Protein AF-A0A349YG17-F1 (afdb_monomer_lite)

Structure (mmCIF, N/CA/C/O backbone):
data_AF-A0A349YG17-F1
#
_entry.id   AF-A0A349YG17-F1
#
loop_
_atom_site.group_PDB
_atom_site.id
_atom_site.type_symbol
_atom_site.label_atom_id
_atom_site.label_alt_id
_atom_site.label_comp_id
_atom_site.label_asym_id
_atom_site.label_entity_id
_atom_site.label_seq_id
_atom_site.pdbx_PDB_ins_code
_atom_site.Cartn_x
_atom_site.Cartn_y
_atom_site.Cartn_z
_atom_site.occupancy
_atom_site.B_iso_or_equiv
_atom_site.auth_seq_id
_atom_site.auth_comp_id
_atom_site.auth_asym_id
_atom_site.auth_atom_id
_atom_site.pdbx_PDB_model_num
ATOM 1 N N . GLU A 1 1 ? 19.999 -19.737 -16.855 1.00 50.22 1 GLU A N 1
ATOM 2 C CA . GLU A 1 1 ? 18.737 -19.005 -17.078 1.00 50.22 1 GLU A CA 1
ATOM 3 C C . GLU A 1 1 ? 17.569 -19.961 -16.965 1.00 50.22 1 GLU A C 1
ATOM 5 O O . GLU A 1 1 ? 17.723 -21.140 -17.280 1.00 50.22 1 GLU A O 1
ATOM 10 N N . ASP A 1 2 ? 16.441 -19.477 -16.455 1.00 50.28 2 ASP A N 1
ATOM 11 C CA . ASP A 1 2 ? 15.224 -20.271 -16.307 1.00 50.28 2 ASP A CA 1
ATOM 12 C C . ASP A 1 2 ? 14.523 -20.440 -17.665 1.00 50.28 2 ASP A C 1
ATOM 14 O O . ASP A 1 2 ? 13.767 -19.582 -18.131 1.00 50.28 2 ASP A O 1
ATOM 18 N N . THR A 1 3 ? 14.800 -21.577 -18.297 1.00 63.41 3 THR A N 1
ATOM 19 C CA . THR A 1 3 ? 14.234 -21.988 -19.592 1.00 63.41 3 THR A CA 1
ATOM 20 C C . THR A 1 3 ? 12.767 -22.418 -19.506 1.00 63.41 3 THR A C 1
ATOM 22 O O . THR A 1 3 ? 12.191 -22.796 -20.521 1.00 63.41 3 THR A O 1
ATOM 25 N N . SER A 1 4 ? 12.153 -22.372 -18.319 1.00 53.53 4 SER A N 1
ATOM 26 C CA . SER A 1 4 ? 10.727 -22.660 -18.125 1.00 53.53 4 SER A CA 1
ATOM 27 C C . SER A 1 4 ? 9.845 -21.405 -18.106 1.00 53.53 4 SER A C 1
ATOM 29 O O . SER A 1 4 ? 8.622 -21.505 -18.012 1.00 53.53 4 SER A O 1
ATOM 31 N N . SER A 1 5 ? 10.446 -20.215 -18.205 1.00 60.72 5 SER A N 1
ATOM 32 C CA . SER A 1 5 ? 9.716 -18.948 -18.145 1.00 60.72 5 SER A CA 1
ATOM 33 C C . SER A 1 5 ? 8.962 -18.624 -19.444 1.00 60.72 5 SER A C 1
ATOM 35 O O . SER A 1 5 ? 9.413 -18.929 -20.547 1.00 60.72 5 SER A O 1
ATOM 37 N N . TYR A 1 6 ? 7.830 -17.921 -19.324 1.00 65.69 6 TYR A N 1
ATOM 38 C CA . TYR A 1 6 ? 7.086 -17.402 -20.481 1.00 65.69 6 TYR A CA 1
ATOM 39 C C . TYR A 1 6 ? 7.947 -16.476 -21.355 1.00 65.69 6 TYR A C 1
ATOM 41 O O . TYR A 1 6 ? 7.890 -16.546 -22.580 1.00 65.69 6 TYR A O 1
ATOM 49 N N . LEU A 1 7 ? 8.799 -15.654 -20.729 1.00 70.00 7 LEU A N 1
ATOM 50 C CA . LEU A 1 7 ? 9.735 -14.780 -21.435 1.00 70.00 7 LEU A CA 1
ATOM 51 C C . LEU A 1 7 ? 10.699 -15.580 -22.318 1.00 70.00 7 LEU A C 1
ATOM 53 O O . LEU A 1 7 ? 10.923 -15.195 -23.461 1.00 70.00 7 LEU A O 1
ATOM 57 N N . TRP A 1 8 ? 11.229 -16.702 -21.820 1.00 76.81 8 TRP A N 1
ATOM 58 C CA . TRP A 1 8 ? 12.088 -17.584 -22.609 1.00 76.81 8 TRP A CA 1
ATOM 59 C C . TRP A 1 8 ? 11.361 -18.153 -23.829 1.00 76.81 8 TRP A C 1
ATOM 61 O O . TRP A 1 8 ? 11.921 -18.147 -24.923 1.00 76.81 8 TRP A O 1
ATOM 71 N N . GLU A 1 9 ? 10.114 -18.600 -23.670 1.00 78.50 9 GLU A N 1
ATOM 72 C CA . GLU A 1 9 ? 9.319 -19.115 -24.791 1.00 78.50 9 GLU A CA 1
ATOM 73 C C . GLU A 1 9 ? 9.061 -18.035 -25.854 1.00 78.50 9 GLU A C 1
ATOM 75 O O . GLU A 1 9 ? 9.296 -18.280 -27.040 1.00 78.50 9 GLU A O 1
ATOM 80 N N . VAL A 1 10 ? 8.677 -16.818 -25.448 1.00 81.81 10 VAL A N 1
ATOM 81 C CA . VAL A 1 10 ? 8.472 -15.686 -26.372 1.00 81.81 10 VAL A CA 1
ATOM 82 C C . VAL A 1 10 ? 9.779 -15.276 -27.053 1.00 81.81 10 VAL A C 1
ATOM 84 O O . VAL A 1 10 ? 9.805 -15.096 -28.270 1.00 81.81 10 VAL A O 1
ATOM 87 N N . TYR A 1 11 ? 10.876 -15.170 -26.299 1.00 84.75 11 TYR A N 1
ATOM 88 C CA . TYR A 1 11 ? 12.189 -14.803 -26.830 1.00 84.75 11 TYR A CA 1
ATOM 89 C C . TYR A 1 11 ? 12.686 -15.837 -27.844 1.00 84.75 11 TYR A C 1
ATOM 91 O O . TYR A 1 11 ? 13.105 -15.485 -28.945 1.00 84.75 11 TYR A O 1
ATOM 99 N N . LYS A 1 12 ? 12.589 -17.128 -27.509 1.00 88.25 12 LYS A N 1
ATOM 100 C CA . LYS A 1 12 ? 12.976 -18.246 -28.376 1.00 88.25 12 LYS A CA 1
ATOM 101 C C . LYS A 1 12 ? 12.141 -18.290 -29.651 1.00 88.25 12 LYS A C 1
ATOM 103 O O . LYS A 1 12 ? 12.699 -18.502 -30.727 1.00 88.25 12 LYS A O 1
ATOM 108 N N . GLU A 1 13 ? 10.826 -18.122 -29.549 1.00 89.94 13 GLU A N 1
ATOM 109 C CA . GLU A 1 13 ? 9.937 -18.114 -30.712 1.00 89.94 13 GLU A CA 1
ATOM 110 C C . GLU A 1 13 ? 10.196 -16.900 -31.608 1.00 89.94 13 GLU A C 1
ATOM 112 O O . GLU A 1 13 ? 10.384 -17.053 -32.815 1.00 89.94 13 GLU A O 1
ATOM 117 N N . GLY A 1 14 ? 10.299 -15.706 -31.025 1.00 90.69 14 GLY A N 1
ATOM 118 C CA . GLY A 1 14 ? 10.610 -14.496 -31.778 1.00 90.69 14 GLY A CA 1
ATOM 119 C C . GLY A 1 14 ? 11.984 -14.565 -32.451 1.00 90.69 14 GLY A C 1
ATOM 120 O O . GLY A 1 14 ? 12.108 -14.217 -33.625 1.00 90.69 14 GLY A O 1
ATOM 121 N N . ALA A 1 15 ? 13.002 -15.096 -31.764 1.00 90.69 15 ALA A N 1
ATOM 122 C CA . ALA A 1 15 ? 14.331 -15.301 -32.335 1.00 90.69 15 ALA A CA 1
ATOM 123 C C . ALA A 1 15 ? 14.301 -16.286 -33.514 1.00 90.69 15 ALA A C 1
ATOM 125 O O . ALA A 1 15 ? 14.905 -16.013 -34.551 1.00 90.69 15 ALA A O 1
ATOM 126 N N . LYS A 1 16 ? 13.558 -17.399 -33.405 1.00 93.56 16 LYS A N 1
ATOM 127 C CA . LYS A 1 16 ? 13.360 -18.337 -34.524 1.00 93.56 16 LYS A CA 1
ATOM 128 C C . LYS A 1 16 ? 12.712 -17.655 -35.724 1.00 93.56 16 LYS A C 1
ATOM 130 O O . LYS A 1 16 ? 13.217 -17.799 -36.832 1.00 93.56 16 LYS A O 1
ATOM 135 N N . ARG A 1 17 ? 11.625 -16.905 -35.517 1.00 93.44 17 ARG A N 1
ATOM 136 C CA . ARG A 1 17 ? 10.913 -16.199 -36.596 1.00 93.44 17 ARG A CA 1
ATOM 137 C C . ARG A 1 17 ? 11.796 -15.171 -37.289 1.00 93.44 17 ARG A C 1
ATOM 139 O O . ARG A 1 17 ? 11.882 -15.173 -38.515 1.00 93.44 17 ARG A O 1
ATOM 146 N N . MET A 1 18 ? 12.529 -14.381 -36.508 1.00 92.81 18 MET A N 1
ATOM 147 C CA . MET A 1 18 ? 13.508 -13.433 -37.032 1.00 92.81 18 MET A CA 1
ATOM 148 C C . MET A 1 18 ? 14.592 -14.146 -37.864 1.00 92.81 18 MET A C 1
ATOM 150 O O . MET A 1 18 ? 14.896 -13.714 -38.973 1.00 92.81 18 MET A O 1
ATOM 154 N N . MET A 1 19 ? 15.134 -15.277 -37.387 1.00 91.00 19 MET A N 1
ATOM 155 C CA . MET A 1 19 ? 16.120 -16.084 -38.130 1.00 91.00 19 MET A CA 1
ATOM 156 C C . MET A 1 19 ? 15.550 -16.720 -39.406 1.00 91.00 19 MET A C 1
ATOM 158 O O . MET A 1 19 ? 16.279 -16.904 -40.378 1.00 91.00 19 MET A O 1
ATOM 162 N N . MET A 1 20 ? 14.255 -17.042 -39.423 1.00 94.31 20 MET A N 1
ATOM 163 C CA . MET A 1 20 ? 13.541 -17.528 -40.609 1.00 94.31 20 MET A CA 1
ATOM 164 C C . MET A 1 20 ? 13.258 -16.419 -41.637 1.00 94.31 20 MET A C 1
ATOM 166 O O . MET A 1 20 ? 12.748 -16.715 -42.717 1.00 94.31 20 MET A O 1
ATOM 170 N N . GLY A 1 21 ? 13.599 -15.164 -41.329 1.00 91.12 21 GLY A N 1
ATOM 171 C CA . GLY A 1 21 ? 13.394 -14.015 -42.208 1.00 91.12 21 GLY A CA 1
ATOM 172 C C . GLY A 1 21 ? 11.992 -13.408 -42.130 1.00 91.12 21 GLY A C 1
ATOM 173 O O . GLY A 1 21 ? 11.621 -12.651 -43.027 1.00 91.12 21 GLY A O 1
ATOM 174 N N . ASP A 1 22 ? 11.209 -13.720 -41.091 1.00 91.38 22 ASP A N 1
ATOM 175 C CA . ASP A 1 22 ? 9.932 -13.051 -40.839 1.00 91.38 22 ASP A CA 1
ATOM 176 C C . ASP A 1 22 ? 10.193 -11.601 -40.404 1.00 91.38 22 ASP A C 1
ATOM 178 O O . ASP A 1 22 ? 10.648 -11.330 -39.293 1.00 91.38 22 ASP A O 1
ATOM 182 N N . ASN A 1 23 ? 9.906 -10.658 -41.302 1.00 89.50 23 ASN A N 1
ATOM 183 C CA . ASN A 1 23 ? 10.135 -9.230 -41.092 1.00 89.50 23 ASN A CA 1
ATOM 184 C C . ASN A 1 23 ? 9.124 -8.576 -40.135 1.00 89.50 23 ASN A C 1
ATOM 186 O O . ASN A 1 23 ? 9.255 -7.386 -39.848 1.00 89.50 23 ASN A O 1
ATOM 190 N N . THR A 1 24 ? 8.136 -9.327 -39.640 1.00 89.12 24 THR A N 1
ATOM 191 C CA . THR A 1 24 ? 7.209 -8.860 -38.600 1.00 89.12 24 THR A CA 1
ATOM 192 C C . THR A 1 24 ? 7.755 -9.059 -37.184 1.00 89.12 24 THR A C 1
ATOM 194 O O . THR A 1 24 ? 7.167 -8.551 -36.231 1.00 89.12 24 THR A O 1
ATOM 197 N N . TRP A 1 25 ? 8.897 -9.746 -37.037 1.00 84.50 25 TRP A N 1
ATOM 198 C CA . TRP A 1 25 ? 9.531 -10.030 -35.751 1.00 84.50 25 TRP A CA 1
ATOM 199 C C . TRP A 1 25 ? 10.947 -9.459 -35.678 1.00 84.50 25 TRP A C 1
ATOM 201 O O . TRP A 1 25 ? 11.779 -9.680 -36.556 1.00 84.50 25 TRP A O 1
ATOM 211 N N . PHE A 1 26 ? 11.241 -8.769 -34.576 1.00 84.81 26 PHE A N 1
ATOM 212 C CA . PHE A 1 26 ? 12.583 -8.317 -34.222 1.00 84.81 26 PHE A CA 1
ATOM 213 C C . PHE A 1 26 ? 12.843 -8.649 -32.754 1.00 84.81 26 PHE A C 1
ATOM 215 O O . PHE A 1 26 ? 12.084 -8.234 -31.879 1.00 84.81 26 PHE A O 1
ATOM 222 N N . VAL A 1 27 ? 13.905 -9.410 -32.491 1.00 86.25 27 VAL A N 1
ATOM 223 C CA . VAL A 1 27 ? 14.330 -9.782 -31.138 1.00 86.25 27 VAL A CA 1
ATOM 224 C C . VAL A 1 27 ? 15.799 -9.430 -30.985 1.00 86.25 27 VAL A C 1
ATOM 226 O O . VAL A 1 27 ? 16.644 -9.930 -31.724 1.00 86.25 27 VAL A O 1
ATOM 229 N N . ALA A 1 28 ? 16.104 -8.574 -30.019 1.00 83.25 28 ALA A N 1
ATOM 230 C CA . ALA A 1 28 ? 17.463 -8.184 -29.692 1.00 83.25 28 ALA A CA 1
ATOM 231 C C . ALA A 1 28 ? 17.589 -7.961 -28.187 1.00 83.25 28 ALA A C 1
ATOM 233 O O . ALA A 1 28 ? 16.645 -7.516 -27.536 1.00 83.25 28 ALA A O 1
ATOM 234 N N . ASP A 1 29 ? 18.770 -8.262 -27.659 1.00 80.56 29 ASP A N 1
ATOM 235 C CA . ASP A 1 29 ? 19.170 -7.842 -26.323 1.00 80.56 29 ASP A CA 1
ATOM 236 C C . ASP A 1 29 ? 19.837 -6.464 -26.445 1.00 80.56 29 ASP A C 1
ATOM 238 O O . ASP A 1 29 ? 20.913 -6.330 -27.033 1.00 80.56 29 ASP A O 1
ATOM 242 N N . ILE A 1 30 ? 19.133 -5.425 -25.995 1.00 83.50 30 ILE A N 1
ATOM 243 C CA . ILE A 1 30 ? 19.557 -4.028 -26.105 1.00 83.50 30 ILE A CA 1
ATOM 244 C C . ILE A 1 30 ? 19.577 -3.453 -24.695 1.00 83.50 30 ILE A C 1
ATOM 246 O O . ILE A 1 30 ? 18.525 -3.293 -24.081 1.00 83.50 30 ILE A O 1
ATOM 250 N N . ASN A 1 31 ? 20.769 -3.141 -24.189 1.00 89.00 31 ASN A N 1
ATOM 251 C CA . ASN A 1 31 ? 20.913 -2.362 -22.963 1.00 89.00 31 ASN A CA 1
ATOM 252 C C . ASN A 1 31 ? 20.860 -0.855 -23.272 1.00 89.00 31 ASN A C 1
ATOM 254 O O . ASN A 1 31 ? 20.869 -0.435 -24.431 1.00 89.00 31 ASN A O 1
ATOM 258 N N . CYS A 1 32 ? 20.827 -0.028 -22.231 1.00 89.00 32 CYS A N 1
ATOM 259 C CA . CYS A 1 32 ? 20.619 1.411 -22.321 1.00 89.00 32 CYS A CA 1
ATOM 260 C C . CYS A 1 32 ? 21.770 2.170 -22.988 1.00 89.00 32 CYS A C 1
ATOM 262 O O . CYS A 1 32 ? 21.540 3.271 -23.480 1.00 89.00 32 CYS A O 1
ATOM 264 N N . GLU A 1 33 ? 22.973 1.594 -23.082 1.00 87.94 33 GLU A N 1
ATOM 265 C CA . GLU A 1 33 ? 24.124 2.225 -23.748 1.00 87.94 33 GLU A CA 1
ATOM 266 C C . GLU A 1 33 ? 23.814 2.564 -25.214 1.00 87.94 33 GLU A C 1
ATOM 268 O O . GLU A 1 33 ? 24.210 3.611 -25.726 1.00 87.94 33 GLU A O 1
ATOM 273 N N . ILE A 1 34 ? 23.037 1.709 -25.887 1.00 87.75 34 ILE A N 1
ATOM 274 C CA . ILE A 1 34 ? 22.639 1.912 -27.282 1.00 87.75 34 ILE A CA 1
ATOM 275 C C . ILE A 1 34 ? 21.674 3.104 -27.436 1.00 87.75 34 ILE A C 1
ATOM 277 O O . ILE A 1 34 ? 21.980 3.996 -28.227 1.00 87.75 34 ILE A O 1
ATOM 281 N N . PRO A 1 35 ? 20.522 3.184 -26.737 1.00 88.56 35 PRO A N 1
ATOM 282 C CA . PRO A 1 35 ? 19.631 4.339 -26.832 1.00 88.56 35 PRO A CA 1
ATOM 283 C C . PRO A 1 35 ? 20.198 5.624 -26.202 1.00 88.56 35 PRO A C 1
ATOM 285 O O . PRO A 1 35 ? 19.742 6.705 -26.584 1.00 88.56 35 PRO A O 1
ATOM 288 N N . LEU A 1 36 ? 21.191 5.545 -25.304 1.00 90.88 36 LEU A N 1
ATOM 289 C CA . LEU A 1 36 ? 21.952 6.706 -24.811 1.00 90.88 36 LEU A CA 1
ATOM 290 C C . LEU A 1 36 ? 22.904 7.265 -25.880 1.00 90.88 36 LEU A C 1
ATOM 292 O O . LEU A 1 36 ? 23.055 8.483 -26.012 1.00 90.88 36 LEU A O 1
ATOM 296 N N . HIS A 1 37 ? 23.515 6.385 -26.678 1.00 91.31 37 HIS A N 1
ATOM 297 C CA . HIS A 1 37 ? 24.495 6.738 -27.708 1.00 91.31 37 HIS A CA 1
ATOM 298 C C . HIS A 1 37 ? 24.159 6.125 -29.081 1.00 91.31 37 HIS A C 1
ATOM 300 O O . HIS A 1 37 ? 24.981 5.407 -29.665 1.00 91.31 37 HIS A O 1
ATOM 306 N N . PRO A 1 38 ? 22.966 6.399 -29.644 1.00 91.38 38 PRO A N 1
ATOM 307 C CA . PRO A 1 38 ? 22.527 5.728 -30.854 1.00 91.38 38 PRO A CA 1
ATOM 308 C C . PRO A 1 38 ? 23.352 6.196 -32.050 1.00 91.38 38 PRO A C 1
ATOM 310 O O . PRO A 1 38 ? 23.789 7.346 -32.136 1.00 91.38 38 PRO A O 1
ATOM 313 N N . THR A 1 39 ? 23.516 5.308 -33.028 1.00 89.81 39 THR A N 1
ATOM 314 C CA . THR A 1 39 ? 24.112 5.655 -34.318 1.00 89.81 39 THR A CA 1
ATOM 315 C C . THR A 1 39 ? 23.145 5.352 -35.458 1.00 89.81 39 THR A C 1
ATOM 317 O O . THR A 1 39 ? 22.401 4.375 -35.423 1.00 89.81 39 THR A O 1
ATOM 320 N N . LYS A 1 40 ? 23.147 6.192 -36.496 1.00 89.94 40 LYS A N 1
ATOM 321 C CA . LYS A 1 40 ? 22.371 5.998 -37.727 1.00 89.94 40 LYS A CA 1
ATOM 322 C C . LYS A 1 40 ? 23.323 6.037 -38.918 1.00 89.94 40 LYS A C 1
ATOM 324 O O . LYS A 1 40 ? 23.915 7.072 -39.214 1.00 89.94 40 LYS A O 1
ATOM 329 N N . GLY A 1 41 ? 23.513 4.890 -39.576 1.00 89.62 41 GLY A N 1
ATOM 330 C CA . GLY A 1 41 ? 24.499 4.748 -40.656 1.00 89.62 41 GLY A CA 1
ATOM 331 C C . GLY A 1 41 ? 25.946 4.962 -40.188 1.00 89.62 41 GLY A C 1
ATOM 332 O O . GLY A 1 41 ? 26.735 5.573 -40.903 1.00 89.62 41 GLY A O 1
ATOM 333 N N . GLY A 1 42 ? 26.273 4.534 -38.961 1.00 89.12 42 GLY A N 1
ATOM 334 C CA . GLY A 1 42 ? 27.607 4.676 -38.361 1.00 89.12 42 GLY A CA 1
ATOM 335 C C . GLY A 1 42 ? 27.943 6.076 -37.832 1.00 89.12 42 GLY A C 1
ATOM 336 O O . GLY A 1 42 ? 29.052 6.289 -37.351 1.00 89.12 42 GLY A O 1
ATOM 337 N N . LYS A 1 43 ? 27.012 7.036 -37.901 1.00 92.00 43 LYS A N 1
ATOM 338 C CA . LYS A 1 43 ? 27.178 8.393 -37.351 1.00 92.00 43 LYS A CA 1
ATOM 339 C C . LYS A 1 43 ? 26.344 8.570 -36.079 1.00 92.00 43 LYS A C 1
ATOM 341 O O . LYS A 1 43 ? 25.241 8.023 -36.048 1.00 92.00 43 LYS A O 1
ATOM 346 N N . PRO A 1 44 ? 26.810 9.340 -35.075 1.00 92.19 44 PRO A N 1
ATOM 347 C CA . PRO A 1 44 ? 26.016 9.657 -33.888 1.00 92.19 44 PRO A CA 1
ATOM 348 C C . PRO A 1 44 ? 24.635 10.220 -34.246 1.00 92.19 44 PRO A C 1
ATOM 350 O O . PRO A 1 44 ? 24.504 11.023 -35.174 1.00 92.19 44 PRO A O 1
ATOM 353 N N . TYR A 1 45 ? 23.614 9.785 -33.517 1.00 92.56 45 TYR A N 1
ATOM 354 C CA . TYR A 1 45 ? 22.226 10.212 -33.656 1.00 92.56 45 TYR A CA 1
ATOM 355 C C . TYR A 1 45 ? 21.727 10.824 -32.340 1.00 92.56 45 TYR A C 1
ATOM 357 O O . TYR A 1 45 ? 22.381 10.702 -31.304 1.00 92.56 45 TYR A O 1
ATOM 365 N N . ALA A 1 46 ? 20.587 11.517 -32.380 1.00 90.38 46 ALA A N 1
ATOM 366 C CA . ALA A 1 46 ? 19.989 12.081 -31.174 1.00 90.38 46 ALA A CA 1
ATOM 367 C C . ALA A 1 46 ? 19.659 10.953 -30.172 1.00 90.38 46 ALA A C 1
ATOM 369 O O . ALA A 1 46 ? 19.045 9.968 -30.597 1.00 90.38 46 ALA A O 1
ATOM 370 N N . PRO A 1 47 ? 20.047 11.077 -28.885 1.00 89.69 47 PRO A N 1
ATOM 371 C CA . PRO A 1 47 ? 19.715 10.090 -27.862 1.00 89.69 47 PRO A CA 1
ATOM 372 C C . PRO A 1 47 ? 18.212 9.818 -27.810 1.00 89.69 47 PRO A C 1
ATOM 374 O O . PRO A 1 47 ? 17.403 10.745 -27.864 1.00 89.69 47 PRO A O 1
ATOM 377 N N . LEU A 1 48 ? 17.852 8.541 -27.711 1.00 88.00 48 LEU A N 1
ATOM 378 C CA . LEU A 1 48 ? 16.465 8.089 -27.549 1.00 88.00 48 LEU A CA 1
ATOM 379 C C . LEU A 1 48 ? 16.086 7.951 -26.068 1.00 88.00 48 LEU A C 1
ATOM 381 O O . LEU A 1 48 ? 14.909 7.882 -25.731 1.00 88.00 48 LEU A O 1
ATOM 385 N N . LEU A 1 49 ? 17.093 7.928 -25.197 1.00 87.88 49 LEU A N 1
ATOM 386 C CA . LEU A 1 49 ? 16.990 7.899 -23.747 1.00 87.88 49 LEU A CA 1
ATOM 387 C C . LEU A 1 49 ? 17.951 8.949 -23.185 1.00 87.88 49 LEU A C 1
ATOM 389 O O . LEU A 1 49 ? 19.044 9.137 -23.720 1.00 87.88 49 LEU A O 1
ATOM 393 N N . SER A 1 50 ? 17.560 9.650 -22.122 1.00 89.81 50 SER A N 1
ATOM 394 C CA . SER A 1 50 ? 18.461 10.580 -21.442 1.00 89.81 50 SER A CA 1
ATOM 395 C C . SER A 1 50 ? 19.172 9.892 -20.279 1.00 89.81 50 SER A C 1
ATOM 397 O O . SER A 1 50 ? 18.576 9.088 -19.563 1.00 89.81 50 SER A O 1
ATOM 399 N N . GLN A 1 51 ? 20.436 10.259 -20.049 1.00 90.62 51 GLN A N 1
ATOM 400 C CA . GLN A 1 51 ? 21.208 9.747 -18.910 1.00 90.62 51 GLN A CA 1
ATOM 401 C C . GLN A 1 51 ? 20.502 10.031 -17.579 1.00 90.62 51 GLN A C 1
ATOM 403 O O . GLN A 1 51 ? 20.459 9.180 -16.700 1.00 90.62 51 GLN A O 1
ATOM 408 N N . GLN A 1 52 ? 19.860 11.196 -17.471 1.00 90.25 52 GLN A N 1
ATOM 409 C CA . GLN A 1 52 ? 19.124 11.588 -16.276 1.00 90.25 52 GLN A CA 1
ATOM 410 C C . GLN A 1 52 ? 17.989 10.612 -15.928 1.00 90.25 52 GLN A C 1
ATOM 412 O O . GLN A 1 52 ? 17.787 10.329 -14.753 1.00 90.25 52 GLN A O 1
ATOM 417 N N . VAL A 1 53 ? 17.272 10.067 -16.920 1.00 89.00 53 VAL A N 1
ATOM 418 C CA . VAL A 1 53 ? 16.210 9.074 -16.671 1.00 89.00 53 VAL A CA 1
ATOM 419 C C . VAL A 1 53 ? 16.793 7.796 -16.065 1.00 89.00 53 VAL A C 1
ATOM 421 O O . VAL A 1 53 ? 16.215 7.260 -15.121 1.00 89.00 53 VAL A O 1
ATOM 424 N N . VAL A 1 54 ? 17.951 7.344 -16.556 1.00 89.62 54 VAL A N 1
ATOM 425 C CA . VAL A 1 54 ? 18.654 6.169 -16.017 1.00 89.62 54 VAL A CA 1
ATOM 426 C C . VAL A 1 54 ? 19.154 6.445 -14.599 1.00 89.62 54 VAL A C 1
ATOM 428 O O . VAL A 1 54 ? 18.895 5.655 -13.695 1.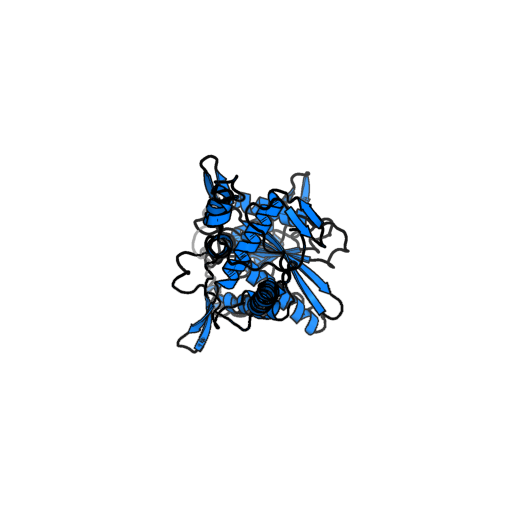00 89.62 54 VAL A O 1
ATOM 431 N N . ASP A 1 55 ? 19.807 7.585 -14.378 1.00 90.50 55 ASP A N 1
ATOM 432 C CA . ASP A 1 55 ? 20.364 7.965 -13.074 1.00 90.50 55 ASP A CA 1
ATOM 433 C C . ASP A 1 55 ? 19.272 8.121 -12.006 1.00 90.50 55 ASP A C 1
ATOM 435 O O . ASP A 1 55 ? 19.431 7.689 -10.860 1.00 90.50 55 ASP A O 1
ATOM 439 N N . ASP A 1 56 ? 18.145 8.730 -12.375 1.00 89.06 56 ASP A N 1
ATOM 440 C CA . ASP A 1 56 ? 17.008 8.901 -11.481 1.00 89.06 56 ASP A CA 1
ATOM 441 C C . ASP A 1 56 ? 16.331 7.550 -11.193 1.00 89.06 56 ASP A C 1
ATOM 443 O O . ASP A 1 56 ? 16.013 7.271 -10.035 1.00 89.06 56 ASP A O 1
ATOM 447 N N . ALA A 1 57 ? 16.194 6.671 -12.194 1.00 87.12 57 ALA A N 1
ATOM 448 C CA . ALA A 1 57 ? 15.697 5.311 -11.992 1.00 87.12 57 ALA A CA 1
ATOM 449 C C . ALA A 1 57 ? 16.605 4.502 -11.053 1.00 87.12 57 ALA A C 1
ATOM 451 O O . ALA A 1 57 ? 16.104 3.861 -10.131 1.00 87.12 57 ALA A O 1
ATOM 452 N N . MET A 1 58 ? 17.928 4.586 -11.230 1.00 89.38 58 MET A N 1
ATOM 453 C CA . MET A 1 58 ? 18.922 3.952 -10.356 1.00 89.38 58 MET A CA 1
ATOM 454 C C . MET A 1 58 ? 18.831 4.473 -8.918 1.00 89.38 58 MET A C 1
ATOM 456 O O . MET A 1 58 ? 18.916 3.693 -7.972 1.00 89.38 58 MET A O 1
ATOM 460 N N . ARG A 1 59 ? 18.606 5.782 -8.736 1.00 87.88 59 ARG A N 1
ATOM 461 C CA . ARG A 1 59 ? 18.438 6.396 -7.408 1.00 87.88 59 ARG A CA 1
ATOM 462 C C . ARG A 1 59 ? 17.151 5.951 -6.714 1.00 87.88 59 ARG A C 1
ATOM 464 O O . ARG A 1 59 ? 17.123 5.865 -5.488 1.00 87.88 59 ARG A O 1
ATOM 471 N N . VAL A 1 60 ? 16.078 5.732 -7.473 1.00 85.06 60 VAL A N 1
ATOM 472 C CA . VAL A 1 60 ? 14.773 5.328 -6.933 1.00 85.06 60 VAL A CA 1
ATOM 473 C C . VAL A 1 60 ? 14.732 3.831 -6.648 1.00 85.06 60 VAL A C 1
ATOM 475 O O . VAL A 1 60 ? 14.354 3.432 -5.551 1.00 85.06 60 VAL A O 1
ATOM 478 N N . ASN A 1 61 ? 15.106 3.008 -7.624 1.00 85.81 61 ASN A N 1
ATOM 479 C CA . ASN A 1 61 ? 15.063 1.558 -7.531 1.00 85.81 61 ASN A CA 1
ATOM 480 C C . ASN A 1 61 ? 16.184 0.940 -8.373 1.00 85.81 61 ASN A C 1
ATOM 482 O O . ASN A 1 61 ? 15.982 0.552 -9.524 1.00 85.81 61 ASN A O 1
ATOM 486 N N . GLU A 1 62 ? 17.361 0.823 -7.763 1.00 86.25 62 GLU A N 1
ATOM 487 C CA . GLU A 1 62 ? 18.561 0.265 -8.391 1.00 86.25 62 GLU A CA 1
ATOM 488 C C . GLU A 1 62 ? 18.315 -1.128 -8.991 1.00 86.25 62 GLU A C 1
ATOM 490 O O . GLU A 1 62 ? 18.697 -1.383 -10.128 1.00 86.25 62 GLU A O 1
ATOM 495 N N . TYR A 1 63 ? 17.622 -2.022 -8.278 1.00 80.50 63 TYR A N 1
ATOM 496 C CA . TYR A 1 63 ? 17.376 -3.388 -8.755 1.00 80.50 63 TYR A CA 1
ATOM 497 C C . TYR A 1 63 ? 16.520 -3.418 -10.022 1.00 80.50 63 TYR A C 1
ATOM 499 O O . TYR A 1 63 ? 16.833 -4.136 -10.974 1.00 80.50 63 TYR A O 1
ATOM 507 N N . LYS A 1 64 ? 15.440 -2.631 -10.047 1.00 82.94 64 LYS A N 1
ATOM 508 C CA . LYS A 1 64 ? 14.592 -2.495 -11.233 1.00 82.94 64 LYS A CA 1
ATOM 509 C C . LYS A 1 64 ? 15.355 -1.825 -12.373 1.00 82.94 64 LYS A C 1
ATOM 511 O O . LYS A 1 64 ? 15.282 -2.304 -13.497 1.00 82.94 64 LYS A O 1
ATOM 516 N N . ALA A 1 65 ? 16.119 -0.774 -12.087 1.00 86.12 65 ALA A N 1
ATOM 517 C CA . ALA A 1 65 ? 16.870 -0.038 -13.095 1.00 86.12 65 ALA A CA 1
ATOM 518 C C . ALA A 1 65 ? 17.993 -0.878 -13.728 1.00 86.12 65 ALA A C 1
ATOM 520 O O . ALA A 1 65 ? 18.123 -0.892 -14.948 1.00 86.12 65 ALA A O 1
ATOM 521 N N . LEU A 1 66 ? 18.750 -1.651 -12.944 1.00 87.75 66 LEU A N 1
ATOM 522 C CA . LEU A 1 66 ? 19.742 -2.598 -13.467 1.00 87.75 66 LEU A CA 1
ATOM 523 C C . LEU A 1 66 ? 19.101 -3.643 -14.387 1.00 87.75 66 LEU A C 1
ATOM 525 O O . LEU A 1 66 ? 19.657 -3.975 -15.433 1.00 87.75 66 LEU A O 1
ATOM 529 N N . ARG A 1 67 ? 17.908 -4.122 -14.026 1.00 84.81 67 ARG A N 1
ATOM 530 C CA . ARG A 1 67 ? 17.139 -5.070 -14.837 1.00 84.81 67 ARG A CA 1
ATOM 531 C C . ARG A 1 67 ? 16.630 -4.446 -16.136 1.00 84.81 67 ARG A C 1
ATOM 533 O O . ARG A 1 67 ? 16.749 -5.076 -17.175 1.00 84.81 67 ARG A O 1
ATOM 540 N N . GLU A 1 68 ? 16.042 -3.255 -16.075 1.00 83.44 68 GLU A N 1
ATOM 541 C CA . GLU A 1 68 ? 15.367 -2.621 -17.219 1.00 83.44 68 GLU A CA 1
ATOM 542 C C . GLU A 1 68 ? 16.320 -1.899 -18.168 1.00 83.44 68 GLU A C 1
ATOM 544 O O . GLU A 1 68 ? 16.103 -1.910 -19.375 1.00 83.44 68 GLU A O 1
ATOM 549 N N . TYR A 1 69 ? 17.366 -1.269 -17.637 1.00 87.94 69 TYR A N 1
ATOM 550 C CA . TYR A 1 69 ? 18.304 -0.481 -18.431 1.00 87.94 69 TYR A CA 1
ATOM 551 C C . TYR A 1 69 ? 19.566 -1.266 -18.775 1.00 87.94 69 TYR A C 1
ATOM 553 O O . TYR A 1 69 ? 20.058 -1.149 -19.890 1.00 87.94 69 TYR A O 1
ATOM 561 N N . TYR A 1 70 ? 20.089 -2.098 -17.875 1.00 88.25 70 TYR A N 1
ATOM 562 C CA . TYR A 1 70 ? 21.346 -2.820 -18.112 1.00 88.25 70 TYR A CA 1
ATOM 563 C C . TYR A 1 70 ? 21.161 -4.308 -18.434 1.00 88.25 70 TYR A C 1
ATOM 565 O O . TYR A 1 70 ? 22.154 -4.992 -18.676 1.00 88.25 70 TYR A O 1
ATOM 573 N N . ASN A 1 71 ? 19.920 -4.809 -18.450 1.00 84.50 71 ASN A N 1
ATOM 574 C CA . ASN A 1 71 ? 19.583 -6.228 -18.625 1.00 84.50 71 ASN A CA 1
ATOM 575 C C . ASN A 1 71 ? 20.286 -7.143 -17.606 1.00 84.50 71 ASN A C 1
ATOM 577 O O . ASN A 1 71 ? 20.558 -8.316 -17.860 1.00 84.50 71 ASN A O 1
ATOM 581 N N . ILE A 1 72 ? 20.574 -6.610 -16.415 1.00 83.31 72 ILE A N 1
ATOM 582 C CA . ILE A 1 72 ? 21.185 -7.354 -15.314 1.00 83.31 72 ILE A CA 1
ATOM 583 C C . ILE A 1 72 ? 20.061 -7.916 -14.446 1.00 83.31 72 ILE A C 1
ATOM 585 O O . ILE A 1 72 ? 19.494 -7.236 -13.589 1.00 83.31 72 ILE A O 1
ATOM 589 N N . PHE A 1 73 ? 19.726 -9.182 -14.685 1.00 72.06 73 PHE A N 1
ATOM 590 C CA . PHE A 1 73 ? 18.706 -9.884 -13.918 1.00 72.06 73 PHE A CA 1
ATOM 591 C C . PHE A 1 73 ? 19.262 -10.381 -12.582 1.00 72.06 73 PHE A C 1
ATOM 593 O O . PHE A 1 73 ? 20.245 -11.117 -12.510 1.00 72.06 73 PHE A O 1
ATOM 600 N N . ASP A 1 74 ? 18.581 -9.998 -11.510 1.00 65.50 74 ASP A N 1
ATOM 601 C CA . ASP A 1 74 ? 18.797 -10.517 -10.166 1.00 65.50 74 ASP A CA 1
ATOM 602 C C . ASP A 1 74 ? 18.265 -11.966 -10.048 1.00 65.50 74 ASP A C 1
ATOM 604 O O . ASP A 1 74 ? 17.162 -12.272 -10.505 1.00 65.50 74 ASP A O 1
ATOM 608 N N . THR A 1 75 ? 19.018 -12.858 -9.392 1.00 56.16 75 THR A N 1
ATOM 609 C CA . THR A 1 75 ? 18.566 -14.212 -9.004 1.00 56.16 75 THR A CA 1
ATOM 610 C C . THR A 1 75 ? 17.697 -14.224 -7.738 1.00 56.16 75 THR A C 1
ATOM 612 O O . THR A 1 75 ? 17.310 -15.288 -7.240 1.00 56.16 75 THR A O 1
ATOM 615 N N . THR A 1 76 ? 17.370 -13.055 -7.189 1.00 49.62 76 THR A N 1
ATOM 616 C CA . THR A 1 76 ? 16.590 -12.919 -5.956 1.00 49.62 76 THR A CA 1
ATOM 617 C C . THR A 1 76 ? 15.144 -13.285 -6.278 1.00 49.62 76 THR A C 1
ATOM 619 O O . THR A 1 76 ? 14.485 -12.692 -7.132 1.00 49.62 76 THR A O 1
ATOM 622 N N . GLY A 1 77 ? 14.688 -14.315 -5.572 1.00 51.75 77 GLY A N 1
ATOM 623 C CA . GLY A 1 77 ? 13.464 -15.045 -5.867 1.00 51.75 77 GLY A CA 1
ATOM 624 C C . GLY A 1 77 ? 13.631 -16.563 -5.774 1.00 51.75 77 GLY A C 1
ATOM 625 O O . GLY A 1 77 ? 12.658 -17.268 -6.014 1.00 51.75 77 GLY A O 1
ATOM 626 N N . GLY A 1 78 ? 14.830 -17.074 -5.436 1.00 57.38 78 GLY A N 1
ATOM 627 C CA . GLY A 1 78 ? 15.056 -18.507 -5.180 1.00 57.38 78 GLY A CA 1
ATOM 628 C C . GLY A 1 78 ? 14.009 -19.128 -4.241 1.00 57.38 78 GLY A C 1
ATOM 629 O O . GLY A 1 78 ? 13.302 -18.398 -3.559 1.00 57.38 78 GLY A O 1
ATOM 630 N N . ASN A 1 79 ? 13.935 -20.464 -4.187 1.00 61.03 79 ASN A N 1
ATOM 631 C CA . ASN A 1 79 ? 12.834 -21.272 -3.611 1.00 61.03 79 ASN A CA 1
ATOM 632 C C . ASN A 1 79 ? 12.239 -20.844 -2.249 1.00 61.03 79 ASN A C 1
ATOM 634 O O . ASN A 1 79 ? 11.142 -21.279 -1.912 1.00 61.03 79 ASN A O 1
ATOM 638 N N . ASP A 1 80 ? 12.942 -20.028 -1.469 1.00 77.06 80 ASP A N 1
ATOM 639 C CA . ASP A 1 80 ? 12.505 -19.522 -0.170 1.00 77.06 80 ASP A CA 1
ATOM 640 C C . ASP A 1 80 ? 11.839 -18.131 -0.220 1.00 77.06 80 ASP A C 1
ATOM 642 O O . ASP A 1 80 ? 11.518 -17.583 0.831 1.00 77.06 80 ASP A O 1
ATOM 646 N N . ALA A 1 81 ? 11.644 -17.506 -1.384 1.00 80.44 81 ALA A N 1
ATOM 647 C CA . ALA A 1 81 ? 10.929 -16.228 -1.484 1.00 80.44 81 ALA A CA 1
ATOM 648 C C . ALA A 1 81 ? 9.454 -16.367 -1.057 1.00 80.44 81 ALA A C 1
ATOM 650 O O . ALA A 1 81 ? 8.823 -17.390 -1.315 1.00 80.44 81 ALA A O 1
ATOM 651 N N . VAL A 1 82 ? 8.892 -15.337 -0.408 1.00 84.88 82 VAL A N 1
ATOM 652 C CA . VAL A 1 82 ? 7.471 -15.348 0.013 1.00 84.88 82 VAL A CA 1
ATOM 653 C C . VAL A 1 82 ? 6.531 -15.395 -1.187 1.00 84.88 82 VAL A C 1
ATOM 655 O O . VAL A 1 82 ? 5.525 -16.102 -1.161 1.00 84.88 82 VAL A O 1
ATOM 658 N N . VAL A 1 83 ? 6.872 -14.634 -2.224 1.00 87.50 83 VAL A N 1
ATOM 659 C CA . VAL A 1 83 ? 6.199 -14.594 -3.522 1.00 87.50 83 VAL A CA 1
ATOM 660 C C . VAL A 1 83 ? 7.282 -14.417 -4.580 1.00 87.50 83 VAL A C 1
ATOM 662 O O . VAL A 1 83 ? 8.268 -13.718 -4.352 1.00 87.50 83 VAL A O 1
ATOM 665 N N . ASN A 1 84 ? 7.118 -15.061 -5.735 1.00 85.31 84 ASN A N 1
ATOM 666 C CA . ASN A 1 84 ? 8.020 -14.880 -6.868 1.00 85.31 84 ASN A CA 1
ATOM 667 C C . ASN A 1 84 ? 7.489 -13.815 -7.844 1.00 85.31 84 ASN A C 1
ATOM 669 O O . ASN A 1 84 ? 6.310 -13.456 -7.844 1.00 85.31 84 ASN A O 1
ATOM 673 N N . ARG A 1 85 ? 8.369 -13.319 -8.716 1.00 85.25 85 ARG A N 1
ATOM 674 C CA . ARG A 1 85 ? 8.028 -12.257 -9.674 1.00 85.25 85 ARG A CA 1
ATOM 675 C C . ARG A 1 85 ? 6.921 -12.669 -10.646 1.00 85.25 85 ARG A C 1
ATOM 677 O O . ARG A 1 85 ? 6.076 -11.845 -10.972 1.00 85.25 85 ARG A O 1
ATOM 684 N N . THR A 1 86 ? 6.883 -13.939 -11.045 1.00 85.44 86 THR A N 1
ATOM 685 C CA . THR A 1 86 ? 5.842 -14.486 -11.925 1.00 85.44 86 THR A CA 1
ATOM 686 C C . THR A 1 86 ? 4.447 -14.340 -11.317 1.00 85.44 86 THR A C 1
ATOM 688 O O . THR A 1 86 ? 3.521 -13.959 -12.023 1.00 85.44 86 THR A O 1
ATOM 691 N N . ILE A 1 87 ? 4.288 -14.587 -10.012 1.00 89.50 87 ILE A N 1
ATOM 692 C CA . ILE A 1 87 ? 3.009 -14.415 -9.307 1.00 89.50 87 ILE A CA 1
ATOM 693 C C . ILE A 1 87 ? 2.615 -12.936 -9.232 1.00 89.50 87 ILE A C 1
ATOM 695 O O . ILE A 1 87 ? 1.438 -12.627 -9.407 1.00 89.50 87 ILE A O 1
ATOM 699 N N . ILE A 1 88 ? 3.570 -12.025 -8.996 1.00 91.25 88 ILE A N 1
ATOM 700 C CA . ILE A 1 88 ? 3.292 -10.579 -9.006 1.00 91.25 88 ILE A CA 1
ATOM 701 C C . ILE A 1 88 ? 2.810 -10.146 -10.392 1.00 91.25 88 ILE A C 1
ATOM 703 O O . ILE A 1 88 ? 1.725 -9.588 -10.490 1.00 91.25 88 ILE A O 1
ATOM 707 N N . MET A 1 89 ? 3.554 -10.483 -11.451 1.00 89.31 89 MET A N 1
ATOM 708 C CA . MET A 1 89 ? 3.203 -10.150 -12.840 1.00 89.31 89 MET A CA 1
ATOM 709 C C . MET A 1 89 ? 1.849 -10.737 -13.254 1.00 89.31 89 MET A C 1
ATOM 711 O O . MET A 1 89 ? 1.041 -10.054 -13.870 1.00 89.31 89 MET A O 1
ATOM 715 N N . ARG A 1 90 ? 1.557 -11.985 -12.867 1.00 91.06 90 ARG A N 1
ATOM 716 C CA . ARG A 1 90 ? 0.256 -12.634 -13.110 1.00 91.06 90 ARG A CA 1
ATOM 717 C C . ARG A 1 90 ? -0.910 -11.900 -12.434 1.00 91.06 90 ARG A C 1
ATOM 719 O O . ARG A 1 90 ? -2.051 -12.027 -12.871 1.00 91.06 90 ARG A O 1
ATOM 726 N N . ASN A 1 91 ? -0.634 -11.167 -11.359 1.00 95.19 91 ASN A N 1
ATOM 727 C CA . ASN A 1 91 ? -1.619 -10.401 -10.604 1.00 95.19 91 ASN A CA 1
ATOM 728 C C . ASN A 1 91 ? -1.649 -8.913 -10.947 1.00 95.19 91 ASN A C 1
ATOM 730 O O . ASN A 1 91 ? -2.391 -8.166 -10.305 1.00 95.19 91 ASN A O 1
ATOM 734 N N . GLU A 1 92 ? -0.889 -8.476 -11.947 1.00 94.88 92 GLU A N 1
ATOM 735 C CA . GLU A 1 92 ? -1.040 -7.131 -12.484 1.00 94.88 92 GLU A CA 1
ATOM 736 C C . GLU A 1 92 ? -2.323 -7.031 -13.322 1.00 94.88 92 GLU A C 1
ATOM 738 O O . GLU A 1 92 ? -2.706 -7.954 -14.042 1.00 94.88 92 GLU A O 1
ATOM 743 N N . GLU A 1 93 ? -3.014 -5.905 -13.193 1.00 93.25 93 GLU A N 1
ATOM 744 C CA . GLU A 1 93 ? -4.222 -5.567 -13.941 1.00 93.25 93 GLU A CA 1
ATOM 745 C C . GLU A 1 93 ? -4.153 -4.086 -14.317 1.00 93.25 93 GLU A C 1
ATOM 747 O O . GLU A 1 93 ? -3.697 -3.269 -13.522 1.00 93.25 93 GLU A O 1
ATOM 752 N N . GLU A 1 94 ? -4.606 -3.727 -15.516 1.00 92.50 94 GLU A N 1
ATOM 753 C CA . GLU A 1 94 ? -4.535 -2.358 -16.033 1.00 92.50 94 GLU A CA 1
ATOM 754 C C . GLU A 1 94 ? -5.523 -1.428 -15.311 1.00 92.50 94 GLU A C 1
ATOM 756 O O . GLU A 1 94 ? -6.713 -1.378 -15.626 1.00 92.50 94 GLU A O 1
ATOM 761 N N . TYR A 1 95 ? -5.029 -0.672 -14.329 1.00 94.25 95 TYR A N 1
ATOM 762 C CA . TYR A 1 95 ? -5.780 0.388 -13.660 1.00 94.25 95 TYR A CA 1
ATOM 763 C C . TYR A 1 95 ? -4.854 1.469 -13.088 1.00 94.25 95 TYR A C 1
ATOM 765 O O . TYR A 1 95 ? -3.676 1.226 -12.813 1.00 94.25 95 TYR A O 1
ATOM 773 N N . LEU A 1 96 ? -5.403 2.673 -12.900 1.00 94.38 96 LEU A N 1
ATOM 774 C CA . LEU A 1 96 ? -4.704 3.800 -12.280 1.00 94.38 96 LEU A CA 1
ATOM 775 C C . LEU A 1 96 ? -4.834 3.777 -10.754 1.00 94.38 96 LEU A C 1
ATOM 777 O O . LEU A 1 96 ? -5.826 3.259 -10.231 1.00 94.38 96 LEU A O 1
ATOM 781 N N . PRO A 1 97 ? -3.875 4.378 -10.027 1.00 96.06 97 PRO A N 1
ATOM 782 C CA . PRO A 1 97 ? -4.028 4.616 -8.602 1.00 96.06 97 PRO A CA 1
ATOM 783 C C . PRO A 1 97 ? -5.320 5.377 -8.286 1.00 96.06 97 PRO A C 1
ATOM 785 O O . PRO A 1 97 ? -5.702 6.308 -8.992 1.00 96.06 97 PRO A O 1
ATOM 788 N N . VAL A 1 98 ? -5.972 4.999 -7.190 1.00 96.56 98 VAL A N 1
ATOM 789 C CA . VAL A 1 98 ? -7.158 5.697 -6.675 1.00 96.56 98 VAL A CA 1
ATOM 790 C C . VAL A 1 98 ? -6.698 6.656 -5.582 1.00 96.56 98 VAL A C 1
ATOM 792 O O . VAL A 1 98 ? -5.767 6.338 -4.844 1.00 96.56 98 VAL A O 1
ATOM 795 N N . PHE A 1 99 ? -7.318 7.834 -5.485 1.00 96.75 99 PHE A N 1
ATOM 796 C CA . PHE A 1 99 ? -6.970 8.858 -4.484 1.00 96.75 99 PHE A CA 1
ATOM 797 C C . PHE A 1 99 ? -8.119 9.222 -3.542 1.00 96.75 99 PHE A C 1
ATOM 799 O O . PHE A 1 99 ? -7.863 9.778 -2.478 1.00 96.75 99 PHE A O 1
ATOM 806 N N . ALA A 1 100 ? -9.354 8.901 -3.921 1.00 96.56 100 ALA A N 1
ATOM 807 C CA . ALA A 1 100 ? -10.561 9.103 -3.135 1.00 96.56 100 ALA A CA 1
ATOM 808 C C . ALA A 1 100 ? -11.648 8.142 -3.629 1.00 96.56 100 ALA A C 1
ATOM 810 O O . ALA A 1 100 ? -11.577 7.628 -4.748 1.00 96.56 100 ALA A O 1
ATOM 811 N N . ASN A 1 101 ? -12.665 7.917 -2.806 1.00 95.25 101 ASN A N 1
ATOM 812 C CA . ASN A 1 101 ? -13.818 7.115 -3.182 1.00 95.25 101 ASN A CA 1
ATOM 813 C C . ASN A 1 101 ? -14.715 7.886 -4.161 1.00 95.25 101 ASN A C 1
ATOM 815 O O . ASN A 1 101 ? -15.152 9.003 -3.882 1.00 95.25 101 ASN A O 1
ATOM 819 N N . ASP A 1 102 ? -15.010 7.267 -5.301 1.00 94.25 102 ASP A N 1
ATOM 820 C CA . ASP A 1 102 ? -15.847 7.832 -6.364 1.00 94.25 102 ASP A CA 1
ATOM 821 C C . ASP A 1 102 ? -17.354 7.846 -6.028 1.00 94.25 102 ASP A C 1
ATOM 823 O O . ASP A 1 102 ? -18.138 8.467 -6.743 1.00 94.25 102 ASP A O 1
ATOM 827 N N . ASN A 1 103 ? -17.764 7.201 -4.928 1.00 92.62 103 ASN A N 1
ATOM 828 C CA . ASN A 1 103 ? -19.151 7.032 -4.481 1.00 92.62 103 ASN A CA 1
ATOM 829 C C . ASN A 1 103 ? -20.068 6.371 -5.528 1.00 92.62 103 ASN A C 1
ATOM 831 O O . ASN A 1 103 ? -21.279 6.589 -5.530 1.00 92.62 103 ASN A O 1
ATOM 835 N N . THR A 1 104 ? -19.501 5.560 -6.425 1.00 92.44 104 THR A N 1
ATOM 836 C CA . THR A 1 104 ? -20.249 4.884 -7.501 1.00 92.44 104 THR A CA 1
ATOM 837 C C . THR A 1 104 ? -20.995 3.636 -7.036 1.00 92.44 104 THR A C 1
ATOM 839 O O . THR A 1 104 ? -21.877 3.146 -7.740 1.00 92.44 104 THR A O 1
ATOM 842 N N . VAL A 1 105 ? -20.658 3.119 -5.855 1.00 90.75 105 VAL A N 1
ATOM 843 C CA . VAL A 1 105 ? -21.232 1.903 -5.267 1.00 90.75 105 VAL A CA 1
ATOM 844 C C . VAL A 1 105 ? -21.860 2.196 -3.910 1.00 90.75 105 VAL A C 1
ATOM 846 O O . VAL A 1 105 ? -21.534 3.195 -3.263 1.00 90.75 105 VAL A O 1
ATOM 849 N N . ALA A 1 106 ? -22.776 1.329 -3.475 1.00 88.44 106 ALA A N 1
ATOM 850 C CA . ALA A 1 106 ? -23.444 1.512 -2.196 1.00 88.44 106 ALA A CA 1
ATOM 851 C C . ALA A 1 106 ? -22.443 1.407 -1.026 1.00 88.44 106 ALA A C 1
ATOM 853 O O . ALA A 1 106 ? -21.494 0.617 -1.088 1.00 88.44 106 ALA A O 1
ATOM 854 N N . PRO A 1 107 ? -22.641 2.182 0.058 1.00 87.94 107 PRO A N 1
ATOM 855 C CA . PRO A 1 107 ? -21.786 2.108 1.233 1.00 87.94 107 PRO A CA 1
ATOM 856 C C . PRO A 1 107 ? -21.643 0.686 1.792 1.00 87.94 107 PRO A C 1
ATOM 858 O O . PRO A 1 107 ? -22.645 0.042 2.101 1.00 87.94 107 PRO A O 1
ATOM 861 N N . GLY A 1 108 ? -20.403 0.235 1.979 1.00 84.69 108 GLY A N 1
ATOM 862 C CA . GLY A 1 108 ? -20.056 -1.095 2.490 1.00 84.69 108 GLY A CA 1
ATOM 863 C C . GLY A 1 108 ? -19.833 -2.172 1.420 1.00 84.69 108 GLY A C 1
ATOM 864 O O . GLY A 1 108 ? -19.221 -3.191 1.732 1.00 84.69 108 GLY A O 1
ATOM 865 N N . ASP A 1 109 ? -20.241 -1.949 0.165 1.00 88.00 109 ASP A N 1
ATOM 866 C CA . ASP A 1 109 ? -19.985 -2.901 -0.935 1.00 88.00 109 ASP A CA 1
ATOM 867 C C . ASP A 1 109 ? -18.524 -2.850 -1.414 1.00 88.00 109 ASP A C 1
ATOM 869 O O . ASP A 1 109 ? -17.971 -3.835 -1.916 1.00 88.00 109 ASP A O 1
ATOM 873 N N . ARG A 1 110 ? -17.885 -1.690 -1.229 1.00 93.88 110 ARG A N 1
ATOM 874 C CA . ARG A 1 110 ? -16.461 -1.451 -1.457 1.00 93.88 110 ARG A CA 1
ATOM 875 C C . ARG A 1 110 ? -15.859 -0.854 -0.195 1.00 93.88 110 ARG A C 1
ATOM 877 O O . ARG A 1 110 ? -16.295 0.197 0.269 1.00 93.88 110 ARG A O 1
ATOM 884 N N . ILE A 1 111 ? -14.848 -1.529 0.336 1.00 95.56 111 ILE A N 1
ATOM 885 C CA . ILE A 1 111 ? -14.166 -1.139 1.568 1.00 95.56 111 ILE A CA 1
ATOM 886 C C . ILE A 1 111 ? -12.719 -0.792 1.230 1.00 95.56 111 ILE A C 1
ATOM 888 O O . ILE A 1 111 ? -12.035 -1.573 0.576 1.00 95.56 111 ILE A O 1
ATOM 892 N N . TYR A 1 112 ? -12.228 0.348 1.694 1.00 98.12 112 TYR A N 1
ATOM 893 C CA . TYR A 1 112 ? -10.824 0.723 1.611 1.00 98.12 112 TYR A CA 1
ATOM 894 C C . TYR A 1 112 ? -10.122 0.425 2.935 1.00 98.12 112 TYR A C 1
ATOM 896 O O . TYR A 1 112 ? -10.486 0.936 3.993 1.00 98.12 112 TYR A O 1
ATOM 904 N N . ALA A 1 113 ? -9.098 -0.415 2.863 1.00 97.38 113 ALA A N 1
ATOM 905 C CA . ALA A 1 113 ? -8.200 -0.722 3.958 1.00 97.38 113 ALA A CA 1
ATOM 906 C C . ALA A 1 113 ? -7.007 0.239 3.937 1.00 97.38 113 ALA A C 1
ATOM 908 O O . ALA A 1 113 ? -6.247 0.249 2.968 1.00 97.38 113 ALA A O 1
ATOM 909 N N . LEU A 1 114 ? -6.837 1.025 4.999 1.00 97.81 114 LEU A N 1
ATOM 910 C CA . LEU A 1 114 ? -5.689 1.906 5.208 1.00 97.81 114 LEU A CA 1
ATOM 911 C C . LEU A 1 114 ? -4.748 1.222 6.202 1.00 97.81 114 LEU A C 1
ATOM 913 O O . LEU A 1 114 ? -5.005 1.236 7.403 1.00 97.81 114 LEU A O 1
ATOM 917 N N . CYS A 1 115 ? -3.677 0.604 5.708 1.00 95.88 115 CYS A N 1
ATOM 918 C CA . CYS A 1 115 ? -2.665 -0.056 6.531 1.00 95.88 115 CYS A CA 1
ATOM 919 C C . CYS A 1 115 ? -1.496 0.901 6.767 1.00 95.88 115 CYS A C 1
ATOM 921 O O . CYS A 1 115 ? -0.784 1.251 5.826 1.00 95.88 115 CYS A O 1
ATOM 923 N N . PHE A 1 116 ? -1.326 1.326 8.015 1.00 94.25 116 PHE A N 1
ATOM 924 C CA . PHE A 1 116 ? -0.391 2.361 8.425 1.00 94.25 116 PHE A CA 1
ATOM 925 C C . PHE A 1 116 ? 0.703 1.802 9.338 1.00 94.25 116 PHE A C 1
ATOM 927 O O . PHE A 1 116 ? 0.416 1.313 10.433 1.00 94.25 116 PHE A O 1
ATOM 934 N N . ASP A 1 117 ? 1.951 1.926 8.894 1.00 91.25 117 ASP A N 1
ATOM 935 C CA . ASP A 1 117 ? 3.152 1.659 9.684 1.00 91.25 117 ASP A CA 1
ATOM 936 C C . ASP A 1 117 ? 3.843 2.994 10.018 1.00 91.25 117 ASP A C 1
ATOM 938 O O . ASP A 1 117 ? 4.518 3.577 9.158 1.00 91.25 117 ASP A O 1
ATOM 942 N N . PRO A 1 118 ? 3.585 3.563 11.213 1.00 89.50 118 PRO A N 1
ATOM 943 C CA . PRO A 1 118 ? 4.107 4.865 11.588 1.00 89.50 118 PRO A CA 1
ATOM 944 C C . PRO A 1 118 ? 5.574 4.808 12.023 1.00 89.50 118 PRO A C 1
ATOM 946 O O . PRO A 1 118 ? 5.934 4.141 12.994 1.00 89.50 118 PRO A O 1
ATOM 949 N N . ALA A 1 119 ? 6.390 5.677 11.432 1.00 86.88 119 ALA A N 1
ATOM 950 C CA . ALA A 1 119 ? 7.754 5.952 11.875 1.00 86.88 119 ALA A CA 1
ATOM 951 C C . ALA A 1 119 ? 7.964 7.449 12.151 1.00 86.88 119 ALA A C 1
ATOM 953 O O . ALA A 1 119 ? 7.362 8.306 11.506 1.00 86.88 119 ALA A O 1
ATOM 954 N N . LEU A 1 120 ? 8.820 7.777 13.125 1.00 76.75 120 LEU A N 1
ATOM 955 C CA . LEU A 1 120 ? 9.153 9.165 13.499 1.00 76.75 120 LEU A CA 1
ATOM 956 C C . LEU A 1 120 ? 10.636 9.519 13.322 1.00 76.75 120 LEU A C 1
ATOM 958 O O . LEU A 1 120 ? 10.999 10.679 13.505 1.00 76.75 120 LEU A O 1
ATOM 962 N N . MET A 1 121 ? 11.493 8.534 13.029 1.00 72.69 121 MET A N 1
ATOM 963 C CA . MET A 1 121 ? 12.953 8.693 13.019 1.00 72.69 121 MET A CA 1
ATOM 964 C C . MET A 1 121 ? 13.565 8.288 11.676 1.00 72.69 121 MET A C 1
ATOM 966 O O . MET A 1 121 ? 13.344 8.995 10.714 1.00 72.69 121 MET A O 1
ATOM 970 N N . SER A 1 122 ? 14.387 7.241 11.586 1.00 65.44 122 SER A N 1
ATOM 971 C CA . SER A 1 122 ? 15.130 6.900 10.359 1.00 65.44 122 SER A CA 1
ATOM 972 C C . SER A 1 122 ? 14.352 6.047 9.355 1.00 65.44 122 SER A C 1
ATOM 974 O O . SER A 1 122 ? 14.768 5.958 8.203 1.00 65.44 122 SER A O 1
ATOM 976 N N . ASP A 1 123 ? 13.268 5.410 9.792 1.00 70.12 123 ASP A N 1
ATOM 977 C CA . ASP A 1 123 ? 12.491 4.460 8.988 1.00 70.12 123 ASP A CA 1
ATOM 978 C C . ASP A 1 123 ? 11.363 5.166 8.228 1.00 70.12 123 ASP A C 1
ATOM 980 O O . ASP A 1 123 ? 10.933 6.253 8.623 1.00 70.12 123 ASP A O 1
ATOM 984 N N . ASN A 1 124 ? 10.879 4.582 7.127 1.00 83.94 124 ASN A N 1
ATOM 985 C CA . ASN A 1 124 ? 9.794 5.210 6.377 1.00 83.94 124 ASN A CA 1
ATOM 986 C C . ASN A 1 124 ? 8.482 5.088 7.148 1.00 83.94 124 ASN A C 1
ATOM 988 O O . ASN A 1 124 ? 8.211 4.071 7.775 1.00 83.94 124 ASN A O 1
ATOM 992 N N . SER A 1 125 ? 7.637 6.111 7.042 1.00 90.75 125 SER A N 1
ATOM 993 C CA . SER A 1 125 ? 6.273 6.054 7.560 1.00 90.75 125 SER A CA 1
ATOM 994 C C . SER A 1 125 ? 5.317 5.847 6.389 1.00 90.75 125 SER A C 1
ATOM 996 O O . SER A 1 125 ? 5.211 6.714 5.517 1.00 90.75 125 SER A O 1
ATOM 998 N N . ILE A 1 126 ? 4.682 4.676 6.314 1.00 94.56 126 ILE A N 1
ATOM 999 C CA . ILE A 1 126 ? 3.969 4.217 5.113 1.00 94.56 126 ILE A CA 1
ATOM 1000 C C . ILE A 1 126 ? 2.483 4.020 5.390 1.00 94.56 126 ILE A C 1
ATOM 1002 O O . ILE A 1 126 ? 2.111 3.289 6.301 1.00 94.56 126 ILE A O 1
ATOM 1006 N N . ILE A 1 127 ? 1.629 4.573 4.525 1.00 97.06 127 ILE A N 1
ATOM 1007 C CA . ILE A 1 127 ? 0.211 4.207 4.434 1.00 97.06 127 ILE A CA 1
ATOM 1008 C C . ILE A 1 127 ? -0.023 3.493 3.103 1.00 97.06 127 ILE A C 1
ATOM 1010 O O . ILE A 1 127 ? 0.043 4.108 2.037 1.00 97.06 127 ILE A O 1
ATOM 1014 N N . LEU A 1 128 ? -0.325 2.199 3.161 1.00 98.12 128 LEU A N 1
ATOM 1015 C CA . LEU A 1 128 ? -0.835 1.451 2.017 1.00 98.12 128 LEU A CA 1
ATOM 1016 C C . LEU A 1 128 ? -2.359 1.526 2.000 1.00 98.12 128 LEU A C 1
ATOM 1018 O O . LEU A 1 128 ? -3.001 1.377 3.039 1.00 98.12 128 LEU A O 1
ATOM 1022 N N . ILE A 1 129 ? -2.932 1.702 0.813 1.00 98.62 129 ILE A N 1
ATOM 1023 C CA . ILE A 1 129 ? -4.375 1.724 0.615 1.00 98.62 129 ILE A CA 1
ATOM 1024 C C . ILE A 1 129 ? -4.754 0.616 -0.356 1.00 98.62 129 ILE A C 1
ATOM 1026 O O . ILE A 1 129 ? -4.296 0.578 -1.503 1.00 98.62 129 ILE A O 1
ATOM 1030 N N . GLY A 1 130 ? -5.591 -0.296 0.123 1.00 98.25 130 GLY A N 1
ATOM 1031 C CA . GLY A 1 130 ? -6.130 -1.391 -0.666 1.00 98.25 130 GLY A CA 1
ATOM 1032 C C . GLY A 1 130 ? -7.650 -1.346 -0.707 1.00 98.25 130 GLY A C 1
ATOM 1033 O O . GLY A 1 130 ? -8.301 -1.091 0.296 1.00 98.25 130 GLY A O 1
ATOM 1034 N N . GLU A 1 131 ? -8.222 -1.603 -1.870 1.00 98.12 131 GLU A N 1
ATOM 1035 C CA . GLU A 1 131 ? -9.655 -1.775 -2.067 1.00 98.12 131 GLU A CA 1
ATOM 1036 C C . GLU A 1 131 ? -10.027 -3.248 -1.862 1.00 98.12 131 GLU A C 1
ATOM 1038 O O . GLU A 1 131 ? -9.365 -4.142 -2.388 1.00 98.12 131 GLU A O 1
ATOM 1043 N N . LEU A 1 132 ? -11.087 -3.504 -1.104 1.00 97.25 132 LEU A N 1
ATOM 1044 C CA . LEU A 1 132 ? -11.652 -4.815 -0.816 1.00 97.25 132 LEU A CA 1
ATOM 1045 C C . LEU A 1 132 ? -13.082 -4.846 -1.349 1.00 97.25 132 LEU A C 1
ATOM 1047 O O . LEU A 1 132 ? -13.927 -4.047 -0.942 1.00 97.25 132 LEU A O 1
ATOM 1051 N N . THR A 1 133 ? -13.356 -5.786 -2.248 1.00 95.31 133 THR A N 1
ATOM 1052 C CA . THR A 1 133 ? -14.681 -5.987 -2.848 1.00 95.31 133 THR A CA 1
ATOM 1053 C C . THR A 1 133 ? -15.045 -7.462 -2.840 1.00 95.31 133 THR A C 1
ATOM 1055 O O . THR A 1 133 ? -14.187 -8.335 -3.010 1.00 95.31 133 THR A O 1
ATOM 1058 N N . LYS A 1 134 ? -16.329 -7.763 -2.648 1.00 92.19 134 LYS A N 1
ATOM 1059 C CA . LYS A 1 134 ? -16.844 -9.130 -2.715 1.00 92.19 134 LYS A CA 1
ATOM 1060 C C . LYS A 1 134 ? -17.336 -9.423 -4.128 1.00 92.19 134 LYS A C 1
ATOM 1062 O O . LYS A 1 134 ? -18.235 -8.753 -4.622 1.00 92.19 134 LYS A O 1
ATOM 1067 N N . LYS A 1 135 ? -16.740 -10.424 -4.777 1.00 90.19 135 LYS A N 1
ATOM 1068 C CA . LYS A 1 135 ? -17.124 -10.875 -6.120 1.00 90.19 135 LYS A CA 1
ATOM 1069 C C . LYS A 1 135 ? -17.943 -12.156 -6.041 1.00 90.19 135 LYS A C 1
ATOM 1071 O O . LYS A 1 135 ? -17.591 -13.079 -5.299 1.00 90.19 135 LYS A O 1
ATOM 1076 N N . ASP A 1 136 ? -18.996 -12.234 -6.844 1.00 87.00 136 ASP A N 1
ATOM 1077 C CA . ASP A 1 136 ? -19.838 -13.425 -6.937 1.00 87.00 136 ASP A CA 1
ATOM 1078 C C . ASP A 1 136 ? -19.014 -14.655 -7.342 1.00 87.00 136 ASP A C 1
ATOM 1080 O O . ASP A 1 136 ? -18.158 -14.601 -8.225 1.00 87.00 136 ASP A O 1
ATOM 1084 N N . GLY A 1 137 ? -19.226 -15.771 -6.642 1.00 85.25 137 GLY A N 1
ATOM 1085 C CA . GLY A 1 137 ? -18.516 -17.036 -6.868 1.00 85.25 137 GLY A CA 1
ATOM 1086 C C . GLY A 1 137 ? -17.057 -17.086 -6.385 1.00 85.25 137 GLY A C 1
ATOM 1087 O O . GLY A 1 137 ? -16.553 -18.178 -6.135 1.00 85.25 137 GLY A O 1
ATOM 1088 N N . VAL A 1 138 ? -16.388 -15.943 -6.192 1.00 89.38 138 VAL A N 1
ATOM 1089 C CA . VAL A 1 138 ? -14.978 -15.869 -5.746 1.00 89.38 138 VAL A CA 1
ATOM 1090 C C . VAL A 1 138 ? -14.858 -15.486 -4.264 1.00 89.38 138 VAL A C 1
ATOM 1092 O O . VAL A 1 138 ? -13.929 -15.920 -3.571 1.00 89.38 138 VAL A O 1
ATOM 1095 N N . GLY A 1 139 ? -15.801 -14.694 -3.751 1.00 92.44 139 GLY A N 1
ATOM 1096 C CA . GLY A 1 139 ? -15.755 -14.087 -2.420 1.00 92.44 139 GLY A CA 1
ATOM 1097 C C . GLY A 1 139 ? -14.948 -12.785 -2.407 1.00 92.44 139 GLY A C 1
ATOM 1098 O O . GLY A 1 139 ? -14.812 -12.120 -3.431 1.00 92.44 139 GLY A O 1
ATOM 1099 N N . TRP A 1 140 ? -14.412 -12.409 -1.244 1.00 95.25 140 TRP A N 1
ATOM 1100 C CA . TRP A 1 140 ? -13.610 -11.188 -1.102 1.00 95.25 140 TRP A CA 1
ATOM 1101 C C . TRP A 1 140 ? -12.329 -11.224 -1.938 1.00 95.25 140 TRP A C 1
ATOM 1103 O O . TRP A 1 140 ? -11.569 -12.193 -1.880 1.00 95.25 140 TRP A O 1
ATOM 1113 N N . THR A 1 141 ? -12.076 -10.142 -2.662 1.00 97.19 141 THR A N 1
ATOM 1114 C CA . THR A 1 141 ? -10.856 -9.884 -3.432 1.00 97.19 141 THR A CA 1
ATOM 1115 C C . THR A 1 141 ? -10.289 -8.522 -3.058 1.00 97.19 141 THR A C 1
ATOM 1117 O O . THR A 1 141 ? -11.027 -7.652 -2.594 1.00 97.19 141 THR A O 1
ATOM 1120 N N . GLY A 1 142 ? -8.982 -8.356 -3.235 1.00 97.62 142 GLY A N 1
ATOM 1121 C CA . GLY A 1 142 ? -8.253 -7.136 -2.928 1.00 97.62 142 GLY A CA 1
ATOM 1122 C C . GLY A 1 142 ? -7.607 -6.513 -4.163 1.00 97.62 142 GLY A C 1
ATOM 1123 O O . GLY A 1 142 ? -7.195 -7.213 -5.087 1.00 97.62 142 GLY A O 1
ATOM 1124 N N . ARG A 1 143 ? -7.458 -5.194 -4.158 1.00 97.88 143 ARG A N 1
ATOM 1125 C CA . ARG A 1 143 ? -6.701 -4.437 -5.155 1.00 97.88 143 ARG A CA 1
ATOM 1126 C C . ARG A 1 143 ? -5.847 -3.395 -4.445 1.00 97.88 143 ARG A C 1
ATOM 1128 O O . ARG A 1 143 ? -6.373 -2.615 -3.662 1.00 97.88 143 ARG A O 1
ATOM 1135 N N . VAL A 1 144 ? -4.542 -3.357 -4.699 1.00 98.44 144 VAL A N 1
ATOM 1136 C CA . VAL A 1 144 ? -3.679 -2.284 -4.179 1.00 98.44 144 VAL A CA 1
ATOM 1137 C C . VAL A 1 144 ? -3.925 -1.037 -5.014 1.00 98.44 144 VAL A C 1
ATOM 1139 O O . VAL A 1 144 ? -3.666 -1.056 -6.216 1.00 98.44 144 VAL A O 1
ATOM 1142 N N . VAL A 1 145 ? -4.438 0.028 -4.400 1.00 97.62 145 VAL A N 1
ATOM 1143 C CA . VAL A 1 145 ? -4.856 1.237 -5.127 1.00 97.62 145 VAL A CA 1
ATOM 1144 C C . VAL A 1 145 ? -3.976 2.447 -4.849 1.00 97.62 145 VAL A C 1
ATOM 1146 O O . VAL A 1 145 ? -3.926 3.350 -5.679 1.00 97.62 145 VAL A O 1
ATOM 1149 N N . ASN A 1 146 ? -3.267 2.480 -3.720 1.00 98.00 146 ASN A N 1
ATOM 1150 C CA . ASN A 1 146 ? -2.326 3.552 -3.414 1.00 98.00 146 ASN A CA 1
ATOM 1151 C C . ASN A 1 146 ? -1.259 3.094 -2.410 1.00 98.00 146 ASN A C 1
ATOM 1153 O O . ASN A 1 146 ? -1.494 2.197 -1.601 1.00 98.00 146 ASN A O 1
ATOM 1157 N N . CYS A 1 147 ? -0.098 3.740 -2.433 1.00 97.44 147 CYS A N 1
ATOM 1158 C CA . CYS A 1 147 ? 0.952 3.573 -1.436 1.00 97.44 147 CYS A CA 1
ATOM 1159 C C . CYS A 1 147 ? 1.610 4.932 -1.199 1.00 97.44 147 CYS A C 1
ATOM 1161 O O . CYS A 1 147 ? 2.103 5.563 -2.132 1.00 97.44 147 CYS A O 1
ATOM 1163 N N . ILE A 1 148 ? 1.590 5.404 0.045 1.00 96.56 148 ILE A N 1
ATOM 1164 C CA . ILE A 1 148 ? 1.992 6.764 0.396 1.00 96.56 148 ILE A CA 1
ATOM 1165 C C . ILE A 1 148 ? 3.117 6.697 1.417 1.00 96.56 148 ILE A C 1
ATOM 1167 O O . ILE A 1 148 ? 2.919 6.223 2.533 1.00 96.56 148 ILE A O 1
ATOM 1171 N N . ASN A 1 149 ? 4.278 7.234 1.049 1.00 94.06 149 ASN A N 1
ATOM 1172 C CA . ASN A 1 149 ? 5.360 7.500 1.988 1.00 94.06 149 ASN A CA 1
ATOM 1173 C C . ASN A 1 149 ? 5.208 8.913 2.572 1.00 94.06 149 ASN A C 1
ATOM 1175 O O . ASN A 1 149 ? 5.206 9.901 1.827 1.00 94.06 149 ASN A O 1
ATOM 1179 N N . LEU A 1 150 ? 5.064 9.010 3.895 1.00 93.00 150 LEU A N 1
ATOM 1180 C CA . LEU A 1 150 ? 4.856 10.244 4.661 1.00 93.00 150 LEU A CA 1
ATOM 1181 C C . LEU A 1 150 ? 6.178 10.987 4.888 1.00 93.00 150 LEU A C 1
ATOM 1183 O O . LEU A 1 150 ? 6.596 11.268 6.013 1.00 93.00 150 LEU A O 1
ATOM 1187 N N . ILE A 1 151 ? 6.825 11.312 3.773 1.00 88.81 151 ILE A N 1
ATOM 1188 C CA . ILE A 1 151 ? 8.035 12.119 3.699 1.00 88.81 151 ILE A CA 1
ATOM 1189 C C . ILE A 1 151 ? 7.773 13.404 2.921 1.00 88.81 151 ILE A C 1
ATOM 1191 O O . ILE A 1 151 ? 7.068 13.425 1.907 1.00 88.81 151 ILE A O 1
ATOM 1195 N N . GLU A 1 152 ? 8.412 14.468 3.375 1.00 84.31 152 GLU A N 1
ATOM 1196 C CA . GLU A 1 152 ? 8.490 15.751 2.701 1.00 84.31 152 GLU A CA 1
ATOM 1197 C C . GLU A 1 152 ? 9.896 15.944 2.123 1.00 84.31 152 GLU A C 1
ATOM 1199 O O . GLU A 1 152 ? 10.901 15.569 2.733 1.00 84.31 152 GLU A O 1
ATOM 1204 N N . SER A 1 153 ? 9.970 16.526 0.927 1.00 81.31 153 SER A N 1
ATOM 1205 C CA . SER A 1 153 ? 11.226 17.009 0.357 1.00 81.31 153 SER A CA 1
ATOM 1206 C C . SER A 1 153 ? 11.439 18.457 0.773 1.00 81.31 153 SER A C 1
ATOM 1208 O O . SER A 1 153 ? 10.647 19.328 0.423 1.00 81.31 153 SER A O 1
ATOM 1210 N N . LEU A 1 154 ? 12.518 18.709 1.503 1.00 82.25 154 LEU A N 1
ATOM 1211 C CA . LEU A 1 154 ? 12.920 20.042 1.921 1.00 82.25 154 LEU A CA 1
ATOM 1212 C C . LEU A 1 154 ? 13.555 20.812 0.752 1.00 82.25 154 LEU A C 1
ATOM 1214 O O . LEU A 1 154 ? 14.042 20.231 -0.218 1.00 82.25 154 LEU A O 1
ATOM 1218 N N . ASN A 1 155 ? 13.621 22.140 0.874 1.00 81.75 155 ASN A N 1
ATOM 1219 C CA . ASN A 1 155 ? 14.191 23.024 -0.156 1.00 81.75 155 ASN A CA 1
ATOM 1220 C C . ASN A 1 155 ? 15.665 22.725 -0.490 1.00 81.75 155 ASN A C 1
ATOM 1222 O O . ASN A 1 155 ? 16.130 23.060 -1.576 1.00 81.75 155 ASN A O 1
ATOM 1226 N N . ASN A 1 156 ? 16.407 22.112 0.436 1.00 78.69 156 ASN A N 1
ATOM 1227 C CA . ASN A 1 156 ? 17.796 21.685 0.242 1.00 78.69 156 ASN A CA 1
ATOM 1228 C C . ASN A 1 156 ? 17.917 20.302 -0.436 1.00 78.69 156 ASN A C 1
ATOM 1230 O O . ASN A 1 156 ? 19.029 19.815 -0.617 1.00 78.69 156 ASN A O 1
ATOM 1234 N N . GLY A 1 157 ? 16.797 19.668 -0.797 1.00 73.75 157 GLY A N 1
ATOM 1235 C CA . GLY A 1 157 ? 16.744 18.334 -1.395 1.00 73.75 157 GLY A CA 1
ATOM 1236 C C . GLY A 1 157 ? 16.771 17.182 -0.387 1.00 73.75 157 GLY A C 1
ATOM 1237 O O . GLY A 1 157 ? 16.615 16.028 -0.789 1.00 73.75 157 GLY A O 1
ATOM 1238 N N . GLU A 1 158 ? 16.933 17.460 0.910 1.00 80.19 158 GLU A N 1
ATOM 1239 C CA . GLU A 1 158 ? 16.853 16.434 1.949 1.00 80.19 158 GLU A CA 1
ATOM 1240 C C . GLU A 1 158 ? 15.411 15.954 2.131 1.00 80.19 158 GLU A C 1
ATOM 1242 O O . GLU A 1 158 ? 14.445 16.695 1.937 1.00 80.19 158 GLU A O 1
ATOM 1247 N N . LYS A 1 159 ? 15.259 14.686 2.512 1.00 82.31 159 LYS A N 1
ATOM 1248 C CA . LYS A 1 159 ? 13.961 14.097 2.836 1.00 82.31 159 LYS A CA 1
ATOM 1249 C C . LYS A 1 159 ? 13.783 14.104 4.346 1.00 82.31 159 LYS A C 1
ATOM 1251 O O . LYS A 1 159 ? 14.655 13.630 5.070 1.00 82.31 159 LYS A O 1
ATOM 1256 N N . LYS A 1 160 ? 12.646 14.611 4.805 1.00 86.06 160 LYS A N 1
ATOM 1257 C CA . LYS A 1 160 ? 12.261 14.629 6.214 1.00 86.06 160 LYS A CA 1
ATOM 1258 C C . LYS A 1 160 ? 10.964 13.850 6.381 1.00 86.06 160 LYS A C 1
ATOM 1260 O O . LYS A 1 160 ? 10.012 14.069 5.640 1.00 86.06 160 LYS A O 1
ATOM 1265 N N . ILE A 1 161 ? 10.919 12.953 7.357 1.00 85.31 161 ILE A N 1
ATOM 1266 C CA . ILE A 1 161 ? 9.675 12.280 7.732 1.00 85.31 161 ILE A CA 1
ATOM 1267 C C . ILE A 1 161 ? 8.752 13.289 8.411 1.00 85.31 161 ILE A C 1
ATOM 1269 O O . ILE A 1 161 ? 9.198 14.109 9.221 1.00 85.31 161 ILE A O 1
ATOM 1273 N N . LEU A 1 162 ? 7.472 13.243 8.047 1.00 89.19 162 LEU A N 1
ATOM 1274 C CA . LEU A 1 162 ? 6.455 14.098 8.643 1.00 89.19 162 LEU A CA 1
ATOM 1275 C C . LEU A 1 162 ? 6.417 13.892 10.162 1.00 89.19 162 LEU A C 1
ATOM 1277 O O . LEU A 1 162 ? 6.613 12.789 10.670 1.00 89.19 162 LEU A O 1
ATOM 1281 N N . THR A 1 163 ? 6.155 14.952 10.913 1.00 88.75 163 THR A N 1
ATOM 1282 C CA . THR A 1 163 ? 5.930 14.855 12.358 1.00 88.75 163 THR A CA 1
ATOM 1283 C C . THR A 1 163 ? 4.665 14.047 12.654 1.00 88.75 163 THR A C 1
ATOM 1285 O O . THR A 1 163 ? 3.781 13.936 11.808 1.00 88.75 163 THR A O 1
ATOM 1288 N N . ALA A 1 164 ? 4.525 13.518 13.875 1.00 88.31 164 ALA A N 1
ATOM 1289 C CA . ALA A 1 164 ? 3.329 12.763 14.271 1.00 88.31 164 ALA A CA 1
ATOM 1290 C C . ALA A 1 164 ? 2.021 13.526 13.978 1.00 88.31 164 ALA A C 1
ATOM 1292 O O . ALA A 1 164 ? 1.043 12.932 13.535 1.00 88.31 164 ALA A O 1
ATOM 1293 N N . VAL A 1 165 ? 2.016 14.847 14.191 1.00 89.19 165 VAL A N 1
ATOM 1294 C CA . VAL A 1 165 ? 0.848 15.707 13.946 1.00 89.19 165 VAL A CA 1
ATOM 1295 C C . VAL A 1 165 ? 0.512 15.760 12.455 1.00 89.19 165 VAL A C 1
ATOM 1297 O O . VAL A 1 165 ? -0.617 15.458 12.082 1.00 89.19 165 VAL A O 1
ATOM 1300 N N . GLU A 1 166 ? 1.498 16.050 11.604 1.00 92.31 166 GLU A N 1
ATOM 1301 C CA . GLU A 1 166 ? 1.331 16.096 10.143 1.00 92.31 166 GLU A CA 1
ATOM 1302 C C . GLU A 1 166 ? 0.909 14.730 9.574 1.00 92.31 166 GLU A C 1
ATOM 1304 O O . GLU A 1 166 ? 0.058 14.649 8.688 1.00 92.31 166 GLU A O 1
ATOM 1309 N N . GLN A 1 167 ? 1.459 13.636 10.112 1.00 93.75 167 GLN A N 1
ATOM 1310 C CA . GLN A 1 167 ? 1.059 12.278 9.744 1.00 93.75 167 GLN A CA 1
ATOM 1311 C C . GLN A 1 167 ? -0.410 11.999 10.101 1.00 93.75 167 GLN A C 1
ATOM 1313 O O . GLN A 1 167 ? -1.145 11.460 9.274 1.00 93.75 167 GLN A O 1
ATOM 1318 N N . VAL A 1 168 ? -0.868 12.398 11.296 1.00 92.94 168 VAL A N 1
ATOM 1319 C CA . VAL A 1 168 ? -2.279 12.251 11.695 1.00 92.94 168 VAL A CA 1
ATOM 1320 C C . VAL A 1 168 ? -3.198 13.115 10.836 1.00 92.94 168 VAL A C 1
ATOM 1322 O O . VAL A 1 168 ? -4.271 12.655 10.452 1.00 92.94 168 VAL A O 1
ATOM 1325 N N . GLU A 1 169 ? -2.810 14.347 10.512 1.00 94.00 169 GLU A N 1
ATOM 1326 C CA . GLU A 1 169 ? -3.586 15.208 9.611 1.00 94.00 169 GLU A CA 1
ATOM 1327 C C . GLU A 1 169 ? -3.723 14.577 8.224 1.00 94.00 169 GLU A C 1
ATOM 1329 O O . GLU A 1 169 ? -4.825 14.515 7.670 1.00 94.00 169 GLU A O 1
ATOM 1334 N N . ARG A 1 170 ? -2.628 14.016 7.696 1.00 95.25 170 ARG A N 1
ATOM 1335 C CA . ARG A 1 170 ? -2.657 13.296 6.423 1.00 95.25 170 ARG A CA 1
ATOM 1336 C C . ARG A 1 170 ? -3.553 12.062 6.490 1.00 95.25 170 ARG A C 1
ATOM 1338 O O . ARG A 1 170 ? -4.336 11.849 5.566 1.00 95.25 170 ARG A O 1
ATOM 1345 N N . LEU A 1 171 ? -3.477 11.284 7.569 1.00 96.38 171 LEU A N 1
ATOM 1346 C CA . LEU A 1 171 ? -4.324 10.112 7.785 1.00 96.38 171 LEU A CA 1
ATOM 1347 C C . LEU A 1 171 ? -5.807 10.492 7.897 1.00 96.38 171 LEU A C 1
ATOM 1349 O O . LEU A 1 171 ? -6.636 9.852 7.259 1.00 96.38 171 LEU A O 1
ATOM 1353 N N . LYS A 1 172 ? -6.151 11.561 8.627 1.00 96.25 172 LYS A N 1
ATOM 1354 C CA . LYS A 1 172 ? -7.526 12.088 8.716 1.00 96.25 172 LYS A CA 1
ATOM 1355 C C . LYS A 1 172 ? -8.074 12.485 7.349 1.00 96.25 172 LYS A C 1
ATOM 1357 O O . LYS A 1 172 ? -9.210 12.144 7.037 1.00 96.25 172 LYS A O 1
ATOM 1362 N N . LYS A 1 173 ? -7.261 13.147 6.519 1.00 96.62 173 LYS A N 1
ATOM 1363 C CA . LYS A 1 173 ? -7.642 13.480 5.141 1.00 96.62 173 LYS A CA 1
ATOM 1364 C C . LYS A 1 173 ? -7.935 12.221 4.322 1.00 96.62 173 LYS A C 1
ATOM 1366 O O . LYS A 1 173 ? -8.995 12.130 3.725 1.00 96.62 173 LYS A O 1
ATOM 1371 N N . LEU A 1 174 ? -7.059 11.216 4.384 1.00 97.62 174 LEU A N 1
ATOM 1372 C CA . LEU A 1 174 ? -7.270 9.940 3.688 1.00 97.62 174 LEU A CA 1
ATOM 1373 C C . LEU A 1 174 ? -8.515 9.195 4.197 1.00 97.62 174 LEU A C 1
ATOM 1375 O O . LEU A 1 174 ? -9.258 8.636 3.398 1.00 97.62 174 LEU A O 1
ATOM 1379 N N . ILE A 1 175 ? -8.785 9.214 5.503 1.00 97.31 175 ILE A N 1
ATOM 1380 C CA . ILE A 1 175 ? -10.024 8.665 6.072 1.00 97.31 175 ILE A CA 1
ATOM 1381 C C . ILE A 1 175 ? -11.237 9.345 5.420 1.00 97.31 175 ILE A C 1
ATOM 1383 O O . ILE A 1 175 ? -12.129 8.670 4.919 1.00 97.31 175 ILE A O 1
ATOM 1387 N N . VAL A 1 176 ? -11.271 10.673 5.345 1.00 96.62 176 VAL A N 1
ATOM 1388 C CA . VAL A 1 176 ? -12.397 11.372 4.706 1.00 96.62 176 VAL A CA 1
ATOM 1389 C C . VAL A 1 176 ? -12.477 11.054 3.206 1.00 96.62 176 VAL A C 1
ATOM 1391 O O . VAL A 1 176 ? -13.538 10.644 2.730 1.00 96.62 176 VAL A O 1
ATOM 1394 N N . ASP A 1 177 ? -11.359 11.158 2.483 1.00 97.06 177 ASP A N 1
ATOM 1395 C CA . ASP A 1 177 ? -11.287 10.966 1.029 1.00 97.06 177 ASP A CA 1
ATOM 1396 C C . ASP A 1 177 ? -11.764 9.564 0.602 1.00 97.06 177 ASP A C 1
ATOM 1398 O O . ASP A 1 177 ? -12.546 9.423 -0.341 1.00 97.06 177 ASP A O 1
ATOM 1402 N N . TYR A 1 178 ? -11.329 8.509 1.300 1.00 97.75 178 TYR A N 1
ATOM 1403 C CA . TYR A 1 178 ? -11.675 7.122 0.959 1.00 97.75 178 TYR A CA 1
ATOM 1404 C C . TYR A 1 178 ? -12.978 6.637 1.594 1.00 97.75 178 TYR A C 1
ATOM 1406 O O . TYR A 1 178 ? -13.615 5.720 1.065 1.00 97.75 178 TYR A O 1
ATOM 1414 N N . ASN A 1 179 ? -13.432 7.251 2.688 1.00 95.88 179 ASN A N 1
ATOM 1415 C CA . ASN A 1 179 ? -14.785 6.985 3.156 1.00 95.88 179 ASN A CA 1
ATOM 1416 C C . ASN A 1 179 ? -15.824 7.514 2.154 1.00 95.88 179 ASN A C 1
ATOM 1418 O O . ASN A 1 179 ? -16.853 6.875 1.912 1.00 95.88 179 ASN A O 1
ATOM 1422 N N . GLY A 1 180 ? -15.545 8.679 1.565 1.00 93.56 180 GLY A N 1
ATOM 1423 C CA . GLY A 1 180 ? -16.488 9.390 0.719 1.00 93.56 180 GLY A CA 1
ATOM 1424 C C . GLY A 1 180 ? -17.725 9.801 1.518 1.00 93.56 180 GLY A C 1
ATOM 1425 O O . GLY A 1 180 ? -17.635 10.353 2.612 1.00 93.56 180 GLY A O 1
ATOM 1426 N N . THR A 1 181 ? -18.901 9.512 0.973 1.00 89.94 181 THR A N 1
ATOM 1427 C CA . THR A 1 181 ? -20.199 9.923 1.539 1.00 89.94 181 THR A CA 1
ATOM 1428 C C . THR A 1 181 ? -20.826 8.889 2.477 1.00 89.94 181 THR A C 1
ATOM 1430 O O . THR A 1 181 ? -21.948 9.080 2.950 1.00 89.94 181 THR A O 1
ATOM 1433 N N . ALA A 1 182 ? -20.129 7.784 2.758 1.00 90.69 182 ALA A N 1
ATOM 1434 C CA . ALA A 1 182 ? -20.680 6.716 3.578 1.00 90.69 182 ALA A CA 1
ATOM 1435 C C . ALA A 1 182 ? -20.863 7.144 5.046 1.00 90.69 182 ALA A C 1
ATOM 1437 O O . ALA A 1 182 ? -19.948 7.713 5.650 1.00 90.69 182 ALA A O 1
ATOM 1438 N N . PRO A 1 183 ? -22.023 6.841 5.658 1.00 87.69 183 PRO A N 1
ATOM 1439 C CA . PRO A 1 183 ? -22.239 7.118 7.071 1.00 87.69 183 PRO A CA 1
ATOM 1440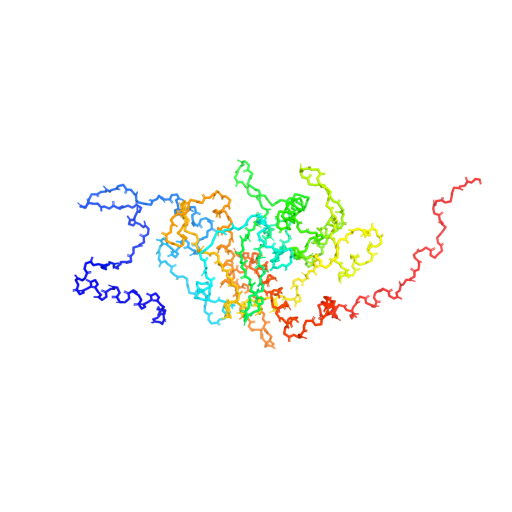 C C . PRO A 1 183 ? -21.321 6.244 7.931 1.00 87.69 183 PRO A C 1
ATOM 1442 O O . PRO A 1 183 ? -21.050 5.099 7.572 1.00 87.69 183 PRO A O 1
ATOM 1445 N N . GLU A 1 184 ? -20.883 6.778 9.074 1.00 86.06 184 GLU A N 1
ATOM 1446 C CA . GLU A 1 184 ? -20.130 6.040 10.107 1.00 86.06 184 GLU A CA 1
ATOM 1447 C C . GLU A 1 184 ? -18.904 5.285 9.573 1.00 86.06 184 GLU A C 1
ATOM 1449 O O . GLU A 1 184 ? -18.589 4.190 10.022 1.00 86.06 184 GLU A O 1
ATOM 1454 N N . TYR A 1 185 ? -18.212 5.860 8.592 1.00 93.38 185 TYR A N 1
ATOM 1455 C CA . TYR A 1 185 ? -17.007 5.274 8.007 1.00 93.38 185 TYR A CA 1
ATOM 1456 C C . TYR A 1 185 ? -17.179 3.866 7.407 1.00 93.38 185 TYR A C 1
ATOM 1458 O O . TYR A 1 185 ? -16.209 3.122 7.305 1.00 93.38 185 TYR A O 1
ATOM 1466 N N . LYS A 1 186 ? -18.393 3.481 6.978 1.00 90.75 186 LYS A N 1
ATOM 1467 C CA . LYS A 1 186 ? -18.691 2.123 6.467 1.00 90.75 186 LYS A CA 1
ATOM 1468 C C . LYS A 1 186 ? -17.823 1.659 5.297 1.00 90.75 186 LYS A C 1
ATOM 1470 O O . LYS A 1 186 ? -17.723 0.459 5.059 1.00 90.75 186 LYS A O 1
ATOM 1475 N N . ASN A 1 187 ? -17.224 2.589 4.560 1.00 94.12 187 ASN A N 1
ATOM 1476 C CA . ASN A 1 187 ? -16.337 2.274 3.446 1.00 94.12 187 ASN A CA 1
ATOM 1477 C C . ASN A 1 187 ? -14.880 2.080 3.883 1.00 94.12 187 ASN A C 1
ATOM 1479 O O . ASN A 1 187 ? -14.020 1.975 3.015 1.00 94.12 187 ASN A O 1
ATOM 1483 N N . LEU A 1 188 ? -14.570 2.061 5.182 1.00 95.25 188 LEU A N 1
ATOM 1484 C CA . LEU A 1 188 ? -13.200 2.028 5.679 1.00 95.25 188 LEU A CA 1
ATOM 1485 C C . LEU A 1 188 ? -12.930 0.911 6.674 1.00 95.25 188 LEU A C 1
ATOM 1487 O O . LEU A 1 188 ? -13.758 0.572 7.514 1.00 95.25 188 LEU A O 1
ATOM 1491 N N . ILE A 1 189 ? -11.683 0.454 6.640 1.00 95.06 189 ILE A N 1
ATOM 1492 C CA . ILE A 1 189 ? -11.018 -0.232 7.741 1.00 95.06 189 ILE A CA 1
ATOM 1493 C C . ILE A 1 189 ? -9.627 0.401 7.885 1.00 95.06 189 ILE A C 1
ATOM 1495 O O . ILE A 1 189 ? -8.889 0.516 6.910 1.00 95.06 189 ILE A O 1
ATOM 1499 N N . VAL A 1 190 ? -9.248 0.821 9.088 1.00 95.00 190 VAL A N 1
ATOM 1500 C CA . VAL A 1 190 ? -7.961 1.464 9.384 1.00 95.00 190 VAL A CA 1
ATOM 1501 C C . VAL A 1 190 ? -7.146 0.546 10.284 1.00 95.00 190 VAL A C 1
ATOM 1503 O O . VAL A 1 190 ? -7.582 0.177 11.369 1.00 95.00 190 VAL A O 1
ATOM 1506 N N . PHE A 1 191 ? -5.951 0.182 9.836 1.00 91.81 191 PHE A N 1
ATOM 1507 C CA . PHE A 1 191 ? -4.992 -0.630 10.578 1.00 91.81 191 PHE A CA 1
ATOM 1508 C C . PHE A 1 191 ? -3.786 0.229 10.924 1.00 91.81 191 PHE A C 1
ATOM 1510 O O . PHE A 1 191 ? -3.186 0.810 10.025 1.00 91.81 191 PHE A O 1
ATOM 1517 N N . ILE A 1 192 ? -3.410 0.282 12.200 1.00 90.94 192 ILE A N 1
ATOM 1518 C CA . ILE A 1 192 ? -2.209 0.999 12.647 1.00 90.94 192 ILE A CA 1
ATOM 1519 C C . ILE A 1 192 ? -1.307 0.033 13.406 1.00 90.94 192 ILE A C 1
ATOM 1521 O O . ILE A 1 192 ? -1.762 -0.662 14.319 1.00 90.94 192 ILE A O 1
ATOM 1525 N N . ASP A 1 193 ? -0.021 0.008 13.063 1.00 87.12 193 ASP A N 1
ATOM 1526 C CA . ASP A 1 193 ? 0.972 -0.673 13.888 1.00 87.12 193 ASP A CA 1
ATOM 1527 C C . ASP A 1 193 ? 1.315 0.189 15.121 1.00 87.12 193 ASP A C 1
ATOM 1529 O O . ASP A 1 193 ? 1.866 1.285 14.984 1.00 87.12 193 ASP A O 1
ATOM 1533 N N . PRO A 1 194 ? 1.018 -0.262 16.358 1.00 78.00 194 PRO A N 1
ATOM 1534 C CA . PRO A 1 194 ? 1.418 0.446 17.567 1.00 78.00 194 PRO A CA 1
ATOM 1535 C C . PRO A 1 194 ? 2.945 0.426 17.788 1.00 78.00 194 PRO A C 1
ATOM 1537 O O . PRO A 1 194 ? 3.450 1.157 18.647 1.00 78.00 194 PRO A O 1
ATOM 1540 N N . GLY A 1 195 ? 3.688 -0.399 17.046 1.00 74.56 195 GLY A N 1
ATOM 1541 C CA . GLY A 1 195 ? 5.120 -0.625 17.183 1.00 74.56 195 GLY A CA 1
ATOM 1542 C C . GLY A 1 195 ? 5.482 -1.372 18.471 1.00 74.56 195 GLY A C 1
ATOM 1543 O O . GLY A 1 195 ? 4.738 -1.402 19.454 1.00 74.56 195 GLY A O 1
ATOM 1544 N N . SER A 1 196 ? 6.683 -1.955 18.525 1.00 62.72 196 SER A N 1
ATOM 1545 C CA . SER A 1 196 ? 7.152 -2.682 19.720 1.00 62.72 196 SER A CA 1
ATOM 1546 C C . SER A 1 196 ? 7.339 -1.787 20.954 1.00 62.72 196 SER A C 1
ATOM 1548 O O . SER A 1 196 ? 7.333 -2.282 22.078 1.00 62.72 196 SER A O 1
ATOM 1550 N N . GLY A 1 197 ? 7.519 -0.477 20.749 1.00 61.22 197 GLY A N 1
ATOM 1551 C CA . GLY A 1 197 ? 7.630 0.532 21.809 1.00 61.22 197 GLY A CA 1
ATOM 1552 C C . GLY A 1 197 ? 6.311 1.221 22.174 1.00 61.22 197 GLY A C 1
ATOM 1553 O O . GLY A 1 197 ? 6.307 2.068 23.062 1.00 61.22 197 GLY A O 1
ATOM 1554 N N . GLY A 1 198 ? 5.204 0.898 21.494 1.00 63.56 198 GLY A N 1
ATOM 1555 C CA . GLY A 1 198 ? 3.907 1.544 21.710 1.00 63.56 198 GLY A CA 1
ATOM 1556 C C . GLY A 1 198 ? 3.796 2.974 21.166 1.00 63.56 198 GLY A C 1
ATOM 1557 O O . GLY A 1 198 ? 2.814 3.651 21.461 1.00 63.56 198 GLY A O 1
ATOM 1558 N N . GLY A 1 199 ? 4.776 3.444 20.387 1.00 68.62 199 GLY A N 1
ATOM 1559 C CA . GLY A 1 199 ? 4.768 4.783 19.788 1.00 68.62 199 GLY A CA 1
ATOM 1560 C C . GLY A 1 199 ? 3.594 5.012 18.832 1.00 68.62 199 GLY A C 1
ATOM 1561 O O . GLY A 1 199 ? 3.116 6.137 18.714 1.00 68.62 199 GLY A O 1
ATOM 1562 N N . GLY A 1 200 ? 3.067 3.948 18.222 1.00 71.62 200 GLY A N 1
ATOM 1563 C CA . GLY A 1 200 ? 1.901 4.022 17.350 1.00 71.62 200 GLY A CA 1
ATOM 1564 C C . GLY A 1 200 ? 0.571 4.252 18.093 1.00 71.62 200 GLY A C 1
ATOM 1565 O O . GLY A 1 200 ? -0.394 4.709 17.485 1.00 71.62 200 GLY A O 1
ATOM 1566 N N . HIS A 1 201 ? 0.509 4.040 19.418 1.00 82.12 201 HIS A N 1
ATOM 1567 C CA . HIS A 1 201 ? -0.703 4.349 20.198 1.00 82.12 201 HIS A CA 1
ATOM 1568 C C . HIS A 1 201 ? -1.050 5.842 20.176 1.00 82.12 201 HIS A C 1
ATOM 1570 O O . HIS A 1 201 ? -2.227 6.177 20.211 1.00 82.12 201 HIS A O 1
ATOM 1576 N N . ILE A 1 202 ? -0.057 6.729 20.032 1.00 87.19 202 ILE A N 1
ATOM 1577 C CA . ILE A 1 202 ? -0.291 8.178 19.910 1.00 87.19 202 ILE A CA 1
ATOM 1578 C C . ILE A 1 202 ? -1.243 8.497 18.752 1.00 87.19 202 ILE A C 1
ATOM 1580 O O . ILE A 1 202 ? -2.093 9.374 18.880 1.00 87.19 202 ILE A O 1
ATOM 1584 N N . TYR A 1 203 ? -1.130 7.782 17.631 1.00 89.69 203 TYR A N 1
ATOM 1585 C CA . TYR A 1 203 ? -1.993 8.009 16.474 1.00 89.69 203 TYR A CA 1
ATOM 1586 C C . TYR A 1 203 ? -3.434 7.593 16.784 1.00 89.69 203 TYR A C 1
ATOM 1588 O O . TYR A 1 203 ? -4.355 8.354 16.499 1.00 89.69 203 TYR A O 1
ATOM 1596 N N . SER A 1 204 ? -3.619 6.444 17.445 1.00 88.31 204 SER A N 1
ATOM 1597 C CA . SER A 1 204 ? -4.928 6.000 17.947 1.00 88.31 204 SER A CA 1
ATOM 1598 C C . SER A 1 204 ? -5.542 7.017 18.911 1.00 88.31 204 SER A C 1
ATOM 1600 O O . SER A 1 204 ? -6.689 7.427 18.743 1.00 88.31 204 SER A O 1
ATOM 1602 N N . ASP A 1 205 ? -4.749 7.499 19.872 1.00 88.38 205 ASP A N 1
ATOM 1603 C CA . ASP A 1 205 ? -5.193 8.442 20.901 1.00 88.38 205 ASP A CA 1
ATOM 1604 C C . ASP A 1 205 ? -5.711 9.757 20.306 1.00 88.38 205 ASP A C 1
ATOM 1606 O O . ASP A 1 205 ? -6.694 10.333 20.783 1.00 88.38 205 ASP A O 1
ATOM 1610 N N . ILE A 1 206 ? -5.073 10.235 19.235 1.00 91.19 206 ILE A N 1
ATOM 1611 C CA . ILE A 1 206 ? -5.505 11.448 18.534 1.00 91.19 206 ILE A CA 1
ATOM 1612 C C . ILE A 1 206 ? -6.734 11.172 17.653 1.00 91.19 206 ILE A C 1
ATOM 1614 O O . ILE A 1 206 ? -7.588 12.053 17.512 1.00 91.19 206 ILE A O 1
ATOM 1618 N N . LEU A 1 207 ? -6.853 9.977 17.065 1.00 93.75 207 LEU A N 1
ATOM 1619 C CA . LEU A 1 207 ? -7.994 9.594 16.225 1.00 93.75 207 LEU A CA 1
ATOM 1620 C C . LEU A 1 207 ? -9.288 9.384 17.018 1.00 93.75 207 LEU A C 1
ATOM 1622 O O . LEU A 1 207 ? -10.358 9.586 16.451 1.00 93.75 207 LEU A O 1
ATOM 1626 N N . MET A 1 208 ? -9.221 9.077 18.318 1.00 93.19 208 MET A N 1
ATOM 1627 C CA . MET A 1 208 ? -10.407 9.002 19.190 1.00 93.19 208 MET A CA 1
ATOM 1628 C C . MET A 1 208 ? -11.170 10.330 19.296 1.00 93.19 208 MET A C 1
ATOM 1630 O O . MET A 1 208 ? -12.358 10.354 19.628 1.00 93.19 208 MET A O 1
ATOM 1634 N N . GLN A 1 209 ? -10.506 11.450 19.007 1.00 93.56 209 GLN A N 1
ATOM 1635 C CA . GLN A 1 209 ? -11.110 12.774 19.061 1.00 93.56 209 GLN A CA 1
ATOM 1636 C C . GLN A 1 209 ? -11.838 13.104 17.756 1.00 93.56 209 GLN A C 1
ATOM 1638 O O . GLN A 1 209 ? -11.293 12.953 16.662 1.00 93.56 209 GLN A O 1
ATOM 1643 N N . ASN A 1 210 ? -13.048 13.654 17.882 1.00 94.75 210 ASN A N 1
ATOM 1644 C CA . ASN A 1 210 ? -13.741 14.276 16.756 1.00 94.75 210 ASN A CA 1
ATOM 1645 C C . ASN A 1 210 ? -12.868 15.380 16.152 1.00 94.75 210 ASN A C 1
ATOM 1647 O O . ASN A 1 210 ? -12.182 16.110 16.873 1.00 94.75 210 ASN A O 1
ATOM 1651 N N . PHE A 1 211 ? -12.934 15.542 14.838 1.00 95.00 211 PHE A N 1
ATOM 1652 C CA . PHE A 1 211 ? -12.131 16.528 14.127 1.00 95.00 211 PHE A CA 1
ATOM 1653 C C . PHE A 1 211 ? -12.964 17.294 13.105 1.00 95.00 211 PHE A C 1
ATOM 1655 O O . PHE A 1 211 ? -14.110 16.953 12.819 1.00 95.00 211 PHE A O 1
ATOM 1662 N N . VAL A 1 212 ? -12.388 18.385 12.612 1.00 94.38 212 VAL A N 1
ATOM 1663 C CA . VAL A 1 212 ? -12.969 19.227 11.571 1.00 94.38 212 VAL A CA 1
ATOM 1664 C C . VAL A 1 212 ? -12.026 19.181 10.382 1.00 94.38 212 VAL A C 1
ATOM 1666 O O . VAL A 1 212 ? -10.816 19.301 10.575 1.00 94.38 212 VAL A O 1
ATOM 1669 N N . ASP A 1 213 ? -12.559 18.950 9.188 1.00 91.69 213 ASP A N 1
ATOM 1670 C CA . ASP A 1 213 ? -11.757 18.952 7.965 1.00 91.69 213 ASP A CA 1
ATOM 1671 C C . ASP A 1 213 ? -11.513 20.372 7.421 1.00 91.69 213 ASP A C 1
ATOM 1673 O O . ASP A 1 213 ? -11.965 21.375 7.980 1.00 91.69 213 ASP A O 1
ATOM 1677 N N . GLU A 1 214 ? -10.783 20.458 6.307 1.00 89.19 214 GLU A N 1
ATOM 1678 C CA . GLU A 1 214 ? -10.455 21.724 5.638 1.00 89.19 214 GLU A CA 1
ATOM 1679 C C . GLU A 1 214 ? -11.687 22.491 5.119 1.00 89.19 214 GLU A C 1
ATOM 1681 O O . GLU A 1 214 ? -11.603 23.694 4.873 1.00 89.19 214 GLU A O 1
ATOM 1686 N N . TYR A 1 215 ? -12.841 21.826 5.010 1.00 91.44 215 TYR A N 1
ATOM 1687 C CA . TYR A 1 215 ? -14.110 22.404 4.568 1.00 91.44 215 TYR A CA 1
ATOM 1688 C C . TYR A 1 215 ? -15.035 22.784 5.734 1.00 91.44 215 TYR A C 1
ATOM 1690 O O . TYR A 1 215 ? -16.150 23.261 5.513 1.00 91.44 215 TYR A O 1
ATOM 1698 N N . GLY A 1 216 ? -14.594 22.602 6.983 1.00 92.62 216 GLY A N 1
ATOM 1699 C CA . GLY A 1 216 ? -15.390 22.902 8.172 1.00 92.62 216 GLY A CA 1
ATOM 1700 C C . GLY A 1 216 ? -16.400 21.811 8.548 1.00 92.62 216 GLY A C 1
ATOM 1701 O O . GLY A 1 216 ? -17.228 22.034 9.438 1.00 92.62 216 GLY A O 1
ATOM 1702 N N . ILE A 1 217 ? -16.351 20.639 7.908 1.00 92.38 217 ILE A N 1
ATOM 1703 C CA . ILE A 1 217 ? -17.242 19.512 8.198 1.00 92.38 217 ILE A CA 1
ATOM 1704 C C . ILE A 1 217 ? -16.726 18.778 9.435 1.00 92.38 217 ILE A C 1
ATOM 1706 O O . ILE A 1 217 ? -15.531 18.526 9.589 1.00 92.38 217 ILE A O 1
ATOM 1710 N N . LYS A 1 218 ? -17.645 18.453 10.350 1.00 94.38 218 LYS A N 1
ATOM 1711 C CA . LYS A 1 218 ? -17.340 17.715 11.580 1.00 94.38 218 LYS A CA 1
ATOM 1712 C C . LYS A 1 218 ? -17.382 16.217 11.325 1.00 94.38 218 LYS A C 1
ATOM 1714 O O . LYS A 1 218 ? -18.385 15.700 10.841 1.00 94.38 218 LYS A O 1
ATOM 1719 N N . HIS A 1 219 ? -16.337 15.543 11.774 1.00 94.88 219 HIS A N 1
ATOM 1720 C CA . HIS A 1 219 ? -16.120 14.112 11.632 1.00 94.88 219 HIS A CA 1
ATOM 1721 C C . HIS A 1 219 ? -15.993 13.467 13.012 1.00 94.88 219 HIS A C 1
ATOM 1723 O O . HIS A 1 219 ? -15.362 14.025 13.918 1.00 94.88 219 HIS A O 1
ATOM 1729 N N . PHE A 1 220 ? -16.627 12.308 13.197 1.00 95.12 220 PHE A N 1
ATOM 1730 C CA . PHE A 1 220 ? -16.537 11.559 14.451 1.00 95.12 220 PHE A CA 1
ATOM 1731 C C . PHE A 1 220 ? -15.162 10.898 14.596 1.00 95.12 220 PHE A C 1
ATOM 1733 O O . PHE A 1 220 ? -14.562 10.498 13.602 1.00 95.12 220 PHE A O 1
ATOM 1740 N N . GLY A 1 221 ? -14.658 10.780 15.823 1.00 95.00 221 GLY A N 1
ATOM 1741 C CA . GLY A 1 221 ? -13.427 10.036 16.094 1.00 95.00 221 GLY A CA 1
ATOM 1742 C C . GLY A 1 221 ? -13.571 8.536 15.815 1.00 95.00 221 GLY A C 1
ATOM 1743 O O . GLY A 1 221 ? -14.675 8.042 15.584 1.00 95.00 221 GLY A O 1
ATOM 1744 N N . LEU A 1 222 ? -12.460 7.808 15.874 1.00 94.94 222 LEU A N 1
ATOM 1745 C CA . LEU A 1 222 ? -12.385 6.352 15.734 1.00 94.94 222 LEU A CA 1
ATOM 1746 C C . LEU A 1 222 ? -11.807 5.741 17.009 1.00 94.94 222 LEU A C 1
ATOM 1748 O O . LEU A 1 222 ? -10.838 6.267 17.552 1.00 94.94 222 LEU A O 1
ATOM 1752 N N . ILE A 1 223 ? -12.368 4.628 17.473 1.00 92.06 223 ILE A N 1
ATOM 1753 C CA . ILE A 1 223 ? -11.871 3.914 18.650 1.00 92.06 223 ILE A CA 1
ATOM 1754 C C . ILE A 1 223 ? -11.773 2.415 18.378 1.00 92.06 223 ILE A C 1
ATOM 1756 O O . ILE A 1 223 ? -12.725 1.794 17.906 1.00 92.06 223 ILE A O 1
ATOM 1760 N N . ASP A 1 224 ? -10.623 1.842 18.720 1.00 90.50 224 ASP A N 1
ATOM 1761 C CA . ASP A 1 224 ? -10.429 0.397 18.775 1.00 90.50 224 ASP A CA 1
ATOM 1762 C C . ASP A 1 224 ? -10.855 -0.101 20.166 1.00 90.50 224 ASP A C 1
ATOM 1764 O O . ASP A 1 224 ? -10.244 0.255 21.169 1.00 90.50 224 ASP A O 1
ATOM 1768 N N . LEU A 1 225 ? -11.930 -0.886 20.266 1.00 87.38 225 LEU A N 1
ATOM 1769 C CA . LEU A 1 225 ? -12.364 -1.456 21.552 1.00 87.38 225 LEU A CA 1
ATOM 1770 C C . LEU A 1 225 ? -11.700 -2.794 21.879 1.00 87.38 225 LEU A C 1
ATOM 1772 O O . LEU A 1 225 ? -11.895 -3.326 22.974 1.00 87.38 225 LEU A O 1
ATOM 1776 N N . GLU A 1 226 ? -10.954 -3.351 20.938 1.00 83.00 226 GLU A N 1
ATOM 1777 C CA . GLU A 1 226 ? -10.220 -4.591 21.122 1.00 83.00 226 GLU A CA 1
ATOM 1778 C C . GLU A 1 226 ? -8.854 -4.317 21.772 1.00 83.00 226 GLU A C 1
ATOM 1780 O O . GLU A 1 226 ? -8.347 -5.143 22.537 1.00 83.00 226 GLU A O 1
ATOM 1785 N N . ASP A 1 227 ? -8.304 -3.116 21.569 1.00 84.69 227 ASP A N 1
ATOM 1786 C CA . ASP A 1 227 ? -7.183 -2.600 22.351 1.00 84.69 227 ASP A CA 1
ATOM 1787 C C . ASP A 1 227 ? -7.599 -2.274 23.797 1.00 84.69 227 ASP A C 1
ATOM 1789 O O . ASP A 1 227 ? -8.434 -1.407 24.068 1.00 84.69 227 ASP A O 1
ATOM 1793 N N . GLU A 1 228 ? -6.953 -2.936 24.764 1.00 82.69 228 GLU A N 1
ATOM 1794 C CA . GLU A 1 228 ? -7.274 -2.801 26.190 1.00 82.69 228 GLU A CA 1
ATOM 1795 C C . GLU A 1 228 ? -7.168 -1.351 26.693 1.00 82.69 228 GLU A C 1
ATOM 1797 O O . GLU A 1 228 ? -7.951 -0.944 27.554 1.00 82.69 228 GLU A O 1
ATOM 1802 N N . LYS A 1 229 ? -6.206 -0.563 26.189 1.00 83.19 229 LYS A N 1
ATOM 1803 C CA . LYS A 1 229 ? -6.026 0.831 26.627 1.00 83.19 229 LYS A CA 1
ATOM 1804 C C . LYS A 1 229 ? -7.157 1.709 26.110 1.00 83.19 229 LYS A C 1
ATOM 1806 O O . LYS A 1 229 ? -7.778 2.417 26.899 1.00 83.19 229 LYS A O 1
ATOM 1811 N N . SER A 1 230 ? -7.439 1.617 24.817 1.00 85.69 230 SER A N 1
ATOM 1812 C CA . SER A 1 230 ? -8.502 2.366 24.151 1.00 85.69 230 SER A CA 1
ATOM 1813 C C . SER A 1 230 ? -9.876 2.019 24.747 1.00 85.69 230 SER A C 1
ATOM 1815 O O . SER A 1 230 ? -10.645 2.914 25.101 1.00 85.69 230 SER A O 1
ATOM 1817 N N . ALA A 1 231 ? -10.150 0.738 25.024 1.00 87.31 231 ALA A N 1
ATOM 1818 C CA . ALA A 1 231 ? -11.389 0.291 25.668 1.00 87.31 231 ALA A CA 1
ATOM 1819 C C . ALA A 1 231 ? -11.629 0.917 27.058 1.00 87.31 231 ALA A C 1
ATOM 1821 O O . ALA A 1 231 ? -12.764 1.254 27.405 1.00 87.31 231 ALA A O 1
ATOM 1822 N N . LEU A 1 232 ? -10.574 1.126 27.858 1.00 87.69 232 LEU A N 1
ATOM 1823 C CA . LEU A 1 232 ? -10.684 1.794 29.165 1.00 87.69 232 LEU A CA 1
ATOM 1824 C C . LEU A 1 232 ? -11.103 3.266 29.040 1.00 87.69 232 LEU A C 1
ATOM 1826 O O . LEU A 1 232 ? -11.680 3.828 29.977 1.00 87.69 232 LEU A O 1
ATOM 1830 N N . GLU A 1 233 ? -10.819 3.891 27.900 1.00 86.88 233 GLU A N 1
ATOM 1831 C CA . GLU A 1 233 ? -11.091 5.302 27.642 1.00 86.88 233 GLU A CA 1
ATOM 1832 C C . GLU A 1 233 ? -12.425 5.547 26.930 1.00 86.88 233 GLU A C 1
ATOM 1834 O O . GLU A 1 233 ? -12.845 6.698 26.825 1.00 86.88 233 GLU A O 1
ATOM 1839 N N . GLN A 1 234 ? -13.141 4.497 26.517 1.00 88.19 234 GLN A N 1
ATOM 1840 C CA . GLN A 1 234 ? -14.374 4.582 25.724 1.00 88.19 234 GLN A CA 1
ATOM 1841 C C . GLN A 1 234 ? -15.402 5.591 26.265 1.00 88.19 234 GLN A C 1
ATOM 1843 O O . GLN A 1 234 ? -16.027 6.324 25.501 1.00 88.19 234 GLN A O 1
ATOM 1848 N N . ASN A 1 235 ? -15.566 5.678 27.589 1.00 90.38 235 ASN A N 1
ATOM 1849 C CA . ASN A 1 235 ? -16.521 6.605 28.209 1.00 90.38 235 ASN A CA 1
ATOM 1850 C C . ASN A 1 235 ? -16.165 8.089 27.998 1.00 90.38 235 ASN A C 1
ATOM 1852 O O . ASN A 1 235 ? -17.046 8.941 28.100 1.00 90.38 235 ASN A O 1
ATOM 1856 N N . LYS A 1 236 ? -14.894 8.412 27.720 1.00 91.19 236 LYS A N 1
ATOM 1857 C CA . LYS A 1 236 ? -14.444 9.774 27.389 1.00 91.19 236 LYS A CA 1
ATOM 1858 C C . LYS A 1 236 ? -14.817 10.166 25.956 1.00 91.19 236 LYS A C 1
ATOM 1860 O O . LYS A 1 236 ? -14.984 11.351 25.682 1.00 91.19 236 LYS A O 1
ATOM 1865 N N . PHE A 1 237 ? -14.978 9.182 25.071 1.00 92.19 237 PHE A N 1
ATOM 1866 C CA . PHE A 1 237 ? -15.211 9.369 23.639 1.00 92.19 237 PHE A CA 1
ATOM 1867 C C . PHE A 1 237 ? -16.498 8.654 23.187 1.00 92.19 237 PHE A C 1
ATOM 1869 O O . PHE A 1 237 ? -16.456 7.762 22.342 1.00 92.19 237 PHE A O 1
ATOM 1876 N N . PRO A 1 238 ? -17.678 9.032 23.720 1.00 89.81 238 PRO A N 1
ATOM 1877 C CA . PRO A 1 238 ? -18.930 8.309 23.471 1.00 89.81 238 PRO A CA 1
ATOM 1878 C C . PRO A 1 238 ? -19.406 8.360 22.011 1.00 89.81 238 PRO A C 1
ATOM 1880 O O . PRO A 1 238 ? -20.235 7.544 21.620 1.00 89.81 238 PRO A O 1
ATOM 1883 N N . LEU A 1 239 ? -18.905 9.322 21.230 1.00 91.44 239 LEU A N 1
ATOM 1884 C CA . LEU A 1 239 ? -19.235 9.515 19.817 1.00 91.44 239 LEU A CA 1
ATOM 1885 C C . LEU A 1 239 ? -18.219 8.871 18.865 1.00 91.44 239 LEU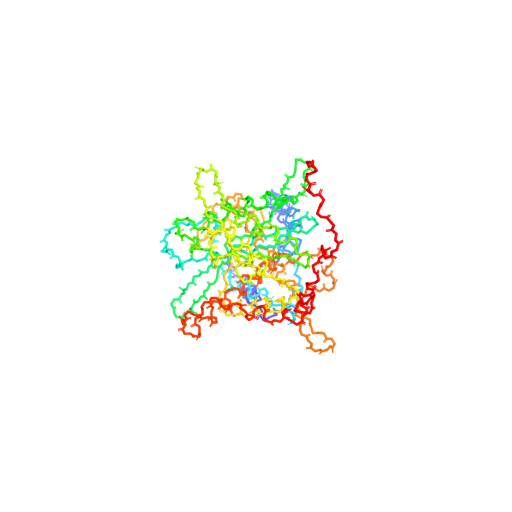 A C 1
ATOM 1887 O O . LEU A 1 239 ? -18.429 8.927 17.658 1.00 91.44 239 LEU A O 1
ATOM 1891 N N . ALA A 1 240 ? -17.121 8.307 19.378 1.00 92.88 240 ALA A N 1
ATOM 1892 C CA . ALA A 1 240 ? -16.136 7.658 18.526 1.00 92.88 240 ALA A CA 1
ATOM 1893 C C . ALA A 1 240 ? -16.734 6.387 17.905 1.00 92.88 240 ALA A C 1
ATOM 1895 O O . ALA A 1 240 ? -17.325 5.551 18.600 1.00 92.88 240 ALA A O 1
ATOM 1896 N N . VAL A 1 241 ? -16.583 6.266 16.589 1.00 92.94 241 VAL A N 1
ATOM 1897 C CA . VAL A 1 241 ? -17.043 5.124 15.803 1.00 92.94 241 VAL A CA 1
ATOM 1898 C C . VAL A 1 241 ? -16.159 3.920 16.117 1.00 92.94 241 VAL A C 1
ATOM 1900 O O . VAL A 1 241 ? -14.937 4.035 16.220 1.00 92.94 241 VAL A O 1
ATOM 1903 N N . ARG A 1 242 ? -16.804 2.772 16.308 1.00 90.38 242 ARG A N 1
ATOM 1904 C CA . ARG A 1 242 ? -16.183 1.489 16.664 1.00 90.38 242 ARG A CA 1
ATOM 1905 C C . ARG A 1 242 ? -15.979 0.654 15.403 1.00 90.38 242 ARG A C 1
ATOM 1907 O O . ARG A 1 242 ? -16.567 0.972 14.377 1.00 90.38 242 ARG A O 1
ATOM 1914 N N . ASP A 1 243 ? -15.195 -0.416 15.498 1.00 83.75 243 ASP A N 1
ATOM 1915 C CA . ASP A 1 243 ? -15.073 -1.457 14.458 1.00 83.75 243 ASP A CA 1
ATOM 1916 C C . ASP A 1 243 ? -14.486 -0.971 13.110 1.00 83.75 243 ASP A C 1
ATOM 1918 O O . ASP A 1 243 ? -14.563 -1.668 12.098 1.00 83.75 243 ASP A O 1
ATOM 1922 N N . VAL A 1 244 ? -13.888 0.229 13.100 1.00 91.25 244 VAL A N 1
ATOM 1923 C CA . VAL A 1 244 ? -13.218 0.840 11.936 1.00 91.25 244 VAL A CA 1
ATOM 1924 C C . VAL A 1 244 ? -11.706 0.874 12.138 1.00 91.25 244 VAL A C 1
ATOM 1926 O O . VAL A 1 244 ? -10.962 0.515 11.232 1.00 91.25 244 VAL A O 1
ATOM 1929 N N . LEU A 1 245 ? -11.242 1.324 13.308 1.00 92.31 245 LEU A N 1
ATOM 1930 C CA . LEU A 1 245 ? -9.824 1.382 13.661 1.00 92.31 245 LEU A CA 1
ATOM 1931 C C . LEU A 1 245 ? -9.421 0.119 14.414 1.00 92.31 245 LEU A C 1
ATOM 1933 O O . LEU A 1 245 ? -10.094 -0.266 15.366 1.00 92.31 245 LEU A O 1
ATOM 1937 N N . HIS A 1 246 ? -8.280 -0.450 14.037 1.00 89.31 246 HIS A N 1
ATOM 1938 C CA . HIS A 1 246 ? -7.687 -1.584 14.724 1.00 89.31 246 HIS A CA 1
ATOM 1939 C C . HIS A 1 246 ? -6.167 -1.443 14.881 1.00 89.31 246 HIS A C 1
ATOM 1941 O O . HIS A 1 246 ? -5.449 -1.123 13.926 1.00 89.31 246 HIS A O 1
ATOM 1947 N N . LEU A 1 247 ? -5.665 -1.738 16.080 1.00 86.19 247 LEU A N 1
ATOM 1948 C CA . LEU A 1 247 ? -4.243 -1.736 16.416 1.00 86.19 247 LEU A CA 1
ATOM 1949 C C . LEU A 1 247 ? -3.668 -3.157 16.405 1.00 86.19 247 LEU A C 1
ATOM 1951 O O . LEU A 1 247 ? -4.130 -4.031 17.137 1.00 86.19 247 LEU A O 1
ATOM 1955 N N . TYR A 1 248 ? -2.599 -3.385 15.634 1.00 73.38 248 TYR A N 1
ATOM 1956 C CA . TYR A 1 248 ? -1.980 -4.713 15.488 1.00 73.38 248 TYR A CA 1
ATOM 1957 C C . TYR A 1 248 ? -0.480 -4.706 15.738 1.00 73.38 248 TYR A C 1
ATOM 1959 O O . TYR A 1 248 ? 0.278 -4.157 14.952 1.00 73.38 248 TYR A O 1
ATOM 1967 N N . THR A 1 249 ? -0.019 -5.386 16.790 1.00 61.31 249 THR A N 1
ATOM 1968 C CA . THR A 1 249 ? 1.416 -5.436 17.113 1.00 61.31 249 THR A CA 1
ATOM 1969 C C . THR A 1 249 ? 2.186 -6.462 16.264 1.00 61.31 249 THR A C 1
ATOM 1971 O O . THR A 1 249 ? 1.978 -7.676 16.387 1.00 61.31 249 THR A O 1
ATOM 1974 N N . ALA A 1 250 ? 3.163 -5.983 15.486 1.00 50.69 250 ALA A N 1
ATOM 1975 C CA . ALA A 1 250 ? 3.975 -6.748 14.527 1.00 50.69 250 ALA A CA 1
ATOM 1976 C C . ALA A 1 250 ? 4.646 -8.025 15.050 1.00 50.69 250 ALA A C 1
ATOM 1978 O O . ALA A 1 250 ? 4.758 -9.029 14.340 1.00 50.69 250 ALA A O 1
ATOM 1979 N N . THR A 1 251 ? 5.161 -8.005 16.284 1.00 54.19 251 THR A N 1
ATOM 1980 C CA . THR A 1 251 ? 6.141 -9.014 16.726 1.00 54.19 251 THR A CA 1
ATOM 1981 C C . THR A 1 251 ? 5.544 -10.417 16.839 1.00 54.19 251 THR A C 1
ATOM 1983 O O . THR A 1 251 ? 6.281 -11.401 16.816 1.00 54.19 251 THR A O 1
ATOM 1986 N N . ARG A 1 252 ? 4.214 -10.520 16.949 1.00 59.75 252 ARG A N 1
ATOM 1987 C CA . ARG A 1 252 ? 3.500 -11.799 17.051 1.00 59.75 252 ARG A CA 1
ATOM 1988 C C . ARG A 1 252 ? 2.933 -12.289 15.719 1.00 59.75 252 ARG A C 1
ATOM 1990 O O . ARG A 1 252 ? 2.856 -13.499 15.534 1.00 59.75 252 ARG A O 1
ATOM 1997 N N . TYR A 1 253 ? 2.622 -11.389 14.784 1.00 69.31 253 TYR A N 1
ATOM 1998 C CA . TYR A 1 253 ? 1.837 -11.722 13.588 1.00 69.31 253 TYR A CA 1
ATOM 1999 C C . TYR A 1 253 ? 2.597 -11.653 12.269 1.00 69.31 253 TYR A C 1
ATOM 2001 O O . TYR A 1 253 ? 2.042 -12.054 11.250 1.00 69.31 253 TYR A O 1
ATOM 2009 N N . LYS A 1 254 ? 3.884 -11.270 12.264 1.00 80.25 254 LYS A N 1
ATOM 2010 C CA . LYS A 1 254 ? 4.703 -11.250 11.035 1.00 80.25 254 LYS A CA 1
ATOM 2011 C C . LYS A 1 254 ? 4.612 -12.567 10.246 1.00 80.25 254 LYS A C 1
ATOM 2013 O O . LYS A 1 254 ? 4.513 -12.552 9.025 1.00 80.25 254 LYS A O 1
ATOM 2018 N N . ASN A 1 255 ? 4.558 -13.710 10.934 1.00 84.44 255 ASN A N 1
ATOM 2019 C CA . ASN A 1 255 ? 4.383 -15.009 10.281 1.00 84.44 255 ASN A CA 1
ATOM 2020 C C . ASN A 1 255 ? 3.012 -15.215 9.631 1.00 84.44 255 ASN A C 1
ATOM 2022 O O . ASN A 1 255 ? 2.937 -15.785 8.544 1.00 84.44 255 ASN A O 1
ATOM 2026 N N . GLU A 1 256 ? 1.943 -14.763 10.279 1.00 86.94 256 GLU A N 1
ATOM 2027 C CA . GLU A 1 256 ? 0.595 -14.850 9.723 1.00 86.94 256 GLU A CA 1
ATOM 2028 C C . GLU A 1 256 ? 0.402 -13.871 8.565 1.00 86.94 256 GLU A C 1
ATOM 2030 O O . GLU A 1 256 ? -0.207 -14.233 7.562 1.00 86.94 256 GLU A O 1
ATOM 2035 N N . PHE A 1 257 ? 0.969 -12.667 8.671 1.00 90.62 257 PHE A N 1
ATOM 2036 C CA . PHE A 1 257 ? 0.886 -11.629 7.648 1.00 90.62 257 PHE A CA 1
ATOM 2037 C C . PHE A 1 257 ? 1.550 -12.093 6.354 1.00 90.62 257 PHE A C 1
ATOM 2039 O O . PHE A 1 257 ? 0.903 -12.175 5.314 1.00 90.62 257 PHE A O 1
ATOM 2046 N N . TYR A 1 258 ? 2.820 -12.499 6.419 1.00 91.94 258 TYR A N 1
ATOM 2047 C CA . TYR A 1 258 ? 3.523 -12.973 5.226 1.00 91.94 258 TYR A CA 1
ATOM 2048 C C . TYR A 1 258 ? 3.019 -14.340 4.740 1.00 91.94 258 TYR A C 1
ATOM 2050 O O . TYR A 1 258 ? 3.034 -14.597 3.540 1.00 91.94 258 TYR A O 1
ATOM 2058 N N . GLY A 1 259 ? 2.475 -15.186 5.623 1.00 91.31 259 GLY A N 1
ATOM 2059 C CA . GLY A 1 259 ? 1.733 -16.377 5.196 1.00 91.31 259 GLY A CA 1
ATOM 2060 C C . GLY A 1 259 ? 0.464 -16.037 4.399 1.00 91.31 259 GLY A C 1
ATOM 2061 O O . GLY A 1 259 ? 0.138 -16.724 3.425 1.00 91.31 259 GLY A O 1
ATOM 2062 N N . ALA A 1 260 ? -0.236 -14.959 4.772 1.00 93.38 260 ALA A N 1
ATOM 2063 C CA . ALA A 1 260 ? -1.375 -14.448 4.019 1.00 93.38 260 ALA A CA 1
ATOM 2064 C C . ALA A 1 260 ? -0.941 -13.859 2.671 1.00 93.38 260 ALA A C 1
ATOM 2066 O O . ALA A 1 260 ? -1.622 -14.112 1.684 1.00 93.38 260 ALA A O 1
ATOM 2067 N N . VAL A 1 261 ? 0.202 -13.167 2.595 1.00 95.56 261 VAL A N 1
ATOM 2068 C CA . VAL A 1 261 ? 0.761 -12.679 1.319 1.00 95.56 261 VAL A CA 1
ATOM 2069 C C . VAL A 1 261 ? 0.939 -13.825 0.325 1.00 95.56 261 VAL A C 1
ATOM 2071 O O . VAL A 1 261 ? 0.394 -13.755 -0.774 1.00 95.56 261 VAL A O 1
ATOM 2074 N N . THR A 1 262 ? 1.626 -14.905 0.718 1.00 92.50 262 THR A N 1
ATOM 2075 C CA . THR A 1 262 ? 1.798 -16.085 -0.146 1.00 92.50 262 THR A CA 1
ATOM 2076 C C . THR A 1 262 ? 0.444 -16.623 -0.606 1.00 92.50 262 THR A C 1
ATOM 2078 O O . THR A 1 262 ? 0.196 -16.733 -1.801 1.00 92.50 262 THR A O 1
ATOM 2081 N N . THR A 1 263 ? -0.476 -16.868 0.332 1.00 93.94 263 THR A N 1
ATOM 2082 C CA . THR A 1 263 ? -1.772 -17.495 0.025 1.00 93.94 263 THR A CA 1
ATOM 2083 C C . THR A 1 263 ? -2.649 -16.624 -0.882 1.00 93.94 263 THR A C 1
ATOM 2085 O O . THR A 1 263 ? -3.230 -17.125 -1.841 1.00 93.94 263 THR A O 1
ATOM 2088 N N . MET A 1 264 ? -2.778 -15.327 -0.582 1.00 96.25 264 MET A N 1
ATOM 2089 C CA . MET A 1 264 ? -3.670 -14.428 -1.319 1.00 96.25 264 MET A CA 1
ATOM 2090 C C . MET A 1 264 ? -3.142 -14.133 -2.729 1.00 96.25 264 MET A C 1
ATOM 2092 O O . MET A 1 264 ? -3.933 -14.081 -3.672 1.00 96.25 264 MET A O 1
ATOM 2096 N N . CYS A 1 265 ? -1.824 -13.990 -2.894 1.00 95.19 265 CYS A N 1
ATOM 2097 C CA . CYS A 1 265 ? -1.209 -13.785 -4.205 1.00 95.19 265 CYS A CA 1
ATOM 2098 C C . CYS A 1 265 ? -1.215 -15.072 -5.049 1.00 95.19 265 CYS A C 1
ATOM 2100 O O . CYS A 1 265 ? -1.549 -15.030 -6.231 1.00 95.19 265 CYS A O 1
ATOM 2102 N N . GLU A 1 266 ? -0.906 -16.236 -4.464 1.00 93.50 266 GLU A N 1
ATOM 2103 C CA . 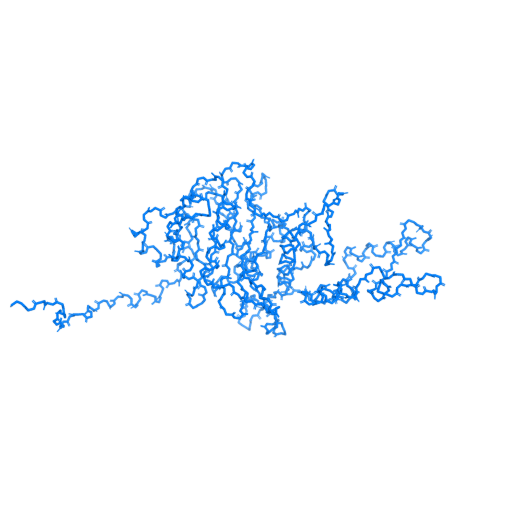GLU A 1 266 ? -0.930 -17.516 -5.192 1.00 93.50 266 GLU A CA 1
ATOM 2104 C C . GLU A 1 266 ? -2.327 -17.883 -5.706 1.00 93.50 266 GLU A C 1
ATOM 2106 O O . GLU A 1 266 ? -2.436 -18.485 -6.775 1.00 93.50 266 GLU A O 1
ATOM 2111 N N . GLN A 1 267 ? -3.377 -17.497 -4.974 1.00 94.75 267 GLN A N 1
ATOM 2112 C CA . GLN A 1 267 ? -4.783 -17.691 -5.351 1.00 94.75 267 GLN A CA 1
ATOM 2113 C C . GLN A 1 267 ? -5.344 -16.581 -6.254 1.00 94.75 267 GLN A C 1
ATOM 2115 O O . GLN A 1 267 ? -6.541 -16.570 -6.531 1.00 94.75 267 GLN A O 1
ATOM 2120 N N . ASP A 1 268 ? -4.507 -15.640 -6.693 1.00 95.31 268 ASP A N 1
ATOM 2121 C CA . ASP A 1 268 ? -4.882 -14.523 -7.566 1.00 95.31 268 ASP A CA 1
ATOM 2122 C C . ASP A 1 268 ? -5.980 -13.602 -7.008 1.00 95.31 268 ASP A C 1
ATOM 2124 O O . ASP A 1 268 ? -6.735 -12.971 -7.757 1.00 95.31 268 ASP A O 1
ATOM 2128 N N . LEU A 1 269 ? -6.060 -13.512 -5.677 1.00 96.75 269 LEU A N 1
ATOM 2129 C CA . LEU A 1 269 ? -7.079 -12.747 -4.955 1.00 96.75 269 LEU A CA 1
ATOM 2130 C C . LEU A 1 269 ? -6.699 -11.283 -4.738 1.00 96.75 269 LEU A C 1
ATOM 2132 O O . LEU A 1 269 ? -7.569 -10.498 -4.366 1.00 96.75 269 LEU A O 1
ATOM 2136 N N . VAL A 1 270 ? -5.431 -10.925 -4.941 1.00 97.44 270 VAL A N 1
ATOM 2137 C CA . VAL A 1 270 ? -4.922 -9.557 -4.810 1.00 97.44 270 VAL A CA 1
ATOM 2138 C C . VAL A 1 270 ? -4.399 -9.084 -6.154 1.00 97.44 270 VAL A C 1
ATOM 2140 O O . VAL A 1 270 ? -3.616 -9.792 -6.781 1.00 97.44 270 VAL A O 1
ATOM 2143 N N . LYS A 1 271 ? -4.824 -7.894 -6.580 1.00 97.69 271 LYS A N 1
ATOM 2144 C CA . LYS A 1 271 ? -4.384 -7.258 -7.826 1.00 97.69 271 LYS A CA 1
ATOM 2145 C C . LYS A 1 271 ? -3.486 -6.056 -7.571 1.00 97.69 271 LYS A C 1
ATOM 2147 O O . LYS A 1 271 ? -3.652 -5.354 -6.569 1.00 97.69 271 LYS A O 1
ATOM 2152 N N . PHE A 1 272 ? -2.549 -5.843 -8.487 1.00 97.00 272 PHE A N 1
ATOM 2153 C CA . PHE A 1 272 ? -1.617 -4.718 -8.494 1.00 97.00 272 PHE A CA 1
ATOM 2154 C C . PHE A 1 272 ? -1.777 -3.911 -9.786 1.00 97.00 272 PHE A C 1
ATOM 2156 O O . PHE A 1 272 ? -2.116 -4.500 -10.813 1.00 97.00 272 PHE A O 1
ATOM 2163 N N . PRO A 1 273 ? -1.500 -2.595 -9.777 1.00 94.88 273 PRO A N 1
ATOM 2164 C CA . PRO A 1 273 ? -1.422 -1.848 -11.020 1.00 94.88 273 PRO A CA 1
ATOM 2165 C C . PRO A 1 273 ? -0.208 -2.341 -11.821 1.00 94.88 273 PRO A C 1
ATOM 2167 O O . PRO A 1 273 ? 0.714 -2.931 -11.236 1.00 94.88 273 PRO A O 1
ATOM 2170 N N . PRO A 1 274 ? -0.164 -2.090 -13.135 1.00 90.38 274 PRO A N 1
ATOM 2171 C CA . PRO A 1 274 ? 0.985 -2.448 -13.952 1.00 90.38 274 PRO A CA 1
ATOM 2172 C C . PRO A 1 274 ? 2.245 -1.732 -13.466 1.00 90.38 274 PRO A C 1
ATOM 2174 O O . PRO A 1 274 ? 2.190 -0.637 -12.898 1.00 90.38 274 PRO A O 1
ATOM 2177 N N . SER A 1 275 ? 3.391 -2.372 -13.683 1.00 86.75 275 SER A N 1
ATOM 2178 C CA . SER A 1 275 ? 4.688 -1.786 -13.352 1.00 86.75 275 SER A CA 1
ATOM 2179 C C . SER A 1 275 ? 4.924 -0.481 -14.124 1.00 86.75 275 SER A C 1
ATOM 2181 O O . SER A 1 275 ? 4.761 -0.420 -15.340 1.00 86.75 275 SER A O 1
ATOM 2183 N N . TYR A 1 276 ? 5.354 0.565 -13.422 1.00 85.88 276 TYR A N 1
ATOM 2184 C CA . TYR A 1 276 ? 5.590 1.888 -13.992 1.00 85.88 276 TYR A CA 1
ATOM 2185 C C . TYR A 1 276 ? 7.022 2.033 -14.508 1.00 85.88 276 TYR A C 1
ATOM 2187 O O . TYR A 1 276 ? 7.987 1.963 -13.743 1.00 85.88 276 TYR A O 1
ATOM 2195 N N . SER A 1 277 ? 7.178 2.267 -15.808 1.00 80.94 277 SER A N 1
ATOM 2196 C CA . SER A 1 277 ? 8.480 2.560 -16.409 1.00 80.94 277 SER A CA 1
ATOM 2197 C C . SER A 1 277 ? 8.939 3.967 -16.033 1.00 80.94 277 SER A C 1
ATOM 2199 O O . SER A 1 277 ? 8.246 4.955 -16.285 1.00 80.94 277 SER A O 1
ATOM 2201 N N . PHE A 1 278 ? 10.121 4.070 -15.422 1.00 77.31 278 PHE A N 1
ATOM 2202 C CA . PHE A 1 278 ? 10.633 5.351 -14.943 1.00 77.31 278 PHE A CA 1
ATOM 2203 C C . PHE A 1 278 ? 10.817 6.342 -16.102 1.00 77.31 278 PHE A C 1
ATOM 2205 O O . PHE A 1 278 ? 11.376 5.999 -17.138 1.00 77.31 278 PHE A O 1
ATOM 2212 N N . GLY A 1 279 ? 10.339 7.575 -15.928 1.00 73.56 279 GLY A N 1
ATOM 2213 C CA . GLY A 1 279 ? 10.353 8.603 -16.973 1.00 73.56 279 GLY A CA 1
ATOM 2214 C C . GLY A 1 279 ? 9.176 8.544 -17.953 1.00 73.56 279 GLY A C 1
ATOM 2215 O O . GLY A 1 279 ? 9.002 9.496 -18.713 1.00 73.56 279 GLY A O 1
ATOM 2216 N N . SER A 1 280 ? 8.337 7.500 -17.909 1.00 82.12 280 SER A N 1
ATOM 2217 C CA . SER A 1 280 ? 7.114 7.464 -18.712 1.00 82.12 280 SER A CA 1
ATOM 2218 C C . SER A 1 280 ? 6.126 8.531 -18.246 1.00 82.12 280 SER A C 1
ATOM 2220 O O . SER A 1 280 ? 5.854 8.685 -17.054 1.00 82.12 280 SER A O 1
ATOM 2222 N N . GLN A 1 281 ? 5.556 9.272 -19.190 1.00 85.50 281 GLN A N 1
ATOM 2223 C CA . GLN A 1 281 ? 4.476 10.211 -18.892 1.00 85.50 281 GLN A CA 1
ATOM 2224 C C . GLN A 1 281 ? 3.102 9.549 -18.990 1.00 85.50 281 GLN A C 1
ATOM 2226 O O . GLN A 1 281 ? 2.141 10.113 -18.479 1.00 85.50 281 GLN A O 1
ATOM 2231 N N . ASN A 1 282 ? 3.030 8.345 -19.562 1.00 86.56 282 ASN A N 1
ATOM 2232 C CA . ASN A 1 282 ? 1.797 7.701 -19.985 1.00 86.56 282 ASN A CA 1
ATOM 2233 C C . ASN A 1 282 ? 1.763 6.249 -19.499 1.00 86.56 282 ASN A C 1
ATOM 2235 O O . ASN A 1 282 ? 2.807 5.623 -19.281 1.00 86.56 282 ASN A O 1
ATOM 2239 N N . LEU A 1 283 ? 0.563 5.695 -19.375 1.00 86.94 283 LEU A N 1
ATOM 2240 C CA . LEU A 1 283 ? 0.340 4.272 -19.160 1.00 86.94 283 LEU A CA 1
ATOM 2241 C C . LEU A 1 283 ? -0.686 3.759 -20.172 1.00 86.94 283 LEU A C 1
ATOM 2243 O O . LEU A 1 283 ? -1.659 4.446 -20.467 1.00 86.94 283 LEU A O 1
ATOM 2247 N N . THR A 1 284 ? -0.471 2.563 -20.716 1.00 84.88 284 THR A N 1
ATOM 2248 C CA . THR A 1 284 ? -1.463 1.930 -21.591 1.00 84.88 284 THR A CA 1
ATOM 2249 C C . THR A 1 284 ? -2.534 1.251 -20.745 1.00 84.88 284 THR A C 1
ATOM 2251 O O . THR A 1 284 ? -2.215 0.410 -19.909 1.00 84.88 284 THR A O 1
ATOM 2254 N N . ILE A 1 285 ? -3.796 1.618 -20.963 1.00 86.38 285 ILE A N 1
ATOM 2255 C CA . ILE A 1 285 ? -4.973 1.027 -20.320 1.00 86.38 285 ILE A CA 1
ATOM 2256 C C . ILE A 1 285 ? -5.972 0.671 -21.409 1.00 86.38 285 ILE A C 1
ATOM 2258 O O . ILE A 1 285 ? -6.401 1.533 -22.174 1.00 86.38 285 ILE A O 1
ATOM 2262 N N . ASN A 1 286 ? -6.348 -0.600 -21.490 1.00 86.44 286 ASN A N 1
ATOM 2263 C CA . ASN A 1 286 ? -7.243 -1.157 -22.498 1.00 86.44 286 ASN A CA 1
ATOM 2264 C C . ASN A 1 286 ? -6.837 -0.767 -23.934 1.00 86.44 286 ASN A C 1
ATOM 2266 O O . ASN A 1 286 ? -7.683 -0.474 -24.780 1.00 86.44 286 ASN A O 1
ATOM 2270 N N . GLY A 1 287 ? -5.526 -0.724 -24.200 1.00 83.94 287 GLY A N 1
ATOM 2271 C CA . GLY A 1 287 ? -4.959 -0.336 -25.497 1.00 83.94 287 GLY A CA 1
ATOM 2272 C C . GLY A 1 287 ? -4.952 1.169 -25.796 1.00 83.94 287 GLY A C 1
ATOM 2273 O O . GLY A 1 287 ? -4.639 1.548 -26.922 1.00 83.94 287 GLY A O 1
ATOM 2274 N N . GLN A 1 288 ? -5.287 2.027 -24.827 1.00 86.81 288 GLN A N 1
ATOM 2275 C CA . GLN A 1 288 ? -5.217 3.486 -24.953 1.00 86.81 288 GLN A CA 1
ATOM 2276 C C . GLN A 1 288 ? -4.114 4.057 -24.062 1.00 86.81 288 GLN A C 1
ATOM 2278 O O . GLN A 1 288 ? -3.977 3.652 -22.911 1.00 86.81 288 GLN A O 1
ATOM 2283 N N . GLU A 1 289 ? -3.345 5.018 -24.573 1.00 89.25 289 GLU A N 1
ATOM 2284 C CA . GLU A 1 289 ? -2.381 5.758 -23.757 1.00 89.25 289 GLU A CA 1
ATOM 2285 C C . GLU A 1 289 ? -3.097 6.809 -22.907 1.00 89.25 289 GLU A C 1
ATOM 2287 O O . GLU A 1 289 ? -3.806 7.673 -23.425 1.00 89.25 289 GLU A O 1
ATOM 2292 N N . VAL A 1 290 ? -2.890 6.738 -21.595 1.00 90.88 290 VAL A N 1
ATOM 2293 C CA . VAL A 1 290 ? -3.426 7.682 -20.616 1.00 90.88 290 VAL A CA 1
ATOM 2294 C C . VAL A 1 290 ? -2.275 8.469 -20.005 1.00 90.88 290 VAL A C 1
ATOM 2296 O O . VAL A 1 290 ? -1.348 7.874 -19.454 1.00 90.88 290 VAL A O 1
ATOM 2299 N N . ASP A 1 291 ? -2.334 9.797 -20.104 1.00 92.94 291 ASP A N 1
ATOM 2300 C CA . ASP A 1 291 ? -1.375 10.699 -19.463 1.00 92.94 291 ASP A CA 1
ATOM 2301 C C . ASP A 1 291 ? -1.486 10.602 -17.937 1.00 92.94 291 ASP A C 1
ATOM 2303 O O . ASP A 1 291 ? -2.568 10.720 -17.365 1.00 92.94 291 ASP A O 1
ATOM 2307 N N . LEU A 1 292 ? -0.346 10.435 -17.273 1.00 93.25 292 LEU A N 1
ATOM 2308 C CA . LEU A 1 292 ? -0.256 10.345 -15.824 1.00 93.25 292 LEU A CA 1
ATOM 2309 C C . LEU A 1 292 ? -0.033 11.728 -15.205 1.00 93.25 292 LEU A C 1
ATOM 2311 O O . LEU A 1 292 ? 0.819 12.521 -15.628 1.00 93.25 292 LEU A O 1
ATOM 2315 N N . THR A 1 293 ? -0.725 11.992 -14.109 1.00 94.31 293 THR A N 1
ATOM 2316 C CA . THR A 1 293 ? -0.435 13.100 -13.196 1.00 94.31 293 THR A CA 1
ATOM 2317 C C . THR A 1 293 ? 0.854 12.844 -12.405 1.00 94.31 293 THR A C 1
ATOM 2319 O O . THR A 1 293 ? 1.438 11.754 -12.414 1.00 94.31 293 THR A O 1
ATOM 2322 N N . LYS A 1 294 ? 1.362 13.871 -11.709 1.00 91.1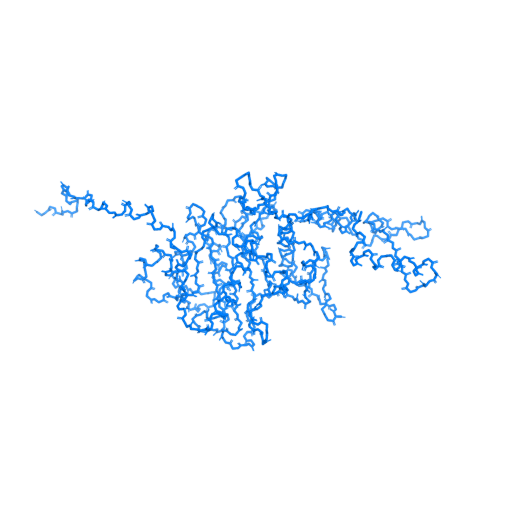9 294 LYS A N 1
ATOM 2323 C CA . LYS A 1 294 ? 2.556 13.715 -10.856 1.00 91.19 294 LYS A CA 1
ATOM 2324 C C . LYS A 1 294 ? 2.267 12.789 -9.676 1.00 91.19 294 LYS A C 1
ATOM 2326 O O . LYS A 1 294 ? 3.131 12.009 -9.283 1.00 91.19 294 LYS A O 1
ATOM 2331 N N . GLU A 1 295 ? 1.060 12.879 -9.144 1.00 92.44 295 GLU A N 1
ATOM 2332 C CA . GLU A 1 295 ? 0.555 12.122 -8.013 1.00 92.44 295 GLU A CA 1
ATOM 2333 C C . GLU A 1 295 ? 0.397 10.643 -8.379 1.00 92.44 295 GLU A C 1
ATOM 2335 O O . GLU A 1 295 ? 0.879 9.790 -7.636 1.00 92.44 295 GLU A O 1
ATOM 2340 N N . GLU A 1 296 ? -0.171 10.334 -9.551 1.00 94.69 296 GLU A N 1
ATOM 2341 C CA . GLU A 1 296 ? -0.278 8.960 -10.069 1.00 94.69 296 GLU A CA 1
ATOM 2342 C C . GLU A 1 296 ? 1.091 8.328 -10.284 1.00 94.69 296 GLU A C 1
ATOM 2344 O O . GLU A 1 296 ? 1.331 7.219 -9.810 1.00 94.69 296 GLU A O 1
ATOM 2349 N N . ARG A 1 297 ? 2.029 9.048 -10.916 1.00 93.31 297 ARG A N 1
ATOM 2350 C CA . ARG A 1 297 ? 3.410 8.562 -11.058 1.00 93.31 297 ARG A CA 1
ATOM 2351 C C . ARG A 1 297 ? 4.038 8.252 -9.706 1.00 93.31 297 ARG A C 1
ATOM 2353 O O . ARG A 1 297 ? 4.664 7.208 -9.549 1.00 93.31 297 ARG A O 1
ATOM 2360 N N . LYS A 1 298 ? 3.874 9.141 -8.721 1.00 92.25 298 LYS A N 1
ATOM 2361 C CA . LYS A 1 298 ? 4.423 8.935 -7.375 1.00 92.25 298 LYS A CA 1
ATOM 2362 C C . LYS A 1 298 ? 3.806 7.698 -6.716 1.00 92.25 298 LYS A C 1
ATOM 2364 O O . LYS A 1 298 ? 4.550 6.875 -6.197 1.00 92.25 298 LYS A O 1
ATOM 2369 N N . ALA A 1 299 ? 2.486 7.536 -6.784 1.00 95.31 299 ALA A N 1
ATOM 2370 C CA . ALA A 1 299 ? 1.794 6.373 -6.232 1.00 95.31 299 ALA A CA 1
ATOM 2371 C C . ALA A 1 299 ? 2.241 5.062 -6.901 1.00 95.31 299 ALA A C 1
ATOM 2373 O O . ALA A 1 299 ? 2.537 4.094 -6.206 1.00 95.31 299 ALA A O 1
ATOM 2374 N N . LEU A 1 300 ? 2.362 5.037 -8.233 1.00 95.38 300 LEU A N 1
ATOM 2375 C CA . LEU A 1 300 ? 2.848 3.865 -8.965 1.00 95.38 300 LEU A CA 1
ATOM 2376 C C . LEU A 1 300 ? 4.294 3.507 -8.596 1.00 95.38 300 LEU A C 1
ATOM 2378 O O . LEU A 1 300 ? 4.592 2.335 -8.384 1.00 95.38 300 LEU A O 1
ATOM 2382 N N . ILE A 1 301 ? 5.179 4.502 -8.458 1.00 93.69 301 ILE A N 1
ATOM 2383 C CA . ILE A 1 301 ? 6.560 4.288 -7.997 1.00 93.69 301 ILE A CA 1
ATOM 2384 C C . ILE A 1 301 ? 6.572 3.653 -6.601 1.00 93.69 301 ILE A C 1
ATOM 2386 O O . ILE A 1 301 ? 7.296 2.686 -6.377 1.00 93.69 301 ILE A O 1
ATOM 2390 N N . GLU A 1 302 ? 5.775 4.167 -5.664 1.00 95.31 302 GLU A N 1
ATOM 2391 C CA . GLU A 1 302 ? 5.700 3.628 -4.300 1.00 95.31 302 GLU A CA 1
ATOM 2392 C C . GLU A 1 302 ? 5.133 2.198 -4.275 1.00 95.31 302 GLU A C 1
ATOM 2394 O O . GLU A 1 302 ? 5.627 1.352 -3.529 1.00 95.31 302 GLU A O 1
ATOM 2399 N N . ILE A 1 303 ? 4.146 1.893 -5.125 1.00 96.88 303 ILE A N 1
ATOM 2400 C CA . ILE A 1 303 ? 3.606 0.535 -5.281 1.00 96.88 303 ILE A CA 1
ATOM 2401 C C . ILE A 1 303 ? 4.650 -0.412 -5.892 1.00 96.88 303 ILE A C 1
ATOM 2403 O O . ILE A 1 303 ? 4.768 -1.554 -5.454 1.00 96.88 303 ILE A O 1
ATOM 2407 N N . ASP A 1 304 ? 5.443 0.036 -6.861 1.00 94.12 304 ASP A N 1
ATOM 2408 C CA . ASP A 1 304 ? 6.511 -0.783 -7.440 1.00 94.12 304 ASP A CA 1
ATOM 2409 C C . ASP A 1 304 ? 7.657 -1.032 -6.455 1.00 94.12 304 ASP A C 1
ATOM 2411 O O . ASP A 1 304 ? 8.188 -2.142 -6.395 1.00 94.12 304 ASP A O 1
ATOM 2415 N N . LEU A 1 305 ? 8.011 -0.037 -5.636 1.00 93.44 305 LEU A N 1
ATOM 2416 C CA . LEU A 1 305 ? 8.935 -0.230 -4.517 1.00 93.44 305 LEU A CA 1
ATOM 2417 C C . LEU A 1 305 ? 8.385 -1.265 -3.533 1.00 93.44 305 LEU A C 1
ATOM 2419 O O . LEU A 1 305 ? 9.115 -2.169 -3.137 1.00 93.44 305 LEU A O 1
ATOM 2423 N N . MET A 1 306 ? 7.090 -1.196 -3.210 1.00 95.81 306 MET A N 1
ATOM 2424 C CA . MET A 1 306 ? 6.425 -2.201 -2.380 1.00 95.81 306 MET A CA 1
ATOM 2425 C C . MET A 1 306 ? 6.530 -3.607 -2.986 1.00 95.81 306 MET A C 1
ATOM 2427 O O . MET A 1 306 ? 6.908 -4.538 -2.275 1.00 95.81 306 MET A O 1
ATOM 2431 N N . LYS A 1 307 ? 6.268 -3.776 -4.291 1.00 93.81 307 LYS A N 1
ATOM 2432 C CA . LYS A 1 307 ? 6.414 -5.076 -4.971 1.00 93.81 307 LYS A CA 1
ATOM 2433 C C . LYS A 1 307 ? 7.838 -5.624 -4.829 1.00 93.81 307 LYS A C 1
ATOM 2435 O O . LYS A 1 307 ? 8.004 -6.797 -4.502 1.00 93.81 307 LYS A O 1
ATOM 2440 N N . GLU A 1 308 ? 8.864 -4.802 -5.049 1.00 90.38 308 GLU A N 1
ATOM 2441 C CA . GLU A 1 308 ? 10.260 -5.248 -4.923 1.00 90.38 308 GLU A CA 1
ATOM 2442 C C . GLU A 1 308 ? 10.651 -5.545 -3.461 1.00 90.38 308 GLU A C 1
ATOM 2444 O O . GLU A 1 308 ? 11.366 -6.519 -3.211 1.00 90.38 308 GLU A O 1
ATOM 2449 N N . GLU A 1 309 ? 10.136 -4.789 -2.482 1.00 91.69 309 GLU A N 1
ATOM 2450 C CA . GLU A 1 309 ? 10.297 -5.119 -1.058 1.00 91.69 309 GLU A CA 1
ATOM 2451 C C . GLU A 1 309 ? 9.679 -6.493 -0.748 1.00 91.69 309 GLU A C 1
ATOM 2453 O O . GLU A 1 309 ? 10.355 -7.346 -0.172 1.00 91.69 309 GLU A O 1
ATOM 2458 N N . VAL A 1 310 ? 8.454 -6.774 -1.210 1.00 92.19 310 VAL A N 1
ATOM 2459 C CA . VAL A 1 310 ? 7.787 -8.079 -1.024 1.00 92.19 310 VAL A CA 1
ATOM 2460 C C . VAL A 1 310 ? 8.598 -9.226 -1.635 1.00 92.19 310 VAL A C 1
ATOM 2462 O O . VAL A 1 310 ? 8.785 -10.255 -0.983 1.00 92.19 310 VAL A O 1
ATOM 2465 N N . LEU A 1 311 ? 9.127 -9.047 -2.851 1.00 89.12 311 LEU A N 1
ATOM 2466 C CA . LEU A 1 311 ? 9.979 -10.038 -3.526 1.00 89.12 311 LEU A CA 1
ATOM 2467 C C . LEU A 1 311 ? 11.291 -10.312 -2.774 1.00 89.12 311 LEU A C 1
ATOM 2469 O O . LEU A 1 311 ? 11.900 -11.372 -2.939 1.00 89.12 311 LEU A O 1
ATOM 2473 N N . SER A 1 312 ? 11.744 -9.365 -1.951 1.00 88.12 312 SER A N 1
ATOM 2474 C CA . SER A 1 312 ? 12.979 -9.493 -1.182 1.00 88.12 312 SER A CA 1
ATOM 2475 C C . SER A 1 312 ? 12.814 -10.258 0.138 1.00 88.12 312 SER A C 1
ATOM 2477 O O . SER A 1 312 ? 13.811 -10.734 0.692 1.00 88.12 312 SER A O 1
ATOM 2479 N N . ILE A 1 313 ? 11.581 -10.428 0.632 1.00 89.69 313 ILE A N 1
ATOM 2480 C CA . ILE A 1 313 ? 11.304 -11.176 1.863 1.00 89.69 313 ILE A CA 1
ATOM 2481 C C . ILE A 1 313 ? 11.459 -12.678 1.612 1.00 89.69 313 ILE A C 1
ATOM 2483 O O . ILE A 1 313 ? 10.911 -13.239 0.659 1.00 89.69 313 ILE A O 1
ATOM 2487 N N . LYS A 1 314 ? 12.183 -13.357 2.511 1.00 88.12 314 LYS A N 1
ATOM 2488 C CA . LYS A 1 314 ? 12.394 -14.808 2.467 1.00 88.12 314 LYS A CA 1
ATOM 2489 C C . LYS A 1 314 ? 11.782 -15.516 3.667 1.00 88.12 314 LYS A C 1
ATOM 2491 O O . LYS A 1 314 ? 11.778 -15.014 4.792 1.00 88.12 314 LYS A O 1
ATOM 2496 N N . ARG A 1 315 ? 11.323 -16.737 3.417 1.00 86.88 315 ARG A N 1
ATOM 2497 C CA . ARG A 1 315 ? 10.949 -17.751 4.391 1.00 86.88 315 ARG A CA 1
ATOM 2498 C C . ARG A 1 315 ? 12.209 -18.454 4.892 1.00 86.88 315 ARG A C 1
ATOM 2500 O O . ARG A 1 315 ? 12.796 -19.284 4.212 1.00 86.88 315 ARG A O 1
ATOM 2507 N N . ILE A 1 316 ? 12.608 -18.159 6.118 1.00 85.00 316 ILE A N 1
ATOM 2508 C CA . ILE A 1 316 ? 13.786 -18.731 6.768 1.00 85.00 316 ILE A CA 1
ATOM 2509 C C . ILE A 1 316 ? 13.325 -19.796 7.764 1.00 85.00 316 ILE A C 1
ATOM 2511 O O . ILE A 1 316 ? 12.540 -19.514 8.671 1.00 85.00 316 ILE A O 1
ATOM 2515 N N . LYS A 1 317 ? 13.817 -21.028 7.616 1.00 82.12 317 LYS A N 1
ATOM 2516 C CA . LYS A 1 317 ? 13.667 -22.067 8.644 1.00 82.12 317 LYS A CA 1
ATOM 2517 C C . LYS A 1 317 ? 14.749 -21.875 9.704 1.00 82.12 317 LYS A C 1
ATOM 2519 O O . LYS A 1 317 ? 15.930 -21.830 9.376 1.00 82.12 317 LYS A O 1
ATOM 2524 N N . THR A 1 318 ? 14.351 -21.743 10.964 1.00 79.81 318 THR A N 1
ATOM 2525 C CA . THR A 1 318 ? 15.290 -21.675 12.089 1.00 79.81 318 THR A CA 1
ATOM 2526 C C . THR A 1 318 ? 15.821 -23.065 12.434 1.00 79.81 318 THR A C 1
ATOM 2528 O O . THR A 1 318 ? 15.219 -24.075 12.069 1.00 79.81 318 THR A O 1
ATOM 2531 N N . GLU A 1 319 ? 16.919 -23.128 13.190 1.00 76.94 319 GLU A N 1
ATOM 2532 C CA . GLU A 1 319 ? 17.499 -24.390 13.686 1.00 76.94 319 GLU A CA 1
ATOM 2533 C C . GLU A 1 319 ? 16.492 -25.226 14.498 1.00 76.94 319 GLU A C 1
ATOM 2535 O O . GLU A 1 319 ? 16.530 -26.451 14.474 1.00 76.94 319 GLU A O 1
ATOM 2540 N N . ALA A 1 320 ? 15.534 -24.565 15.156 1.00 78.19 320 ALA A N 1
ATOM 2541 C CA . ALA A 1 320 ? 14.445 -25.199 15.898 1.00 78.19 320 ALA A CA 1
ATOM 2542 C C . ALA A 1 320 ? 13.285 -25.703 15.008 1.00 78.19 320 ALA A C 1
ATOM 2544 O O . ALA A 1 320 ? 12.279 -26.177 15.529 1.00 78.19 320 ALA A O 1
ATOM 2545 N N . GLY A 1 321 ? 13.376 -25.559 13.681 1.00 76.56 321 GLY A N 1
ATOM 2546 C CA . GLY A 1 321 ? 12.345 -25.968 12.719 1.00 76.56 321 GLY A CA 1
ATOM 2547 C C . GLY A 1 321 ? 11.203 -24.963 12.520 1.00 76.56 321 GLY A C 1
ATOM 2548 O O . GLY A 1 321 ? 10.334 -25.187 11.676 1.00 76.56 321 GLY A O 1
ATOM 2549 N N . ASN A 1 322 ? 11.206 -23.838 13.242 1.00 80.00 322 ASN A N 1
ATOM 2550 C CA . ASN A 1 322 ? 10.187 -22.800 13.096 1.00 80.00 322 ASN A CA 1
ATOM 2551 C C . ASN A 1 322 ? 10.421 -21.969 11.831 1.00 80.00 322 ASN A C 1
ATOM 2553 O O . ASN A 1 322 ? 11.553 -21.708 11.430 1.00 80.00 322 ASN A O 1
ATOM 2557 N N . ILE A 1 323 ? 9.333 -21.514 11.215 1.00 81.44 323 ILE A N 1
ATOM 2558 C CA . ILE A 1 323 ? 9.381 -20.635 10.045 1.00 81.44 323 ILE A CA 1
ATOM 2559 C C . ILE A 1 323 ? 9.404 -19.184 10.521 1.00 81.44 323 ILE A C 1
ATOM 2561 O O . ILE A 1 323 ? 8.626 -18.807 11.398 1.00 81.44 323 ILE A O 1
ATOM 2565 N N . LYS A 1 324 ? 10.273 -18.370 9.930 1.00 84.88 324 LYS A N 1
ATOM 2566 C CA . LYS A 1 324 ? 10.331 -16.923 10.122 1.00 84.88 324 LYS A CA 1
ATOM 2567 C C . LYS A 1 324 ? 10.387 -16.237 8.764 1.00 84.88 324 LYS A C 1
ATOM 2569 O O . LYS A 1 324 ? 11.139 -16.673 7.902 1.00 84.88 324 LYS A O 1
ATOM 2574 N N . TYR A 1 325 ? 9.657 -15.141 8.601 1.00 86.44 325 TYR A N 1
ATOM 2575 C CA . TYR A 1 325 ? 9.792 -14.279 7.426 1.00 86.44 325 TYR A CA 1
ATOM 2576 C C . TYR A 1 325 ? 10.645 -13.059 7.750 1.00 86.44 325 TYR A C 1
ATOM 2578 O O . TYR A 1 325 ? 10.407 -12.372 8.749 1.00 86.44 325 TYR A O 1
ATOM 2586 N N . ALA A 1 326 ? 11.669 -12.818 6.938 1.00 84.88 326 ALA A N 1
ATOM 2587 C CA . ALA A 1 326 ? 12.555 -11.672 7.090 1.00 84.88 326 ALA A CA 1
ATOM 2588 C C . ALA A 1 326 ? 13.304 -11.371 5.789 1.00 84.88 326 ALA A C 1
ATOM 2590 O O . ALA A 1 326 ? 13.444 -12.235 4.920 1.00 84.88 326 ALA A O 1
ATOM 2591 N N . LEU A 1 327 ? 13.848 -10.157 5.709 1.00 84.44 327 LEU A N 1
ATOM 2592 C CA . LEU A 1 327 ? 14.908 -9.848 4.759 1.00 84.44 327 LEU A CA 1
ATOM 2593 C C . LEU A 1 327 ? 16.102 -10.789 4.984 1.00 84.44 327 LEU A C 1
ATOM 2595 O O . LEU A 1 327 ? 16.434 -11.110 6.135 1.00 84.44 327 LEU A O 1
ATOM 2599 N N . PRO A 1 328 ? 16.770 -11.234 3.910 1.00 80.88 328 PRO A N 1
ATOM 2600 C CA . PRO A 1 328 ? 17.969 -12.038 4.045 1.00 80.88 328 PRO A CA 1
ATOM 2601 C C . PRO A 1 328 ? 19.114 -11.200 4.655 1.00 80.88 328 PRO A C 1
ATOM 2603 O O . PRO A 1 328 ? 19.098 -9.968 4.553 1.00 80.88 328 PRO A O 1
ATOM 2606 N N . PRO A 1 329 ? 20.106 -11.829 5.317 1.00 76.31 329 PRO A N 1
ATOM 2607 C CA . PRO A 1 329 ? 21.125 -11.113 6.095 1.00 76.31 329 PRO A CA 1
ATOM 2608 C C . PRO A 1 329 ? 21.919 -10.054 5.313 1.00 76.31 329 PRO A C 1
ATOM 2610 O O . PRO A 1 329 ? 22.344 -9.054 5.887 1.00 76.31 329 PRO A O 1
ATOM 2613 N N . ASP A 1 330 ? 22.102 -10.265 4.011 1.00 74.56 330 ASP A N 1
ATOM 2614 C CA . ASP A 1 330 ? 22.775 -9.368 3.069 1.00 74.56 330 ASP A CA 1
ATOM 2615 C C . ASP A 1 330 ? 21.973 -8.092 2.764 1.00 74.56 330 ASP A C 1
ATOM 2617 O O . ASP A 1 330 ? 22.571 -7.037 2.528 1.00 74.56 330 ASP A O 1
ATOM 2621 N N . LYS A 1 331 ? 20.636 -8.162 2.830 1.00 75.06 331 LYS A N 1
ATOM 2622 C CA . LYS A 1 331 ? 19.725 -7.030 2.578 1.00 75.06 331 LYS A CA 1
ATOM 2623 C C . LYS A 1 331 ? 19.177 -6.385 3.850 1.00 75.06 331 LYS A C 1
ATOM 2625 O O . LYS A 1 331 ? 18.883 -5.196 3.837 1.00 75.06 331 LYS A O 1
ATOM 2630 N N . ALA A 1 332 ? 19.125 -7.105 4.970 1.00 73.06 332 ALA A N 1
ATOM 2631 C CA . ALA A 1 332 ? 18.502 -6.645 6.219 1.00 73.06 332 ALA A CA 1
ATOM 2632 C C . ALA A 1 332 ? 19.085 -5.345 6.816 1.00 73.06 332 ALA A C 1
ATOM 2634 O O . ALA A 1 332 ? 18.447 -4.729 7.659 1.00 73.06 332 ALA A O 1
ATOM 2635 N N . ARG A 1 333 ? 20.298 -4.932 6.421 1.00 69.25 333 ARG A N 1
ATOM 2636 C CA . ARG A 1 333 ? 20.917 -3.660 6.854 1.00 69.25 333 ARG A CA 1
ATOM 2637 C C . ARG A 1 333 ? 20.817 -2.531 5.825 1.00 69.25 333 ARG A C 1
ATOM 2639 O O . ARG A 1 333 ? 21.237 -1.420 6.123 1.00 69.25 333 ARG A O 1
ATOM 2646 N N . LYS A 1 334 ? 20.374 -2.835 4.604 1.00 69.31 334 LYS A N 1
ATOM 2647 C CA . LYS A 1 334 ? 20.410 -1.928 3.444 1.00 69.31 334 LYS A CA 1
ATOM 2648 C C . LYS A 1 334 ? 19.029 -1.649 2.858 1.00 69.31 334 LYS A C 1
ATOM 2650 O O . LYS A 1 334 ? 18.886 -0.709 2.087 1.00 69.31 334 LYS A O 1
ATOM 2655 N N . SER A 1 335 ? 18.053 -2.490 3.168 1.00 74.12 335 SER A N 1
ATOM 2656 C CA . SER A 1 335 ? 16.709 -2.434 2.613 1.00 74.12 335 SER A CA 1
ATOM 2657 C C . SER A 1 335 ? 15.696 -2.293 3.735 1.00 74.12 335 SER A C 1
ATOM 2659 O O . SER A 1 335 ? 15.864 -2.884 4.801 1.00 74.12 335 SER A O 1
ATOM 2661 N N . HIS A 1 336 ? 14.658 -1.517 3.459 1.00 80.31 336 HIS A N 1
ATOM 2662 C CA . HIS A 1 336 ? 13.490 -1.382 4.314 1.00 80.31 336 HIS A CA 1
ATOM 2663 C C . HIS A 1 336 ? 12.449 -2.441 3.937 1.00 80.31 336 HIS A C 1
ATOM 2665 O O . HIS A 1 336 ? 12.432 -2.902 2.794 1.00 80.31 336 HIS A O 1
ATOM 2671 N N . ASP A 1 337 ? 11.612 -2.839 4.894 1.00 85.69 337 ASP A N 1
ATOM 2672 C CA . ASP A 1 337 ? 10.458 -3.715 4.669 1.00 85.69 337 ASP A CA 1
ATOM 2673 C C . ASP A 1 337 ? 9.117 -3.044 5.021 1.00 85.69 337 ASP A C 1
ATOM 2675 O O . ASP A 1 337 ? 8.085 -3.714 4.990 1.00 85.69 337 ASP A O 1
ATOM 2679 N N . ASP A 1 338 ? 9.116 -1.732 5.287 1.00 89.31 338 ASP A N 1
ATOM 2680 C CA . ASP A 1 338 ? 7.961 -0.949 5.753 1.00 89.31 338 ASP A CA 1
ATOM 2681 C C . ASP A 1 338 ? 6.748 -1.061 4.795 1.00 89.31 338 ASP A C 1
ATOM 2683 O O . ASP A 1 338 ? 5.623 -1.345 5.216 1.00 89.31 338 ASP A O 1
ATOM 2687 N N . ARG A 1 339 ? 6.945 -0.927 3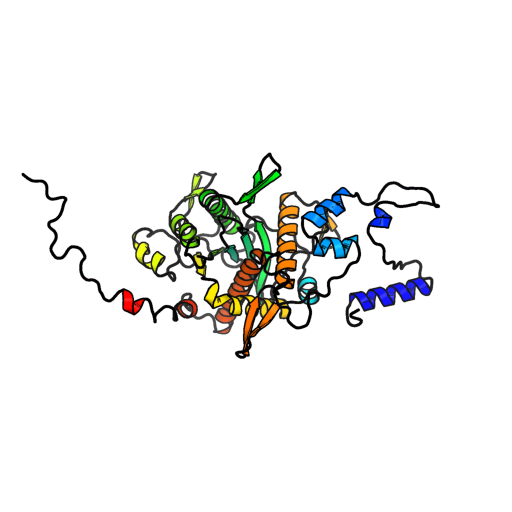.468 1.00 93.75 339 ARG A N 1
ATOM 2688 C CA . ARG A 1 339 ? 5.828 -1.025 2.502 1.00 93.75 339 ARG A CA 1
ATOM 2689 C C . ARG A 1 339 ? 5.342 -2.456 2.375 1.00 93.75 339 ARG A C 1
ATOM 2691 O O . ARG A 1 339 ? 4.134 -2.700 2.320 1.00 93.75 339 ARG A O 1
ATOM 2698 N N . SER A 1 340 ? 6.278 -3.404 2.324 1.00 93.62 340 SER A N 1
ATOM 2699 C CA . SER A 1 340 ? 5.933 -4.827 2.281 1.00 93.62 340 SER A CA 1
ATOM 2700 C C . SER A 1 340 ? 5.181 -5.273 3.535 1.00 93.62 340 SER A C 1
ATOM 2702 O O . SER A 1 340 ? 4.293 -6.121 3.446 1.00 93.62 340 SER A O 1
ATOM 2704 N N . TYR A 1 341 ? 5.459 -4.656 4.683 1.00 91.69 341 TYR A N 1
ATOM 2705 C CA . TYR A 1 341 ? 4.762 -4.913 5.930 1.00 91.69 341 TYR A CA 1
ATOM 2706 C C . TYR A 1 341 ? 3.320 -4.393 5.901 1.00 91.69 341 TYR A C 1
ATOM 2708 O O . TYR A 1 341 ? 2.401 -5.168 6.185 1.00 91.69 341 TYR A O 1
ATOM 2716 N N . CYS A 1 342 ? 3.086 -3.155 5.447 1.00 94.38 342 CYS A N 1
ATOM 2717 C CA . CYS A 1 342 ? 1.726 -2.650 5.218 1.00 94.38 342 CYS A CA 1
ATOM 2718 C C . CYS A 1 342 ? 0.946 -3.527 4.224 1.00 94.38 342 CYS A C 1
ATOM 2720 O O . CYS A 1 342 ? -0.236 -3.811 4.429 1.00 94.38 342 CYS A O 1
ATOM 2722 N N . PHE A 1 343 ? 1.607 -4.022 3.174 1.00 96.94 343 PHE A N 1
ATOM 2723 C CA . PHE A 1 343 ? 0.996 -4.958 2.227 1.00 96.94 343 PHE A CA 1
ATOM 2724 C C . PHE A 1 343 ? 0.668 -6.315 2.846 1.00 96.94 343 PHE A C 1
ATOM 2726 O O . PHE A 1 343 ? -0.383 -6.900 2.564 1.00 96.94 343 PHE A O 1
ATOM 2733 N N . ALA A 1 344 ? 1.522 -6.805 3.737 1.00 94.69 344 ALA A N 1
ATOM 2734 C CA . ALA A 1 344 ? 1.270 -8.036 4.458 1.00 94.69 344 ALA A CA 1
ATOM 2735 C C . ALA A 1 344 ? 0.088 -7.901 5.434 1.00 94.69 344 ALA A C 1
ATOM 2737 O O . ALA A 1 344 ? -0.728 -8.822 5.527 1.00 94.69 344 ALA A O 1
ATOM 2738 N N . ALA A 1 345 ? -0.068 -6.740 6.080 1.00 92.88 345 ALA A N 1
ATOM 2739 C CA . ALA A 1 345 ? -1.247 -6.416 6.884 1.00 92.88 345 ALA A CA 1
ATOM 2740 C C . ALA A 1 345 ? -2.531 -6.379 6.032 1.00 92.88 345 ALA A C 1
ATOM 2742 O O . ALA A 1 345 ? -3.543 -6.971 6.414 1.00 92.88 345 ALA A O 1
ATOM 2743 N N . PHE A 1 346 ? -2.479 -5.780 4.838 1.00 96.44 346 PHE A N 1
ATOM 2744 C CA . PHE A 1 346 ? -3.600 -5.781 3.893 1.00 96.44 346 PHE A CA 1
ATOM 2745 C C . PHE A 1 346 ? -4.013 -7.202 3.471 1.00 96.44 346 PHE A C 1
ATOM 2747 O O . PHE A 1 346 ? -5.191 -7.564 3.542 1.00 96.44 346 PHE A O 1
ATOM 2754 N N . CYS A 1 347 ? -3.049 -8.045 3.088 1.00 96.38 347 CYS A N 1
ATOM 2755 C CA . CYS A 1 347 ? -3.316 -9.442 2.731 1.00 96.38 347 CYS A CA 1
ATOM 2756 C C . CYS A 1 347 ? -3.896 -10.235 3.908 1.00 96.38 347 CYS A C 1
ATOM 2758 O O . CYS A 1 347 ? -4.778 -11.079 3.726 1.00 96.38 347 CYS A O 1
ATOM 2760 N N . TYR A 1 348 ? -3.420 -9.960 5.124 1.00 93.25 348 TYR A N 1
ATOM 2761 C CA . TYR A 1 348 ? -3.962 -10.568 6.330 1.00 93.25 348 TYR A CA 1
ATOM 2762 C C . TYR A 1 348 ? -5.427 -10.190 6.539 1.00 93.25 348 TYR A C 1
ATOM 2764 O O . TYR A 1 348 ? -6.251 -11.089 6.715 1.00 93.25 348 TYR A O 1
ATOM 2772 N N . LEU A 1 349 ? -5.773 -8.904 6.444 1.00 92.12 349 LEU A N 1
ATOM 2773 C CA . LEU A 1 349 ? -7.153 -8.429 6.547 1.00 92.12 349 LEU A CA 1
ATOM 2774 C C . LEU A 1 349 ? -8.068 -9.124 5.529 1.00 92.12 349 LEU A C 1
ATOM 2776 O O . LEU A 1 349 ? -9.103 -9.676 5.907 1.00 92.12 349 LEU A O 1
ATOM 2780 N N . LEU A 1 350 ? -7.652 -9.186 4.260 1.00 94.94 350 LEU A N 1
ATOM 2781 C CA . LEU A 1 350 ? -8.382 -9.916 3.221 1.00 94.94 350 LEU A CA 1
ATOM 2782 C C . LEU A 1 350 ? -8.606 -11.384 3.617 1.00 94.94 350 LEU A C 1
ATOM 2784 O O . LEU A 1 350 ? -9.714 -11.910 3.489 1.00 94.94 350 LEU A O 1
ATOM 2788 N N . SER A 1 351 ? -7.577 -12.046 4.152 1.00 93.69 351 SER A N 1
ATOM 2789 C CA . SER A 1 351 ? -7.687 -13.437 4.596 1.00 93.69 351 SER A CA 1
ATOM 2790 C C . SER A 1 351 ? -8.701 -13.615 5.737 1.00 93.69 351 SER A C 1
ATOM 2792 O O . SER A 1 351 ? -9.428 -14.610 5.752 1.00 93.69 351 SER A O 1
ATOM 2794 N N . GLN A 1 352 ? -8.807 -12.648 6.657 1.00 89.00 352 GLN A N 1
ATOM 2795 C CA . GLN A 1 352 ? -9.776 -12.689 7.757 1.00 89.00 352 GLN A CA 1
ATOM 2796 C C . GLN A 1 352 ? -11.208 -12.514 7.257 1.00 89.00 352 GLN A C 1
ATOM 2798 O O . GLN A 1 352 ? -12.084 -13.284 7.650 1.00 89.00 352 GLN A O 1
ATOM 2803 N N . LEU A 1 353 ? -11.445 -11.572 6.337 1.00 90.19 353 LEU A N 1
ATOM 2804 C CA . LEU A 1 353 ? -12.763 -11.388 5.721 1.00 90.19 353 LEU A CA 1
ATOM 2805 C C . LEU A 1 353 ? -13.232 -12.663 5.016 1.00 90.19 353 LEU A C 1
ATOM 2807 O O . LEU A 1 353 ? -14.366 -13.105 5.199 1.00 90.19 353 LEU A O 1
ATOM 2811 N N . ARG A 1 354 ? -12.332 -13.324 4.280 1.00 92.06 354 ARG A N 1
ATOM 2812 C CA . ARG A 1 354 ? -12.630 -14.604 3.621 1.00 92.06 354 ARG A CA 1
ATOM 2813 C C . ARG A 1 354 ? -12.930 -15.724 4.617 1.00 92.06 354 ARG A C 1
ATOM 2815 O O . ARG A 1 354 ? -13.856 -16.499 4.391 1.00 92.06 354 ARG A O 1
ATOM 2822 N N . ARG A 1 355 ? -12.181 -15.813 5.722 1.00 89.25 355 ARG A N 1
ATOM 2823 C CA . ARG A 1 355 ? -12.449 -16.789 6.795 1.00 89.25 355 ARG A CA 1
ATOM 2824 C C . ARG A 1 355 ? -13.812 -16.551 7.442 1.00 89.25 355 ARG A C 1
ATOM 2826 O O . ARG A 1 355 ? -14.547 -17.511 7.651 1.00 89.25 355 ARG A O 1
ATOM 2833 N N . LYS A 1 356 ? -14.165 -15.291 7.716 1.00 84.19 356 LYS A N 1
ATOM 2834 C CA . LYS A 1 356 ? -15.467 -14.913 8.285 1.00 84.19 356 LYS A CA 1
ATOM 2835 C C . LYS A 1 356 ? -16.622 -15.318 7.365 1.00 84.19 356 LYS A C 1
ATOM 2837 O O . LYS A 1 356 ? -17.586 -15.922 7.829 1.00 84.19 356 LYS A O 1
ATOM 2842 N N . ASP A 1 357 ? -16.488 -15.058 6.067 1.00 85.19 357 ASP A N 1
ATOM 2843 C CA . ASP A 1 357 ? -17.472 -15.465 5.061 1.00 85.19 357 ASP A CA 1
ATOM 2844 C C . ASP A 1 357 ? -17.623 -16.992 4.973 1.00 85.19 357 ASP A C 1
ATOM 2846 O O . ASP A 1 357 ? -18.743 -17.501 4.944 1.00 85.19 357 ASP A O 1
ATOM 2850 N N . ALA A 1 358 ? -16.511 -17.736 4.981 1.00 83.88 358 ALA A N 1
ATOM 2851 C CA . ALA A 1 358 ? -16.523 -19.200 4.915 1.00 83.88 358 ALA A CA 1
ATOM 2852 C C . ALA A 1 358 ? -17.207 -19.856 6.130 1.00 83.88 358 ALA A C 1
ATOM 2854 O O . ALA A 1 358 ? -17.764 -20.946 6.011 1.00 83.88 358 ALA A O 1
ATOM 2855 N N . LEU A 1 359 ? -17.198 -19.187 7.286 1.00 81.81 359 LEU A N 1
ATOM 2856 C CA . LEU A 1 359 ? -17.872 -19.632 8.510 1.00 81.81 359 LEU A CA 1
ATOM 2857 C C . LEU A 1 359 ? -19.371 -19.269 8.552 1.00 81.81 359 LEU A C 1
ATOM 2859 O O . LEU A 1 359 ? -20.016 -19.446 9.586 1.00 81.81 359 LEU A O 1
ATOM 2863 N N . GLY A 1 360 ? -19.946 -18.808 7.435 1.00 65.25 360 GLY A N 1
ATOM 2864 C CA . GLY A 1 360 ? -21.395 -18.700 7.254 1.00 65.25 360 GLY A CA 1
ATOM 2865 C C . GLY A 1 360 ? -22.021 -17.392 7.728 1.00 65.25 360 GLY A C 1
ATOM 2866 O O . GLY A 1 360 ? -23.223 -17.366 7.970 1.00 65.25 360 GLY A O 1
ATOM 2867 N N . GLY A 1 361 ? -21.244 -16.313 7.872 1.00 54.22 361 GLY A N 1
ATOM 2868 C CA . GLY A 1 361 ? -21.795 -14.961 8.028 1.00 54.22 361 GLY A CA 1
ATOM 2869 C C . GLY A 1 361 ? -22.673 -14.725 9.263 1.00 54.22 361 GLY A C 1
ATOM 2870 O O . GLY A 1 361 ? -23.287 -13.664 9.349 1.00 54.22 361 GLY A O 1
ATOM 2871 N N . ASN A 1 362 ? -22.714 -15.645 10.240 1.00 37.34 362 ASN A N 1
ATOM 2872 C CA . ASN A 1 362 ? -23.121 -15.274 11.592 1.00 37.34 362 ASN A CA 1
ATOM 2873 C C . ASN A 1 362 ? -22.315 -14.025 11.953 1.00 37.34 362 ASN A C 1
ATOM 2875 O O . ASN A 1 362 ? -21.108 -13.994 11.685 1.00 37.34 362 ASN A O 1
ATOM 2879 N N . GLU A 1 363 ? -22.959 -13.005 12.525 1.00 37.56 363 GLU A N 1
ATOM 2880 C CA . GLU A 1 363 ? -22.252 -11.928 13.210 1.00 37.56 363 GLU A CA 1
ATOM 2881 C C . GLU A 1 363 ? -21.420 -12.562 14.328 1.00 37.56 363 GLU A C 1
ATOM 2883 O O . GLU A 1 363 ? -21.761 -12.578 15.508 1.00 37.56 363 GLU A O 1
ATOM 2888 N N . ILE A 1 364 ? -20.249 -13.056 13.959 1.00 39.53 364 ILE A N 1
ATOM 2889 C CA . ILE A 1 364 ? -19.081 -12.839 14.756 1.00 39.53 364 ILE A CA 1
ATOM 2890 C C . ILE A 1 364 ? -19.012 -11.308 14.742 1.00 39.53 364 ILE A C 1
ATOM 2892 O O . ILE A 1 364 ? -18.526 -10.718 13.765 1.00 39.53 364 ILE A O 1
ATOM 2896 N N . LYS A 1 365 ? -19.563 -10.654 15.792 1.00 39.44 365 LYS A N 1
ATOM 2897 C CA . LYS A 1 365 ? -18.924 -9.449 16.366 1.00 39.44 365 LYS A CA 1
ATOM 2898 C C . LYS A 1 365 ? -17.458 -9.659 16.086 1.00 39.44 365 LYS A C 1
ATOM 2900 O O . LYS A 1 365 ? -17.046 -10.741 16.489 1.00 39.44 365 LYS A O 1
ATOM 2905 N N . GLN A 1 366 ? -16.778 -8.794 15.326 1.00 39.84 366 GLN A N 1
ATOM 2906 C CA . GLN A 1 366 ? -15.346 -8.950 15.043 1.00 39.84 366 GLN A CA 1
ATOM 2907 C C . GLN A 1 366 ? -14.700 -9.539 16.299 1.00 39.84 366 GLN A C 1
ATOM 2909 O O . GLN A 1 366 ? -14.598 -8.869 17.316 1.00 39.84 366 GLN A O 1
ATOM 2914 N N . ASP A 1 367 ? -14.492 -10.860 16.317 1.00 43.38 367 ASP A N 1
ATOM 2915 C CA . ASP A 1 367 ? -14.003 -11.527 17.515 1.00 43.38 367 ASP A CA 1
ATOM 2916 C C . ASP A 1 367 ? -12.551 -11.736 17.204 1.00 43.38 367 ASP A C 1
ATOM 2918 O O . ASP A 1 367 ? -12.030 -12.850 17.106 1.00 43.38 367 ASP A O 1
ATOM 2922 N N . MET A 1 368 ? -11.903 -10.591 17.016 1.00 42.78 368 MET A N 1
ATOM 2923 C CA . MET A 1 368 ? -10.475 -10.516 16.963 1.00 42.78 368 MET A CA 1
ATOM 2924 C C . MET A 1 368 ? -9.916 -10.838 18.351 1.00 42.78 368 MET A C 1
ATOM 2926 O O . MET A 1 368 ? -8.711 -10.824 18.501 1.00 42.78 368 MET A O 1
ATOM 2930 N N . SER A 1 369 ? -10.697 -11.247 19.375 1.00 40.97 369 SER A N 1
ATOM 2931 C CA . SER A 1 369 ? -10.142 -11.779 20.634 1.00 40.97 369 SER A CA 1
ATOM 2932 C C . SER A 1 369 ? -9.183 -12.952 20.420 1.00 40.97 369 SER A C 1
ATOM 2934 O O . SER A 1 369 ? -8.310 -13.178 21.259 1.00 40.97 369 SER A O 1
ATOM 2936 N N . ALA A 1 370 ? -9.273 -13.673 19.295 1.00 42.62 370 ALA A N 1
ATOM 2937 C CA . ALA A 1 370 ? -8.243 -14.627 18.882 1.00 42.62 370 ALA A CA 1
ATOM 2938 C C . ALA A 1 370 ? -6.851 -13.969 18.719 1.00 42.62 370 ALA A C 1
ATOM 2940 O O . ALA A 1 370 ? -5.848 -14.596 19.053 1.00 42.62 370 ALA A O 1
ATOM 2941 N N . LEU A 1 371 ? -6.796 -12.693 18.325 1.00 42.06 371 LEU A N 1
ATOM 2942 C CA . LEU A 1 371 ? -5.602 -11.844 18.257 1.00 42.06 371 LEU A CA 1
ATOM 2943 C C . LEU A 1 371 ? -5.115 -11.332 19.626 1.00 42.06 371 LEU A C 1
ATOM 2945 O O . LEU A 1 371 ? -3.942 -10.980 19.770 1.00 42.06 371 LEU A O 1
ATOM 2949 N N . TYR A 1 372 ? -5.960 -11.350 20.660 1.00 45.25 372 TYR A N 1
ATOM 2950 C CA . TYR A 1 372 ? -5.629 -10.822 21.995 1.00 45.25 372 TYR A CA 1
ATOM 2951 C C . TYR A 1 372 ? -5.426 -11.915 23.066 1.00 45.25 372 TYR A C 1
ATOM 2953 O O . TYR A 1 372 ? -4.781 -11.680 24.095 1.00 45.25 372 TYR A O 1
ATOM 2961 N N . LYS A 1 373 ? -5.895 -13.154 22.837 1.00 40.22 373 LYS A N 1
ATOM 2962 C CA . LYS A 1 373 ? -5.982 -14.216 23.868 1.00 40.22 373 LYS A CA 1
ATOM 2963 C C . LYS A 1 373 ? -4.658 -14.655 24.509 1.00 40.22 373 LYS A C 1
ATOM 2965 O O . LYS A 1 373 ? -4.685 -15.188 25.621 1.00 40.22 373 LYS A O 1
ATOM 2970 N N . HIS A 1 374 ? -3.500 -14.374 23.910 1.00 42.50 374 HIS A N 1
ATOM 2971 C CA . HIS A 1 374 ? -2.197 -14.772 24.470 1.00 42.50 374 HIS A CA 1
ATOM 2972 C C . HIS A 1 374 ? -1.401 -13.650 25.169 1.00 42.50 374 HIS A C 1
ATOM 2974 O O . HIS A 1 374 ? -0.300 -13.897 25.661 1.00 42.50 374 HIS A O 1
ATOM 2980 N N . ALA A 1 375 ? -1.939 -12.428 25.300 1.00 39.19 375 ALA A N 1
ATOM 2981 C CA . ALA A 1 375 ? -1.360 -11.391 26.177 1.00 39.19 375 ALA A CA 1
ATOM 2982 C C . ALA A 1 375 ? -1.689 -11.601 27.676 1.00 39.19 375 ALA A C 1
ATOM 2984 O O . ALA A 1 375 ? -0.975 -11.129 28.565 1.00 39.19 375 ALA A O 1
ATOM 2985 N N . SER A 1 376 ? -2.728 -12.389 27.958 1.00 39.16 376 SER A N 1
ATOM 2986 C CA . SER A 1 376 ? -3.357 -12.563 29.276 1.00 39.16 376 SER A CA 1
ATOM 2987 C C . SER A 1 376 ? -2.474 -13.193 30.372 1.00 39.16 376 SER A C 1
ATOM 2989 O O . SER A 1 376 ? -2.762 -13.057 31.567 1.00 39.16 376 SER A O 1
ATOM 2991 N N . GLY A 1 377 ? -1.374 -13.859 30.007 1.00 36.56 377 GLY A N 1
ATOM 2992 C CA . GLY A 1 377 ? -0.544 -14.607 30.958 1.00 36.56 377 GLY A CA 1
ATOM 2993 C C . GLY A 1 377 ? 0.397 -13.762 31.826 1.00 36.56 377 GLY A C 1
ATOM 2994 O O . GLY A 1 377 ? 0.750 -14.191 32.926 1.00 36.56 377 GLY A O 1
ATOM 2995 N N . GLN A 1 378 ? 0.810 -12.574 31.364 1.00 36.28 378 GLN A N 1
ATOM 2996 C CA . GLN A 1 378 ? 1.830 -11.770 32.060 1.00 36.28 378 GLN A CA 1
ATOM 2997 C C . GLN A 1 378 ? 1.297 -10.462 32.659 1.00 36.28 378 GLN A C 1
ATOM 2999 O O . GLN A 1 378 ? 1.743 -10.073 33.738 1.00 36.28 378 GLN A O 1
ATOM 3004 N N . VAL A 1 379 ? 0.289 -9.829 32.051 1.00 38.31 379 VAL A N 1
ATOM 3005 C CA . VAL A 1 379 ? -0.271 -8.558 32.557 1.00 38.31 379 VAL A CA 1
ATOM 3006 C C . VAL A 1 379 ? -1.183 -8.784 33.776 1.00 38.31 379 VAL A C 1
ATOM 3008 O O . VAL A 1 379 ? -1.191 -7.991 34.722 1.00 38.31 379 VAL A O 1
ATOM 3011 N N . SER A 1 380 ? -1.863 -9.937 33.840 1.00 37.03 380 SER A N 1
ATOM 3012 C CA . SER A 1 380 ? -2.785 -10.299 34.931 1.00 37.03 380 SER A CA 1
ATOM 3013 C C . SER A 1 380 ? -2.108 -10.485 36.299 1.00 37.03 380 SER A C 1
ATOM 3015 O O . SER A 1 380 ? -2.764 -10.352 37.336 1.00 37.03 380 SER A O 1
ATOM 3017 N N . LYS A 1 381 ? -0.789 -10.731 36.337 1.00 37.69 381 LYS A N 1
ATOM 3018 C CA . LYS A 1 381 ? -0.020 -10.808 37.592 1.00 37.69 381 LYS A CA 1
ATOM 3019 C C . LYS A 1 381 ? 0.459 -9.444 38.097 1.00 37.69 381 LYS A C 1
ATOM 3021 O O . LYS A 1 381 ? 0.620 -9.294 39.306 1.00 37.69 381 LYS A O 1
ATOM 3026 N N . ALA A 1 382 ? 0.626 -8.448 37.223 1.00 38.84 382 ALA A N 1
ATOM 3027 C CA . ALA A 1 382 ? 1.051 -7.104 37.622 1.00 38.84 382 ALA A CA 1
ATOM 3028 C C . ALA A 1 382 ? -0.112 -6.264 38.186 1.00 38.84 382 ALA A C 1
ATOM 3030 O O . ALA A 1 382 ? 0.070 -5.517 39.145 1.00 38.84 382 ALA A O 1
ATOM 3031 N N . TYR A 1 383 ? -1.335 -6.448 37.674 1.00 37.28 383 TYR A N 1
ATOM 3032 C CA . TYR A 1 383 ? -2.497 -5.639 38.075 1.00 37.28 383 TYR A CA 1
ATOM 3033 C C . TYR A 1 383 ? -3.246 -6.121 39.332 1.00 37.28 383 TYR A C 1
ATOM 3035 O O . TYR A 1 383 ? -4.142 -5.428 39.816 1.00 37.28 383 TYR A O 1
ATOM 3043 N N . LYS A 1 384 ? -2.862 -7.261 39.928 1.00 38.84 384 LYS A N 1
ATOM 3044 C CA . LYS A 1 384 ? -3.463 -7.767 41.181 1.00 38.84 384 LYS A CA 1
ATOM 3045 C C . LYS A 1 384 ? -2.835 -7.234 42.477 1.00 38.84 384 LYS A C 1
ATOM 3047 O O . LYS A 1 384 ? -3.257 -7.635 43.557 1.00 38.84 384 LYS A O 1
ATOM 3052 N N . LYS A 1 385 ? -1.900 -6.282 42.411 1.00 44.47 385 LYS A N 1
ATOM 3053 C CA . LYS A 1 385 ? -1.427 -5.531 43.590 1.00 44.47 385 LYS A CA 1
ATOM 3054 C C . LYS A 1 385 ? -1.758 -4.043 43.469 1.00 44.47 385 LYS A C 1
ATOM 3056 O O . LYS A 1 385 ? -0.873 -3.202 43.378 1.00 44.47 385 LYS A O 1
ATOM 3061 N N . LYS A 1 386 ? -3.046 -3.696 43.550 1.00 42.72 386 LYS A N 1
ATOM 3062 C CA . LYS A 1 386 ? -3.441 -2.350 43.994 1.00 42.72 386 LYS A CA 1
ATOM 3063 C C . LYS A 1 386 ? -3.254 -2.264 45.511 1.00 42.72 386 LYS A C 1
ATOM 3065 O O . LYS A 1 386 ? -4.197 -2.450 46.271 1.00 42.72 386 LYS A O 1
ATOM 3070 N N . VAL A 1 387 ? -2.030 -1.987 45.952 1.00 50.09 387 VAL A N 1
ATOM 3071 C CA . VAL A 1 387 ? -1.839 -1.293 47.230 1.00 50.09 387 VAL A CA 1
ATOM 3072 C C . VAL A 1 387 ? -1.998 0.184 46.901 1.00 50.09 387 VAL A C 1
ATOM 3074 O O . VAL A 1 387 ? -1.272 0.709 46.062 1.00 50.09 387 VAL A O 1
ATOM 3077 N N . ASN A 1 388 ? -3.004 0.827 47.489 1.00 48.72 388 ASN A N 1
ATOM 3078 C CA . ASN A 1 388 ? -3.238 2.258 47.330 1.00 48.72 388 ASN A CA 1
ATOM 3079 C C . ASN A 1 388 ? -1.941 3.027 47.682 1.00 48.72 388 ASN A C 1
ATOM 3081 O O . ASN A 1 388 ? -1.502 2.927 48.830 1.00 48.72 388 ASN A O 1
ATOM 3085 N N . PRO A 1 389 ? -1.328 3.784 46.752 1.00 51.94 389 PRO A N 1
ATOM 3086 C CA . PRO A 1 389 ? -0.063 4.485 46.998 1.00 51.94 389 PRO A CA 1
ATOM 3087 C C . PRO A 1 389 ? -0.195 5.639 48.009 1.00 51.94 389 PRO A C 1
ATOM 3089 O O . PRO A 1 389 ? 0.808 6.214 48.420 1.00 51.94 389 PRO A O 1
ATOM 3092 N N . PHE A 1 390 ? -1.421 5.952 48.446 1.00 51.03 390 PHE A N 1
ATOM 3093 C CA . PHE A 1 390 ? -1.730 6.967 49.455 1.00 51.03 390 PHE A CA 1
ATOM 3094 C C . PHE A 1 390 ? -2.247 6.387 50.779 1.00 51.03 390 PHE A C 1
ATOM 3096 O O . PHE A 1 390 ? -2.767 7.124 51.617 1.00 51.03 390 PHE A O 1
ATOM 3103 N N . MET A 1 391 ? -2.113 5.076 51.017 1.00 50.47 391 MET A N 1
ATOM 3104 C CA . MET A 1 391 ? -2.322 4.538 52.366 1.00 50.47 391 MET A CA 1
ATOM 3105 C C . MET A 1 391 ? -1.222 5.058 53.300 1.00 50.47 391 MET A C 1
ATOM 3107 O O . MET A 1 391 ? -0.121 4.519 53.338 1.00 50.47 391 MET A O 1
ATOM 3111 N N . GLY A 1 392 ? -1.534 6.119 54.046 1.00 58.59 392 GLY A N 1
ATOM 3112 C CA . GLY A 1 392 ? -0.687 6.663 55.112 1.00 58.59 392 GLY A CA 1
ATOM 3113 C C . GLY A 1 392 ? -0.134 8.072 54.879 1.00 58.59 392 GLY A C 1
ATOM 3114 O O . GLY A 1 392 ? 0.470 8.624 55.795 1.00 58.59 392 GLY A O 1
ATOM 3115 N N . SER A 1 393 ? -0.357 8.697 53.719 1.00 57.81 393 SER A N 1
ATOM 3116 C CA . SER A 1 393 ? 0.068 10.081 53.465 1.00 57.81 393 SER A CA 1
ATOM 3117 C C . SER A 1 393 ? -1.108 11.061 53.568 1.00 57.81 393 SER A C 1
ATOM 3119 O O . SER A 1 393 ? -2.171 10.868 52.980 1.00 57.81 393 SER A O 1
ATOM 3121 N N . LYS A 1 394 ? -0.936 12.129 54.362 1.00 57.75 394 LYS A N 1
ATOM 3122 C CA . LYS A 1 394 ? -1.919 13.221 54.464 1.00 57.75 394 LYS A CA 1
ATOM 3123 C C . LYS A 1 394 ? -2.035 13.931 53.111 1.00 57.75 394 LYS A C 1
ATOM 3125 O O . LYS A 1 394 ? -1.024 14.304 52.525 1.00 57.75 394 LYS A O 1
ATOM 3130 N N . ASN A 1 395 ? -3.274 14.129 52.658 1.00 59.28 395 ASN A N 1
ATOM 3131 C CA . ASN A 1 395 ? -3.617 14.802 51.406 1.00 59.28 395 ASN A CA 1
ATOM 3132 C C . ASN A 1 395 ? -2.934 16.193 51.313 1.00 59.28 395 ASN A C 1
ATOM 3134 O O . ASN A 1 395 ? -3.204 17.047 52.162 1.00 59.28 395 ASN A O 1
ATOM 3138 N N . PRO A 1 396 ? -2.082 16.441 50.299 1.00 54.97 396 PRO A N 1
ATOM 3139 C CA . PRO A 1 396 ? -1.329 17.689 50.162 1.00 54.97 396 PRO A CA 1
ATOM 3140 C C . PRO A 1 396 ? -2.181 18.902 49.745 1.00 54.97 396 PRO A C 1
ATOM 3142 O O . PRO A 1 396 ? -1.671 20.018 49.735 1.00 54.97 396 PRO A O 1
ATOM 3145 N N . PHE A 1 397 ? -3.474 18.721 49.447 1.00 56.88 397 PHE A N 1
ATOM 3146 C CA . PHE A 1 397 ? -4.387 19.793 49.022 1.00 56.88 397 PHE A CA 1
ATOM 3147 C C . PHE A 1 397 ? -5.412 20.213 50.084 1.00 56.88 397 PHE A C 1
ATOM 3149 O O . PHE A 1 397 ? -6.344 20.961 49.785 1.00 56.88 397 PHE A O 1
ATOM 3156 N N . VAL A 1 398 ? -5.266 19.764 51.335 1.00 58.66 398 VAL A N 1
ATOM 3157 C CA . VAL A 1 398 ? -6.129 20.245 52.422 1.00 58.66 398 VAL A CA 1
ATOM 3158 C C . VAL A 1 398 ? -5.735 21.685 52.754 1.00 58.66 398 VAL A C 1
ATOM 3160 O O . VAL A 1 398 ? -4.730 21.929 53.423 1.00 58.66 398 VAL A O 1
ATOM 3163 N N . ARG A 1 399 ? -6.526 22.650 52.269 1.00 49.84 399 ARG A N 1
ATOM 3164 C CA . ARG A 1 399 ? -6.436 24.055 52.687 1.00 49.84 399 ARG A CA 1
ATOM 3165 C C . ARG A 1 399 ? -6.622 24.127 54.203 1.00 49.84 399 ARG A C 1
ATOM 3167 O O . ARG A 1 399 ? -7.655 23.708 54.717 1.00 49.84 399 ARG A O 1
ATOM 3174 N N . ARG A 1 400 ? -5.613 24.650 54.903 1.00 47.12 400 ARG A N 1
ATOM 3175 C CA . ARG A 1 400 ? -5.732 25.043 56.311 1.00 47.12 400 ARG A CA 1
ATOM 3176 C C . ARG A 1 400 ? -6.660 26.257 56.378 1.00 47.12 400 ARG A C 1
ATOM 3178 O O . ARG A 1 400 ? -6.297 27.303 55.844 1.00 47.12 400 ARG A O 1
ATOM 3185 N N . TYR A 1 401 ? -7.830 26.081 56.980 1.00 47.50 401 TYR A N 1
ATOM 3186 C CA . TYR A 1 401 ? -8.591 27.171 57.587 1.00 47.50 401 TYR A CA 1
ATOM 3187 C C . TYR A 1 401 ? -8.278 27.204 59.076 1.00 47.50 401 TYR A C 1
ATOM 3189 O O . TYR A 1 401 ? -8.130 26.098 59.652 1.00 47.50 401 TYR A O 1
#

Secondary structure (DSSP, 8-state):
--TTSHHHHHHHHHHHHHHTT-TT-------THHHHS-EETTEE---SS-HHHHHHHHHH-HHHHHHHHS-----TT-TTBSS-HHHHHHTB-S-PPP-S----S-BTTEEEEEEEE--SSSS--EEEEEEEEEETTTEEEEEEEEEEE-EEE-TTS-EEEPPHHHHHHHHHHHHHHHHTT-GGGTTEEEEE---TTSTTHHHHHHHTS-EE-TTS-EE--B--SSSHHHHHHGGG-TTPBPSSEEE--HHHHHHHHHHHHHHHHHTT-EEBPPPPPTT-SEEEETTEEEEPPHHHHHHHHHHHHHHHHHHH-EEEEPTTS-EEEE--TTTTTT---HHHHHHHHHHHHHHHHHHHHHTT-------THHHHTTSHHHHHHHTT----TTTTPPPTT----

Radius of gyration: 25.32 Å; chains: 1; bounding box: 51×53×100 Å

pLDDT: mean 83.01, std 15.81, range [36.28, 98.62]

Foldseek 3Di:
DPCPDPVNVVLVVLVVCVVVVNPVGDHDDDAQVCLQFPDDPNHTDDRNDHPVLLVVCCVLPVQVSCCPHVVDHDPQQPPFALDHPVLQQVQADADFADQFDPCPDDQQQKAKEWQWEDDQPDAWTKTWIKIWHQDPPPGIFIEGRFMDTQWDQDPVRDIHHDHLVSVLLVVVVSLPRHLDPHPLSSRAAYEYECEPVNVRVVSQVVQLDWDAHPVRDIDAGAFECLPPVRVVCCVVRVRHRYPRYDYAHCPPCQVVLSNLVSVCSVSSRYHYHDQDRRPDQWDQGPNDTDGDDPRRNVGNSSSVLLVVLSSQWGFDQDPVRDTDIDGDPVCRVPDHNRSVSSNSVVSSVSVVSVVCVVVPVDPPVVCCVVSVVPVCPPVVVVPVDPPPPCVPDDDPPPDDD

Sequence (401 aa):
EDTSSYLWEVYKEGAKRMMMGDNTWFVADINCEIPLHPTKGGKPYAPLLSQQVVDDAMRVNEYKALREYYNIFDTTGGNDAVVNRTIIMRNEEEYLPVFANDNTVAPGDRIYALCFDPALMSDNSIILIGELTKKDGVGWTGRVVNCINLIESLNNGEKKILTAVEQVERLKKLIVDYNGTAPEYKNLIVFIDPGSGGGGHIYSDILMQNFVDEYGIKHFGLIDLEDEKSALEQNKFPLAVRDVLHLYTATRYKNEFYGAVTTMCEQDLVKFPPSYSFGSQNLTINGQEVDLTKEERKALIEIDLMKEEVLSIKRIKTEAGNIKYALPPDKARKSHDDRSYCFAAFCYLLSQLRRKDALGGNEIKQDMSALYKHASGQVSKAYKKKVNPFMGSKNPFVRRY